Protein AF-A0A9W6Z7I1-F1 (afdb_monomer)

InterPro domains:
  IPR000593 IQGAP, helical domain [PF03836] (399-488)
  IPR001936 Ras GTPase-activating domain [PF00616] (17-196)
  IPR001936 Ras GTPase-activating domain [PS50018] (1-198)
  IPR008936 Rho GTPase activation protein [G3DSA:1.10.506.10] (6-304)
  IPR008936 Rho GTPase activation protein [SSF48350] (17-295)

Organism: Ambrosiozyma monospora (NCBI:txid43982)

Foldseek 3Di:
DDDPDPPPDDDDVVLVVLLVVCLPPVNLQVLLVQCVVLLCVLLVDPPQFQDLQLLVLLVVVVVVCVVVVHPDPDDPCVVVVDPSCVDPVSVVVNVVNLVSLLVSLVVSLVSLLVCLVVPDVVLLQVLLVQLVVCCVVPPPDDLLVSQLVSQLCCLVRPVLVCLQCVVSNVDDLVVGPDSPRSSVSSVSSSVVSNCLSNQDADDPVPVSNRVCRVVSVVCNVVSSVSSVSSNPDDHPCVQQVHDPLLCVLDPQFDKDKDWPVVVVVVLVVCVVCVCPVPVDPPDPVVVVNVVVCVVCVVQVPPPDGDIDIDRDHDDDPDDDPLVSNLVSLLVLLLVLQVLLVVQDDDPFLLRSLVDDDDPSSQVVLLVVLVVVVVVVVVDPRHHPSVVVSSCVLSVDTNVVSSVVSVVSVVVSVVSVNAPVVVSRVVSVVVSVVVVCVVVVVVVVVVVVVVVVVVVVVVVVVVVVVVVVVVVVVVVVVVVVVVVVVVVVVVDDDDDDDDDDDDD

Solvent-accessible surface area (backbone atoms only — not comparable to full-atom values): 28852 Å² total; per-residue (Å²): 139,80,80,82,74,77,85,83,63,83,80,52,70,65,55,55,53,47,44,56,56,50,65,36,72,71,44,23,54,50,48,23,77,71,47,37,71,57,53,46,58,63,52,68,40,91,83,65,56,46,68,58,51,41,64,61,46,39,53,49,52,51,54,52,36,56,75,71,69,47,89,66,94,73,56,86,67,45,68,78,80,45,63,44,63,74,40,68,67,33,35,53,50,44,53,50,12,54,50,52,42,51,51,55,40,49,53,49,50,54,53,49,59,78,38,51,89,74,48,64,63,66,63,31,45,52,41,33,51,52,40,52,51,49,47,68,76,49,68,86,64,57,71,64,59,50,49,17,53,39,34,35,48,46,38,62,57,62,52,39,52,53,44,77,45,31,55,72,36,77,43,66,51,85,80,49,97,53,41,66,60,36,45,51,36,38,48,46,39,44,52,53,52,40,39,44,34,54,37,75,71,61,51,80,93,42,53,67,55,36,86,49,31,67,58,44,64,71,43,34,64,60,51,51,52,46,53,48,58,47,41,68,65,72,56,68,46,66,63,52,65,53,55,95,46,48,67,66,53,41,91,74,58,56,71,49,77,43,41,51,66,59,51,51,51,53,51,50,52,48,64,76,42,34,70,74,79,44,68,54,91,86,34,66,70,58,55,54,49,51,54,49,49,56,53,44,72,74,39,81,89,65,81,64,90,46,78,45,80,42,73,53,75,76,77,72,83,91,54,61,70,65,59,53,51,50,50,19,48,46,54,54,30,50,56,46,45,57,58,47,61,76,66,50,84,52,96,40,58,52,52,45,71,68,50,85,88,51,78,67,45,46,51,51,48,54,54,49,42,53,54,50,52,58,51,55,76,72,50,93,71,70,35,73,64,62,54,48,59,49,46,55,58,60,73,46,52,58,71,53,50,53,50,52,32,51,56,40,50,55,51,36,37,73,72,68,77,43,54,75,90,65,32,43,46,69,60,52,51,51,50,51,47,53,54,46,52,56,49,50,53,49,52,49,49,55,48,51,50,49,51,49,52,54,49,50,52,51,48,54,51,48,50,56,49,50,52,50,52,51,53,48,51,50,53,52,48,52,54,51,49,53,56,50,50,63,59,48,75,76,61,80,80,93,84,84,87,83,84,90,86,90,131

pLDDT: mean 79.03, std 15.45, range [25.75, 97.62]

Structure (mmCIF, N/CA/C/O backbone):
data_AF-A0A9W6Z7I1-F1
#
_entry.id   AF-A0A9W6Z7I1-F1
#
loop_
_atom_site.group_PDB
_atom_site.id
_atom_site.type_symbol
_atom_site.label_atom_id
_atom_site.label_alt_id
_atom_site.label_comp_id
_atom_site.label_asym_id
_atom_site.label_entity_id
_atom_site.label_seq_id
_atom_site.pdbx_PDB_ins_code
_atom_site.Cartn_x
_atom_site.Cartn_y
_atom_site.Cartn_z
_atom_site.occupancy
_atom_site.B_iso_or_equiv
_atom_site.auth_seq_id
_atom_site.auth_comp_id
_atom_site.auth_asym_id
_atom_site.auth_atom_id
_atom_site.pdbx_PDB_model_num
ATOM 1 N N . MET A 1 1 ? -19.344 8.157 -27.797 1.00 31.33 1 MET A N 1
ATOM 2 C CA . MET A 1 1 ? -17.916 8.057 -27.428 1.00 31.33 1 MET A CA 1
ATOM 3 C C . MET A 1 1 ? -17.467 9.420 -26.926 1.00 31.33 1 MET A C 1
ATOM 5 O O . MET A 1 1 ? -17.121 10.274 -27.727 1.00 31.33 1 MET A O 1
ATOM 9 N N . LYS A 1 2 ? -17.628 9.682 -25.623 1.00 28.00 2 LYS A N 1
ATOM 10 C CA . LYS A 1 2 ? -17.205 10.946 -25.008 1.00 28.00 2 LYS A CA 1
ATOM 11 C C . LYS A 1 2 ? -15.695 10.889 -24.780 1.00 28.00 2 LYS A C 1
ATOM 13 O O . LYS A 1 2 ? -15.188 9.870 -24.319 1.00 28.00 2 LYS A O 1
ATOM 18 N N . ASN A 1 3 ? -15.018 11.966 -25.164 1.00 25.75 3 ASN A N 1
ATOM 19 C CA . ASN A 1 3 ? -13.581 12.164 -25.029 1.00 25.75 3 ASN A CA 1
ATOM 20 C C . ASN A 1 3 ? -13.103 11.778 -23.627 1.00 25.75 3 ASN A C 1
ATOM 22 O O . ASN A 1 3 ? -13.592 12.315 -22.634 1.00 25.75 3 ASN A O 1
ATOM 26 N N . ARG A 1 4 ? -12.125 10.867 -23.574 1.00 33.44 4 ARG A N 1
ATOM 27 C CA . ARG A 1 4 ? -11.268 10.653 -22.409 1.00 33.44 4 ARG A CA 1
ATOM 28 C C . ARG A 1 4 ? -10.512 11.960 -22.184 1.00 33.44 4 ARG A C 1
ATOM 30 O O . ARG A 1 4 ? -9.487 12.187 -22.819 1.00 33.44 4 ARG A O 1
ATOM 37 N N . GLN A 1 5 ? -11.063 12.846 -21.360 1.00 29.48 5 GLN A N 1
ATOM 38 C CA . GLN A 1 5 ? -10.292 13.945 -20.802 1.00 29.48 5 GLN A CA 1
ATOM 39 C C . GLN A 1 5 ? -9.154 13.305 -20.013 1.00 29.48 5 GLN A C 1
ATOM 41 O O . GLN A 1 5 ? -9.377 12.590 -19.037 1.00 29.48 5 GLN A O 1
ATOM 46 N N . SER A 1 6 ? -7.939 13.495 -20.513 1.00 26.83 6 SER A N 1
ATOM 47 C CA . SER A 1 6 ? -6.722 13.291 -19.753 1.00 26.83 6 SER A CA 1
ATOM 48 C C . SER A 1 6 ? -6.864 14.073 -18.451 1.00 26.83 6 SER A C 1
ATOM 50 O O . SER A 1 6 ? -6.957 15.300 -18.467 1.00 26.83 6 SER A O 1
ATOM 52 N N . LEU A 1 7 ? -6.933 13.353 -17.331 1.00 29.62 7 LEU A N 1
ATOM 53 C CA . LEU A 1 7 ? -6.747 13.907 -15.994 1.00 29.62 7 LEU A CA 1
ATOM 54 C C . LEU A 1 7 ? -5.281 14.327 -15.866 1.00 29.62 7 LEU A C 1
ATOM 56 O O . LEU A 1 7 ? -4.475 13.636 -15.250 1.00 29.62 7 LEU A O 1
ATOM 60 N N . ASP A 1 8 ? -4.946 15.439 -16.509 1.00 28.52 8 ASP A N 1
ATOM 61 C CA . ASP A 1 8 ? -3.666 16.109 -16.366 1.00 28.52 8 ASP A CA 1
ATOM 62 C C . ASP A 1 8 ? -3.783 17.016 -15.136 1.00 28.52 8 ASP A C 1
ATOM 64 O O . ASP A 1 8 ? -4.310 18.126 -15.186 1.00 28.52 8 ASP A O 1
ATOM 68 N N . CYS A 1 9 ? -3.419 16.472 -13.976 1.00 33.16 9 CYS A N 1
ATOM 69 C CA . CYS A 1 9 ? -3.363 17.202 -12.717 1.00 33.16 9 CYS A CA 1
ATOM 70 C C . CYS A 1 9 ? -2.026 16.872 -12.053 1.00 33.16 9 CYS A C 1
ATOM 72 O O . CYS A 1 9 ? -1.797 15.739 -11.620 1.00 33.16 9 CYS A O 1
ATOM 74 N N . ALA A 1 10 ? -1.140 17.870 -12.030 1.00 36.59 10 ALA A N 1
ATOM 75 C CA . ALA A 1 10 ? 0.074 17.899 -11.227 1.00 36.59 10 ALA A CA 1
ATOM 76 C C . ALA A 1 10 ? -0.263 17.501 -9.777 1.00 36.59 10 ALA A C 1
ATOM 78 O O . ALA A 1 10 ? -1.221 18.031 -9.230 1.00 36.59 10 ALA A O 1
ATOM 79 N N . MET A 1 11 ? 0.467 16.518 -9.230 1.00 48.53 11 MET A N 1
ATOM 80 C CA . MET A 1 11 ? 0.274 15.838 -7.930 1.00 48.53 11 MET A CA 1
ATOM 81 C C . MET A 1 11 ? -1.040 16.150 -7.187 1.00 48.53 11 MET A C 1
ATOM 83 O O . MET A 1 11 ? -1.178 17.174 -6.522 1.00 48.53 11 MET A O 1
ATOM 87 N N . LYS A 1 12 ? -2.002 15.220 -7.238 1.00 71.12 12 LYS A N 1
ATOM 88 C CA . LYS A 1 12 ? -3.263 15.331 -6.485 1.00 71.12 12 LYS A CA 1
ATOM 89 C C . LYS A 1 12 ? -2.951 15.415 -4.980 1.00 71.12 12 LYS A C 1
ATOM 91 O O . LYS A 1 12 ? -2.158 14.613 -4.503 1.00 71.12 12 LYS A O 1
ATOM 96 N N . HIS A 1 13 ? -3.601 16.307 -4.223 1.00 76.69 13 HIS A N 1
ATOM 97 C CA . HIS A 1 13 ? -3.409 16.509 -2.766 1.00 76.69 13 HIS A CA 1
ATOM 98 C C . HIS A 1 13 ? -3.328 15.208 -1.938 1.00 76.69 13 HIS A C 1
ATOM 100 O O . HIS A 1 13 ? -2.565 15.115 -0.980 1.00 76.69 13 HIS A O 1
ATOM 106 N N . PHE A 1 14 ? -4.063 14.173 -2.346 1.00 79.25 14 PHE A N 1
ATOM 107 C CA . PHE A 1 14 ? -3.982 12.831 -1.768 1.00 79.25 14 PHE A CA 1
ATOM 108 C C . PHE A 1 14 ? -2.576 12.203 -1.852 1.00 79.25 14 PHE A C 1
ATOM 110 O O . PHE A 1 14 ? -2.097 11.626 -0.881 1.00 79.25 14 PHE A O 1
ATOM 117 N N . GLU A 1 15 ? -1.890 12.336 -2.991 1.00 77.06 15 GLU A N 1
ATOM 118 C CA . GLU A 1 15 ? -0.528 11.824 -3.183 1.00 77.06 15 GLU A CA 1
ATOM 119 C C . GLU A 1 15 ? 0.468 12.547 -2.260 1.00 77.06 15 GLU A C 1
ATOM 121 O O . GLU A 1 15 ? 1.386 11.913 -1.742 1.00 77.06 15 GLU A O 1
ATOM 126 N N . MET A 1 16 ? 0.263 13.846 -1.999 1.00 81.75 16 MET A N 1
ATOM 127 C CA . MET A 1 16 ? 1.075 14.606 -1.037 1.00 81.75 16 MET A CA 1
ATOM 128 C C . MET A 1 16 ? 0.870 14.107 0.394 1.00 81.75 16 MET A C 1
ATOM 130 O O . MET A 1 16 ? 1.847 13.886 1.108 1.00 81.75 16 MET A O 1
ATOM 134 N N . LEU A 1 17 ? -0.384 13.888 0.800 1.00 85.06 17 LEU A N 1
ATOM 135 C CA . LEU A 1 17 ? -0.713 13.378 2.130 1.00 85.06 17 LEU A CA 1
ATOM 136 C C . LEU A 1 17 ? -0.138 11.973 2.350 1.00 85.06 17 LEU A C 1
ATOM 138 O O . LEU A 1 17 ? 0.495 11.713 3.373 1.00 85.06 17 LEU A O 1
ATOM 142 N N . LEU A 1 18 ? -0.287 11.084 1.364 1.00 85.19 18 LEU A N 1
ATOM 143 C CA . LEU A 1 18 ? 0.271 9.738 1.442 1.00 85.19 18 LEU A CA 1
ATOM 144 C C . LEU A 1 18 ? 1.805 9.767 1.490 1.00 85.19 18 LEU A C 1
ATOM 146 O O . LEU A 1 18 ? 2.407 9.058 2.294 1.00 85.19 18 LEU A O 1
ATOM 150 N N . SER A 1 19 ? 2.436 10.627 0.685 1.00 83.94 19 SER A N 1
ATOM 151 C CA . SER A 1 19 ? 3.888 10.830 0.707 1.00 83.94 19 SER A CA 1
ATOM 152 C C . SER A 1 19 ? 4.373 11.311 2.077 1.00 83.94 19 SER A C 1
ATOM 154 O O . SER A 1 19 ? 5.345 10.773 2.610 1.00 83.94 19 SER A O 1
ATOM 156 N N . ALA A 1 20 ? 3.680 12.270 2.699 1.00 86.56 20 ALA A N 1
ATOM 157 C CA . ALA A 1 20 ? 4.005 12.728 4.049 1.00 86.56 20 ALA A CA 1
ATOM 158 C C . ALA A 1 20 ? 3.889 11.589 5.079 1.00 86.56 20 ALA A C 1
ATOM 160 O O . ALA A 1 20 ? 4.790 11.404 5.898 1.00 86.56 20 ALA A O 1
ATOM 161 N N . TYR A 1 21 ? 2.834 10.773 4.992 1.00 88.00 21 TYR A N 1
ATOM 162 C CA . TYR A 1 21 ? 2.610 9.649 5.902 1.00 88.00 21 TYR A CA 1
ATOM 163 C C . TYR A 1 21 ? 3.663 8.536 5.762 1.00 88.00 21 TYR A C 1
ATOM 165 O O . TYR A 1 21 ? 4.203 8.055 6.758 1.00 88.00 21 TYR A O 1
ATOM 173 N N . ILE A 1 22 ? 4.018 8.147 4.533 1.00 88.12 22 ILE A N 1
ATOM 174 C CA . ILE A 1 22 ? 5.053 7.126 4.267 1.00 88.12 22 ILE A CA 1
ATOM 175 C C . ILE A 1 22 ? 6.437 7.590 4.745 1.00 88.12 22 ILE A C 1
ATOM 177 O O . ILE A 1 22 ? 7.302 6.777 5.072 1.00 88.12 22 ILE A O 1
ATOM 181 N N . ASN A 1 23 ? 6.642 8.903 4.844 1.00 86.19 23 ASN A N 1
ATOM 182 C CA . ASN A 1 23 ? 7.870 9.492 5.356 1.00 86.19 23 ASN A CA 1
ATOM 183 C C . ASN A 1 23 ? 7.961 9.543 6.891 1.00 86.19 23 ASN A C 1
ATOM 185 O O . ASN A 1 23 ? 8.982 9.985 7.423 1.00 86.19 23 ASN A O 1
ATOM 189 N N . LEU A 1 24 ? 6.957 9.052 7.622 1.00 88.62 24 LEU A N 1
ATOM 190 C CA . LEU A 1 24 ? 7.067 8.888 9.069 1.00 88.62 24 LEU A CA 1
ATOM 191 C C . LEU A 1 24 ? 8.177 7.875 9.425 1.00 88.62 24 LEU A C 1
ATOM 193 O O . LEU A 1 24 ? 8.363 6.887 8.709 1.00 88.62 24 LEU A O 1
ATOM 197 N N . PRO A 1 25 ? 8.899 8.050 10.553 1.00 86.25 25 PRO A N 1
ATOM 198 C CA . PRO A 1 25 ? 10.053 7.211 10.899 1.00 86.25 25 PRO A CA 1
ATOM 199 C C . PRO A 1 25 ? 9.763 5.703 10.911 1.00 86.25 25 PRO A C 1
ATOM 201 O O . PRO A 1 25 ? 10.570 4.907 10.435 1.00 86.25 25 PRO A O 1
ATOM 204 N N . GLN A 1 26 ? 8.591 5.309 11.420 1.00 86.50 26 GLN A N 1
ATOM 205 C CA . GLN A 1 26 ? 8.162 3.908 11.480 1.00 86.50 26 GLN A CA 1
ATOM 206 C C . GLN A 1 26 ? 7.937 3.320 10.079 1.00 86.50 26 GLN A C 1
ATOM 208 O O . GLN A 1 26 ? 8.347 2.193 9.805 1.00 86.50 26 GLN A O 1
ATOM 213 N N . GLN A 1 27 ? 7.338 4.106 9.180 1.00 87.56 27 GLN A N 1
ATOM 214 C CA . GLN A 1 27 ? 7.052 3.691 7.806 1.00 87.56 27 GLN A CA 1
ATOM 215 C C . GLN A 1 27 ? 8.336 3.586 6.980 1.00 87.56 27 GLN A C 1
ATOM 217 O O . GLN A 1 27 ? 8.530 2.605 6.264 1.00 87.56 27 GLN A O 1
ATOM 222 N N . ARG A 1 28 ? 9.274 4.525 7.159 1.00 87.38 28 ARG A N 1
ATOM 223 C CA . ARG A 1 28 ? 10.609 4.466 6.544 1.00 87.38 28 ARG A CA 1
ATOM 224 C C . ARG A 1 28 ? 11.394 3.224 6.959 1.00 87.38 28 ARG A C 1
ATOM 226 O O . ARG A 1 28 ? 12.012 2.581 6.113 1.00 87.38 28 ARG A O 1
ATOM 233 N N . LEU A 1 29 ? 11.346 2.859 8.244 1.00 86.50 29 LEU A N 1
ATOM 234 C CA . LEU A 1 29 ? 12.008 1.653 8.748 1.00 86.50 29 LEU A CA 1
ATOM 235 C C . LEU A 1 29 ? 11.412 0.381 8.134 1.00 86.50 29 LEU A C 1
ATOM 237 O O . LEU A 1 29 ? 12.155 -0.512 7.728 1.00 86.50 29 LEU A O 1
ATOM 241 N N . PHE A 1 30 ? 10.083 0.309 8.033 1.00 87.69 30 PHE A N 1
ATOM 242 C CA . PHE A 1 30 ? 9.415 -0.799 7.356 1.00 87.69 30 PHE A CA 1
ATOM 243 C C . PHE A 1 30 ? 9.835 -0.882 5.883 1.00 87.69 30 PHE A C 1
ATOM 245 O O . PHE A 1 30 ? 10.285 -1.929 5.425 1.00 87.69 30 PHE A O 1
ATOM 252 N N . ALA A 1 31 ? 9.751 0.235 5.159 1.00 85.31 31 ALA A N 1
ATOM 253 C CA . ALA A 1 31 ? 10.107 0.332 3.747 1.00 85.31 31 ALA A CA 1
ATOM 254 C C . ALA A 1 31 ? 11.563 -0.089 3.475 1.00 85.31 31 ALA A C 1
ATOM 256 O O . ALA A 1 31 ? 11.819 -0.835 2.527 1.00 85.31 31 ALA A O 1
ATOM 257 N N . LYS A 1 32 ? 12.501 0.286 4.357 1.00 86.31 32 LYS A N 1
ATOM 258 C CA . LYS A 1 32 ? 13.894 -0.185 4.316 1.00 86.31 32 LYS A CA 1
ATOM 259 C C . LYS A 1 32 ? 13.987 -1.712 4.360 1.00 86.31 32 LYS A C 1
ATOM 261 O O . LYS A 1 32 ? 14.668 -2.304 3.530 1.00 86.31 32 LYS A O 1
ATOM 266 N N . ASN A 1 33 ? 13.289 -2.355 5.293 1.00 86.94 33 ASN A N 1
ATOM 267 C CA . ASN A 1 33 ? 13.287 -3.818 5.412 1.00 86.94 33 ASN A CA 1
ATOM 268 C C . ASN A 1 33 ? 12.518 -4.500 4.266 1.00 86.94 33 ASN A C 1
ATOM 270 O O . ASN A 1 33 ? 12.762 -5.662 3.949 1.00 86.94 33 ASN A O 1
ATOM 274 N N . PHE A 1 34 ? 11.577 -3.788 3.650 1.00 87.50 34 PHE A N 1
ATOM 275 C CA . PHE A 1 34 ? 10.721 -4.301 2.591 1.00 87.50 34 PHE A CA 1
ATOM 276 C C . PHE A 1 34 ? 11.403 -4.295 1.215 1.00 87.50 34 PHE A C 1
ATOM 278 O O . PHE A 1 34 ? 11.411 -5.333 0.559 1.00 87.50 34 PHE A O 1
ATOM 285 N N . LEU A 1 35 ? 12.001 -3.176 0.787 1.00 86.75 35 LEU A N 1
ATOM 286 C CA . LEU A 1 35 ? 12.600 -3.024 -0.552 1.00 86.75 35 LEU A CA 1
ATOM 287 C C . LEU A 1 35 ? 14.086 -2.650 -0.560 1.00 86.75 35 LEU A C 1
ATOM 289 O O . LEU A 1 35 ? 14.682 -2.635 -1.636 1.00 86.75 35 LEU A O 1
ATOM 293 N N . GLY A 1 36 ? 14.705 -2.403 0.598 1.00 86.56 36 GLY A N 1
ATOM 294 C CA . GLY A 1 36 ? 16.096 -1.946 0.684 1.00 86.56 36 GLY A CA 1
ATOM 295 C C . GLY A 1 36 ? 17.084 -2.839 -0.067 1.00 86.56 36 GLY A C 1
ATOM 296 O O . GLY A 1 36 ? 17.879 -2.328 -0.847 1.00 86.56 36 GLY A O 1
ATOM 297 N N . ASP A 1 37 ? 16.987 -4.166 0.075 1.00 86.81 37 ASP A N 1
ATOM 298 C CA . ASP A 1 37 ? 17.883 -5.101 -0.630 1.00 86.81 37 ASP A CA 1
ATOM 299 C C . ASP A 1 37 ? 17.729 -5.034 -2.155 1.00 86.81 37 ASP A C 1
ATOM 301 O O . ASP A 1 37 ? 18.700 -5.193 -2.890 1.00 86.81 37 ASP A O 1
ATOM 305 N N . CYS A 1 38 ? 16.502 -4.825 -2.641 1.00 87.62 38 CYS A N 1
ATOM 306 C CA . CYS A 1 38 ? 16.226 -4.728 -4.072 1.00 87.62 38 CYS A CA 1
ATOM 307 C C . CYS A 1 38 ? 16.791 -3.429 -4.645 1.00 87.62 38 CYS A C 1
ATOM 309 O O . CYS A 1 38 ? 17.409 -3.455 -5.705 1.00 87.62 38 CYS A O 1
ATOM 311 N N . VAL A 1 39 ? 16.625 -2.315 -3.924 1.00 88.88 39 VAL A N 1
ATOM 312 C CA . VAL A 1 39 ? 17.234 -1.030 -4.292 1.00 88.88 39 VAL A CA 1
ATOM 313 C C . VAL A 1 39 ? 18.755 -1.168 -4.308 1.00 88.88 39 VAL A C 1
ATOM 315 O O . VAL A 1 39 ? 19.375 -0.832 -5.308 1.00 88.88 39 VAL A O 1
ATOM 318 N N . LEU A 1 40 ? 19.347 -1.757 -3.263 1.00 87.19 40 LEU A N 1
ATOM 319 C CA . LEU A 1 40 ? 20.792 -1.989 -3.187 1.00 87.19 40 LEU A CA 1
ATOM 320 C C . LEU A 1 40 ? 21.315 -2.881 -4.312 1.00 87.19 40 LEU A C 1
ATOM 322 O O . LEU A 1 40 ? 22.415 -2.648 -4.794 1.00 87.19 40 LEU A O 1
ATOM 326 N N . ARG A 1 41 ? 20.551 -3.885 -4.752 1.00 86.75 41 ARG A N 1
ATOM 327 C CA . ARG A 1 41 ? 20.937 -4.724 -5.895 1.00 86.75 41 ARG A CA 1
ATOM 328 C C . ARG A 1 41 ? 20.968 -3.931 -7.199 1.00 86.75 41 ARG A C 1
ATOM 330 O O . ARG A 1 41 ? 21.881 -4.124 -7.985 1.00 86.75 41 ARG A O 1
ATOM 337 N N . VAL A 1 42 ? 19.996 -3.044 -7.413 1.00 88.62 42 VAL A N 1
ATOM 338 C CA . VAL A 1 42 ? 19.946 -2.185 -8.608 1.00 88.62 42 VAL A CA 1
ATOM 339 C C . VAL A 1 42 ? 21.069 -1.147 -8.608 1.00 88.62 42 VAL A C 1
ATOM 341 O O . VAL A 1 42 ? 21.567 -0.796 -9.670 1.00 88.62 42 VAL A O 1
ATOM 344 N N . THR A 1 43 ? 21.461 -0.647 -7.436 1.00 87.94 43 THR A N 1
ATOM 345 C CA . THR A 1 43 ? 22.452 0.434 -7.320 1.00 87.94 43 THR A CA 1
ATOM 346 C C . THR A 1 43 ? 23.870 -0.046 -7.022 1.00 87.94 43 THR A C 1
ATOM 348 O O . THR A 1 43 ? 24.793 0.753 -7.074 1.00 87.94 43 THR A O 1
ATOM 351 N N . GLY A 1 44 ? 24.042 -1.300 -6.604 1.00 82.25 44 GLY A N 1
ATOM 352 C CA . GLY A 1 44 ? 25.319 -1.848 -6.140 1.00 82.25 44 GLY A CA 1
ATOM 353 C C . GLY A 1 44 ? 26.142 -2.546 -7.219 1.00 82.25 44 GLY A C 1
ATOM 354 O O . GLY A 1 44 ? 27.265 -2.952 -6.933 1.00 82.25 44 GLY A O 1
ATOM 355 N N . ASP A 1 45 ? 25.587 -2.718 -8.418 1.00 83.69 45 ASP A N 1
ATOM 356 C CA . ASP A 1 45 ? 26.315 -3.206 -9.585 1.00 83.69 45 ASP A CA 1
ATOM 357 C C . ASP A 1 45 ? 26.804 -2.007 -10.407 1.00 83.69 45 ASP A C 1
ATOM 359 O O . ASP A 1 45 ? 26.006 -1.309 -11.031 1.00 83.69 45 ASP A O 1
ATOM 363 N N . ASP A 1 46 ? 28.114 -1.762 -10.375 1.00 77.38 46 ASP A N 1
ATOM 364 C CA . ASP A 1 46 ? 28.756 -0.647 -11.082 1.00 77.38 46 ASP A CA 1
ATOM 365 C C . ASP A 1 46 ? 28.679 -0.796 -12.615 1.00 77.38 46 ASP A C 1
ATOM 367 O O . ASP A 1 46 ? 28.830 0.190 -13.335 1.00 77.38 46 ASP A O 1
ATOM 371 N N . GLU A 1 47 ? 28.422 -2.006 -13.127 1.00 79.62 47 GLU A N 1
ATOM 372 C CA . GLU A 1 47 ? 28.237 -2.263 -14.560 1.00 79.62 47 GLU A CA 1
ATOM 373 C C . GLU A 1 47 ? 26.756 -2.193 -14.978 1.00 79.62 47 GLU A C 1
ATOM 375 O O . GLU A 1 47 ? 26.444 -2.229 -16.173 1.00 79.62 47 GLU A O 1
ATOM 380 N N . ALA A 1 48 ? 25.822 -2.083 -14.024 1.00 84.88 48 ALA A N 1
ATOM 381 C CA . ALA A 1 48 ? 24.402 -2.027 -14.337 1.00 84.88 48 ALA A CA 1
ATOM 382 C C . ALA A 1 48 ? 24.034 -0.699 -15.005 1.00 84.88 48 ALA A C 1
ATOM 384 O O . ALA A 1 48 ? 24.186 0.391 -14.447 1.00 84.88 48 ALA A O 1
ATOM 385 N N . TRP A 1 49 ? 23.451 -0.799 -16.196 1.00 92.31 49 TRP A N 1
ATOM 386 C CA . TRP A 1 49 ? 23.008 0.347 -16.974 1.00 92.31 49 TRP A CA 1
ATOM 387 C C . TRP A 1 49 ? 21.694 0.030 -17.677 1.00 92.31 49 TRP A C 1
ATOM 389 O O . TRP A 1 49 ? 21.611 -0.903 -18.471 1.00 92.31 49 TRP A O 1
ATOM 399 N N . TYR A 1 50 ? 20.646 0.796 -17.373 1.00 94.44 50 TYR A N 1
ATOM 400 C CA . TYR A 1 50 ? 19.291 0.544 -17.877 1.00 94.44 50 TYR A CA 1
ATOM 401 C C . TYR A 1 50 ? 18.797 1.607 -18.859 1.00 94.44 50 TYR A C 1
ATOM 403 O O . TYR A 1 50 ? 17.591 1.753 -19.027 1.00 94.44 50 TYR A O 1
ATOM 411 N N . GLU A 1 51 ? 19.699 2.341 -19.516 1.00 94.62 51 GLU A N 1
ATOM 412 C CA . GLU A 1 51 ? 19.325 3.331 -20.534 1.00 94.62 51 GLU A CA 1
ATOM 413 C C . GLU A 1 51 ? 18.620 2.653 -21.716 1.00 94.62 51 GLU A C 1
ATOM 415 O O . GLU A 1 51 ? 19.217 1.763 -22.336 1.00 94.62 51 GLU A O 1
ATOM 420 N N . PRO A 1 52 ? 17.377 3.053 -22.044 1.00 92.94 52 PRO A N 1
ATOM 421 C CA . PRO A 1 52 ? 16.673 2.511 -23.192 1.00 92.94 52 PRO A CA 1
ATOM 422 C C . PRO A 1 52 ? 16.936 3.275 -24.498 1.00 92.94 52 PRO A C 1
ATOM 424 O O . PRO A 1 52 ? 16.665 2.707 -25.544 1.00 92.94 52 PRO A O 1
ATOM 427 N N . ASP A 1 53 ? 17.417 4.524 -24.517 1.00 93.50 53 ASP A N 1
ATOM 428 C CA . ASP A 1 53 ? 17.595 5.278 -25.773 1.00 93.50 53 ASP A CA 1
ATOM 429 C C . ASP A 1 53 ? 18.874 4.860 -26.535 1.00 93.50 53 ASP A C 1
ATOM 431 O O . ASP A 1 53 ? 19.982 5.161 -26.079 1.00 93.50 53 ASP A O 1
ATOM 435 N N . PRO A 1 54 ? 18.772 4.256 -27.741 1.00 92.62 54 PRO A N 1
ATOM 436 C CA . PRO A 1 54 ? 19.937 3.875 -28.545 1.00 92.62 54 PRO A CA 1
ATOM 437 C C . PRO A 1 54 ? 20.866 5.051 -28.874 1.00 92.62 54 PRO A C 1
ATOM 439 O O . PRO A 1 54 ? 22.076 4.870 -28.986 1.00 92.62 54 PRO A O 1
ATOM 442 N N . THR A 1 55 ? 20.332 6.270 -28.988 1.00 91.81 55 THR A N 1
ATOM 443 C CA . THR A 1 55 ? 21.127 7.479 -29.245 1.00 91.81 55 THR A CA 1
ATOM 444 C C . THR A 1 55 ? 21.985 7.845 -28.041 1.00 91.81 55 THR A C 1
ATOM 446 O O . THR A 1 55 ? 23.145 8.231 -28.197 1.00 91.81 55 THR A O 1
ATOM 449 N N . ALA A 1 56 ? 21.421 7.745 -26.835 1.00 91.81 56 ALA A N 1
ATOM 450 C CA . ALA A 1 56 ? 22.161 7.956 -25.597 1.00 91.81 56 ALA A CA 1
ATOM 451 C C . ALA A 1 56 ? 23.222 6.863 -25.418 1.00 91.81 56 ALA A C 1
ATOM 453 O O . ALA A 1 56 ? 24.367 7.175 -25.086 1.00 91.81 56 ALA A O 1
ATOM 454 N N . ILE A 1 57 ? 22.874 5.613 -25.749 1.00 92.25 57 ILE A N 1
ATOM 455 C CA . ILE A 1 57 ? 23.802 4.483 -25.689 1.00 92.25 57 ILE A CA 1
ATOM 456 C C . ILE A 1 57 ? 24.994 4.697 -26.624 1.00 92.25 57 ILE A C 1
ATOM 458 O O . ILE A 1 57 ? 26.139 4.625 -26.183 1.00 92.25 57 ILE A O 1
ATOM 462 N N . PHE A 1 58 ? 24.740 5.030 -27.892 1.00 90.06 58 PHE A N 1
ATOM 463 C CA . PHE A 1 58 ? 25.784 5.275 -28.889 1.00 90.06 58 PHE A CA 1
ATOM 464 C C . PHE A 1 58 ? 26.769 6.364 -28.433 1.00 90.06 58 PHE A C 1
ATOM 466 O O . PHE A 1 58 ? 27.985 6.188 -28.502 1.00 90.06 58 PHE A O 1
ATOM 473 N N . LYS A 1 59 ? 26.253 7.483 -27.904 1.00 90.69 59 LYS A N 1
ATOM 474 C CA . LYS A 1 59 ? 27.078 8.592 -27.391 1.00 90.69 59 LYS A CA 1
ATOM 475 C C . LYS A 1 59 ? 27.925 8.190 -26.185 1.00 90.69 59 LYS A C 1
ATOM 477 O O . LYS A 1 59 ? 29.077 8.615 -26.081 1.00 90.69 59 LYS A O 1
ATOM 482 N N . ALA A 1 60 ? 27.366 7.391 -25.278 1.00 89.19 60 ALA A N 1
ATOM 483 C CA . ALA A 1 60 ? 28.082 6.919 -24.100 1.00 89.19 60 ALA A CA 1
ATOM 484 C C . ALA A 1 60 ? 29.191 5.926 -24.479 1.00 89.19 60 ALA A C 1
ATOM 486 O O . ALA A 1 60 ? 30.307 6.048 -23.978 1.00 89.19 60 ALA A O 1
ATOM 487 N N . LEU A 1 61 ? 28.930 5.011 -25.422 1.00 88.69 61 LEU A N 1
ATOM 488 C CA . LEU A 1 61 ? 29.943 4.095 -25.957 1.00 88.69 61 LEU A CA 1
ATOM 489 C C . LEU A 1 61 ? 31.082 4.851 -26.652 1.00 88.69 61 LEU A C 1
ATOM 491 O O . LEU A 1 61 ? 32.248 4.539 -26.418 1.00 88.69 61 LEU A O 1
ATOM 495 N N . LEU A 1 62 ? 30.765 5.890 -27.434 1.00 86.88 62 LEU A N 1
ATOM 496 C CA . LEU A 1 62 ? 31.779 6.736 -28.069 1.00 86.88 62 LEU A CA 1
ATOM 497 C C . LEU A 1 62 ? 32.661 7.438 -27.027 1.00 86.88 62 LEU A C 1
ATOM 499 O O . LEU A 1 62 ? 33.883 7.344 -27.091 1.00 86.88 62 LEU A O 1
ATOM 503 N N . THR A 1 63 ? 32.040 8.068 -26.026 1.00 86.62 63 THR A N 1
ATOM 504 C CA . THR A 1 63 ? 32.760 8.717 -24.916 1.00 86.62 63 THR A CA 1
ATOM 505 C C . THR A 1 63 ? 33.653 7.719 -24.168 1.00 86.62 63 THR A C 1
ATOM 507 O O . THR A 1 63 ? 34.791 8.036 -23.825 1.00 86.62 63 THR A O 1
ATOM 510 N N . LYS A 1 64 ? 33.171 6.490 -23.936 1.00 85.50 64 LYS A N 1
ATOM 511 C CA . LYS A 1 64 ? 33.937 5.426 -23.268 1.00 85.50 64 LYS A CA 1
ATOM 512 C C . LYS A 1 64 ? 35.148 4.992 -24.103 1.00 85.50 64 LYS A C 1
ATOM 514 O O . LYS A 1 64 ? 36.237 4.856 -23.550 1.00 85.50 64 LYS A O 1
ATOM 519 N N . ALA A 1 65 ? 34.988 4.837 -25.418 1.00 83.94 65 ALA A N 1
ATOM 520 C CA . ALA A 1 65 ? 36.087 4.518 -26.332 1.00 83.94 65 ALA A CA 1
ATOM 521 C C . ALA A 1 65 ? 37.151 5.634 -26.373 1.00 83.94 65 ALA A C 1
ATOM 523 O O . ALA A 1 65 ? 38.348 5.348 -26.320 1.00 83.94 65 ALA A O 1
ATOM 524 N N . GLU A 1 66 ? 36.725 6.904 -26.384 1.00 83.75 66 GLU A N 1
ATOM 525 C CA . GLU A 1 66 ? 37.618 8.071 -26.335 1.00 83.75 66 GLU A CA 1
ATOM 526 C C . GLU A 1 66 ? 38.434 8.123 -25.035 1.00 83.75 66 GLU A C 1
ATOM 528 O O . GLU A 1 66 ? 39.649 8.329 -25.074 1.00 83.75 66 GLU A O 1
ATOM 533 N N . ILE A 1 67 ? 37.793 7.887 -23.884 1.00 81.69 67 ILE A N 1
ATOM 534 C CA . ILE A 1 67 ? 38.462 7.830 -22.573 1.00 81.69 67 ILE A CA 1
ATOM 535 C C . ILE A 1 67 ? 39.472 6.676 -22.518 1.00 81.69 67 ILE A C 1
ATOM 537 O O . ILE A 1 67 ? 40.566 6.837 -21.976 1.00 81.69 67 ILE A O 1
ATOM 541 N N . ASN A 1 68 ? 39.132 5.530 -23.111 1.00 81.19 68 ASN A N 1
ATOM 542 C CA . ASN A 1 68 ? 39.999 4.353 -23.159 1.00 81.19 68 ASN A CA 1
ATOM 543 C C . ASN A 1 68 ? 41.154 4.486 -24.172 1.00 81.19 68 ASN A C 1
ATOM 545 O O . ASN A 1 68 ? 42.028 3.619 -24.220 1.00 81.19 68 ASN A O 1
ATOM 549 N N . GLY A 1 69 ? 41.195 5.569 -24.958 1.00 74.31 69 GLY A N 1
ATOM 550 C CA . GLY A 1 69 ? 42.226 5.810 -25.968 1.00 74.31 69 GLY A CA 1
ATOM 551 C C . GLY A 1 69 ? 42.109 4.904 -27.197 1.00 74.31 69 GLY A C 1
ATOM 552 O O . GLY A 1 69 ? 43.088 4.723 -27.924 1.00 74.31 69 GLY A O 1
ATOM 553 N N . GLU A 1 70 ? 40.933 4.321 -27.430 1.00 77.31 70 GLU A N 1
ATOM 554 C CA . GLU A 1 70 ? 40.662 3.485 -28.595 1.00 77.31 70 GLU A CA 1
ATOM 555 C C . GLU A 1 70 ? 40.391 4.368 -29.820 1.00 77.31 70 GLU A C 1
ATOM 557 O O . GLU A 1 70 ? 39.637 5.341 -29.762 1.00 77.31 70 GLU A O 1
ATOM 562 N N . ILE A 1 71 ? 41.006 4.038 -30.962 1.00 65.75 71 ILE A N 1
ATOM 563 C CA . ILE A 1 71 ? 40.708 4.720 -32.226 1.00 65.75 71 ILE A CA 1
ATOM 564 C C . ILE A 1 71 ? 39.354 4.206 -32.710 1.00 65.75 71 ILE A C 1
ATOM 566 O O . ILE A 1 71 ? 39.269 3.193 -33.407 1.00 65.75 71 ILE A O 1
ATOM 570 N N . SER A 1 72 ? 38.292 4.900 -32.314 1.00 64.00 72 SER A N 1
ATOM 571 C CA . SER A 1 72 ? 36.950 4.611 -32.797 1.00 64.00 72 SER A CA 1
ATOM 572 C C . SER A 1 72 ? 36.815 5.037 -34.259 1.00 64.00 72 SER A C 1
ATOM 574 O O . SER A 1 72 ? 37.175 6.150 -34.639 1.00 64.00 72 SER A O 1
ATOM 576 N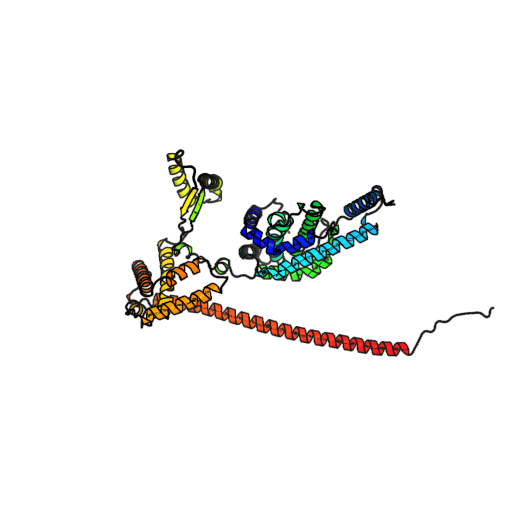 N . LEU A 1 73 ? 36.270 4.147 -35.089 1.00 64.38 73 LEU A N 1
ATOM 577 C CA . LEU A 1 73 ? 35.826 4.485 -36.447 1.00 64.38 73 LEU A CA 1
ATOM 578 C C . LEU A 1 73 ? 34.472 5.215 -36.446 1.00 64.38 73 LEU A C 1
ATOM 580 O O . LEU A 1 73 ? 34.009 5.617 -37.509 1.00 64.38 73 LEU A O 1
ATOM 584 N N . LYS A 1 74 ? 33.842 5.351 -35.272 1.00 69.38 74 LYS A N 1
ATOM 585 C CA . LYS A 1 74 ? 32.527 5.960 -35.075 1.00 69.38 74 LYS A CA 1
ATOM 586 C C . LYS A 1 74 ? 32.683 7.448 -34.785 1.00 69.38 74 LYS A C 1
ATOM 588 O O . LYS A 1 74 ? 33.579 7.848 -34.044 1.00 69.38 74 LYS A O 1
ATOM 593 N N . SER A 1 75 ? 31.792 8.260 -35.333 1.00 74.12 75 SER A N 1
ATOM 594 C CA . SER A 1 75 ? 31.742 9.703 -35.113 1.00 74.12 75 SER A CA 1
ATOM 595 C C . SER A 1 75 ? 30.343 10.139 -34.694 1.00 74.12 75 SER A C 1
ATOM 597 O O . SER A 1 75 ? 29.337 9.550 -35.084 1.00 74.12 75 SER A O 1
ATOM 599 N N . MET A 1 76 ? 30.258 11.253 -33.966 1.00 75.06 76 MET A N 1
ATOM 600 C CA . MET A 1 76 ? 28.988 11.945 -33.710 1.00 75.06 76 MET A CA 1
ATOM 601 C C . MET A 1 76 ? 28.232 12.313 -34.998 1.00 75.06 76 MET A C 1
ATOM 603 O O . MET A 1 76 ? 27.017 12.508 -34.962 1.00 75.06 76 MET A O 1
ATOM 607 N N . ASP A 1 77 ? 28.929 12.414 -36.133 1.00 73.50 77 ASP A N 1
ATOM 608 C CA . ASP A 1 77 ? 28.310 12.665 -37.434 1.00 73.50 77 ASP A CA 1
ATOM 609 C C . ASP A 1 77 ? 27.531 11.460 -37.987 1.00 73.50 77 ASP A C 1
ATOM 611 O O . ASP A 1 77 ? 26.617 11.667 -38.789 1.00 73.50 77 ASP A O 1
ATOM 615 N N . ASP A 1 78 ? 27.806 10.238 -37.517 1.00 75.19 78 ASP A N 1
ATOM 616 C CA . ASP A 1 78 ? 27.101 9.024 -37.957 1.00 75.19 78 ASP A CA 1
ATOM 617 C C . ASP A 1 78 ? 25.624 9.038 -37.531 1.00 75.19 78 ASP A C 1
ATOM 619 O O . ASP A 1 78 ? 24.765 8.518 -38.238 1.00 75.19 78 ASP A O 1
ATOM 623 N N . LEU A 1 79 ? 25.289 9.760 -36.452 1.00 78.06 79 LEU A N 1
ATOM 624 C CA . LEU A 1 79 ? 23.906 9.982 -36.003 1.00 78.06 79 LEU A CA 1
ATOM 625 C C . LEU A 1 79 ? 23.048 10.766 -37.013 1.00 78.06 79 LEU A C 1
ATOM 627 O O . LEU A 1 79 ? 21.827 10.825 -36.874 1.00 78.06 79 LEU A O 1
ATOM 631 N N . LYS A 1 80 ? 23.665 11.424 -38.006 1.00 76.31 80 LYS A N 1
ATOM 632 C CA . LYS A 1 80 ? 22.949 12.154 -39.069 1.00 76.31 80 LYS A CA 1
ATOM 633 C C . LYS A 1 80 ? 22.633 11.270 -40.272 1.00 76.31 80 LYS A C 1
ATOM 635 O O . LYS A 1 80 ? 21.789 11.644 -41.086 1.00 76.31 80 LYS A O 1
ATOM 640 N N . THR A 1 81 ? 23.345 10.158 -40.429 1.00 73.88 81 THR A N 1
ATOM 641 C CA . THR A 1 81 ? 23.322 9.320 -41.634 1.00 73.88 81 THR A CA 1
ATOM 642 C C . THR A 1 81 ? 22.792 7.916 -41.369 1.00 73.88 81 THR A C 1
ATOM 644 O O . THR A 1 81 ? 22.283 7.298 -42.304 1.00 73.88 81 THR A O 1
ATOM 647 N N . GLN A 1 82 ? 22.877 7.421 -40.132 1.00 80.81 82 GLN A N 1
ATOM 648 C CA . GLN A 1 82 ? 22.461 6.078 -39.732 1.00 80.81 82 GLN A CA 1
ATOM 649 C C . GLN A 1 82 ? 21.682 6.110 -38.413 1.00 80.81 82 GLN A C 1
ATOM 651 O O . GLN A 1 82 ? 21.902 6.979 -37.568 1.00 80.81 82 GLN A O 1
ATOM 656 N N . ASP A 1 83 ? 20.759 5.161 -38.243 1.00 84.19 83 ASP A N 1
ATOM 657 C CA . ASP A 1 83 ? 20.074 4.975 -36.966 1.00 84.19 83 ASP A CA 1
ATOM 658 C C . ASP A 1 83 ? 21.058 4.329 -35.972 1.00 84.19 83 ASP A C 1
ATOM 660 O O . ASP A 1 83 ? 21.652 3.298 -36.301 1.00 84.19 83 ASP A O 1
ATOM 664 N N . PRO A 1 84 ? 21.268 4.885 -34.764 1.00 85.56 84 PRO A N 1
ATOM 665 C CA . PRO A 1 84 ? 22.186 4.303 -33.787 1.00 85.56 84 PRO A CA 1
ATOM 666 C C . PRO A 1 84 ? 21.896 2.833 -33.436 1.00 85.56 84 PRO A C 1
ATOM 668 O O . PRO A 1 84 ? 22.817 2.119 -33.051 1.00 85.56 84 PRO A O 1
ATOM 671 N N . ILE A 1 85 ? 20.667 2.327 -33.613 1.00 87.62 85 ILE A N 1
ATOM 672 C CA . ILE A 1 85 ? 20.364 0.896 -33.399 1.00 87.62 85 ILE A CA 1
ATOM 673 C C . ILE A 1 85 ? 20.938 -0.035 -34.491 1.00 87.62 85 ILE A C 1
ATOM 675 O O . ILE A 1 85 ? 21.015 -1.262 -34.314 1.00 87.62 85 ILE A O 1
ATOM 679 N N . ASP A 1 86 ? 21.341 0.521 -35.637 1.00 87.69 86 ASP A N 1
ATOM 680 C CA . ASP A 1 86 ? 21.969 -0.229 -36.723 1.00 87.69 86 ASP A CA 1
ATOM 681 C C . ASP A 1 86 ? 23.426 -0.600 -36.400 1.00 87.69 86 ASP A C 1
ATOM 683 O O . ASP A 1 86 ? 23.917 -1.625 -36.891 1.00 87.69 86 ASP A O 1
ATOM 687 N N . ASP A 1 87 ? 24.076 0.153 -35.505 1.00 88.06 87 ASP A N 1
ATOM 688 C CA . ASP A 1 87 ? 25.409 -0.151 -34.983 1.00 88.06 87 ASP A CA 1
ATOM 689 C C . ASP A 1 87 ? 25.389 -1.434 -34.121 1.00 88.06 87 ASP A C 1
ATOM 691 O O . ASP A 1 87 ? 24.663 -1.502 -33.123 1.00 88.06 87 ASP A O 1
ATOM 695 N N . PRO A 1 88 ? 26.192 -2.468 -34.453 1.00 90.06 88 PRO A N 1
ATOM 696 C CA . PRO A 1 88 ? 26.179 -3.741 -33.731 1.00 90.06 88 PRO A CA 1
ATOM 697 C C . PRO A 1 88 ? 26.509 -3.625 -32.240 1.00 90.06 88 PRO A C 1
ATOM 699 O O . PRO A 1 88 ? 25.943 -4.359 -31.434 1.00 90.06 88 PRO A O 1
ATOM 702 N N . GLU A 1 89 ? 27.415 -2.721 -31.864 1.00 89.75 89 GLU A N 1
ATOM 703 C CA . GLU A 1 89 ? 27.817 -2.539 -30.466 1.00 89.75 89 GLU A CA 1
ATOM 704 C C . GLU A 1 89 ? 26.697 -1.879 -29.657 1.00 89.75 89 GLU A C 1
ATOM 706 O O . GLU A 1 89 ? 26.298 -2.401 -28.617 1.00 89.75 89 GLU A O 1
ATOM 711 N N . THR A 1 90 ? 26.113 -0.805 -30.196 1.00 92.25 90 THR A N 1
ATOM 712 C CA . THR A 1 90 ? 24.957 -0.116 -29.610 1.00 92.25 90 THR A CA 1
ATOM 713 C C . THR A 1 90 ? 23.768 -1.057 -29.470 1.00 92.25 90 THR A C 1
ATOM 715 O O . THR A 1 90 ? 23.134 -1.099 -28.418 1.00 92.25 90 THR A O 1
ATOM 718 N N . ARG A 1 91 ? 23.494 -1.884 -30.487 1.00 92.88 91 ARG A N 1
ATOM 719 C CA . ARG A 1 91 ? 22.434 -2.898 -30.425 1.00 92.88 91 ARG A CA 1
ATOM 720 C C . ARG A 1 91 ? 22.686 -3.940 -29.340 1.00 92.88 91 ARG A C 1
ATOM 722 O O . ARG A 1 91 ? 21.760 -4.280 -28.607 1.00 92.88 91 ARG A O 1
ATOM 729 N N . ASN A 1 92 ? 23.909 -4.459 -29.238 1.00 93.94 92 ASN A N 1
ATOM 730 C CA . ASN A 1 92 ? 24.254 -5.448 -28.217 1.00 93.94 92 ASN A CA 1
ATOM 731 C C . ASN A 1 92 ? 24.086 -4.865 -26.810 1.00 93.94 92 ASN A C 1
ATOM 733 O O . ASN A 1 92 ? 23.480 -5.508 -25.955 1.00 93.94 92 ASN A O 1
ATOM 737 N N . GLN A 1 93 ? 24.552 -3.634 -26.598 1.00 93.75 93 GLN A N 1
ATOM 738 C CA . GLN A 1 93 ? 24.406 -2.939 -25.325 1.00 93.75 93 GLN A CA 1
ATOM 739 C C . GLN A 1 93 ? 22.938 -2.634 -25.002 1.00 93.75 93 GLN A C 1
ATOM 741 O O . GLN A 1 93 ? 22.489 -2.890 -23.893 1.00 93.75 93 GLN A O 1
ATOM 746 N N . PHE A 1 94 ? 22.151 -2.183 -25.981 1.00 95.38 94 PHE A N 1
ATOM 747 C CA . PHE A 1 94 ? 20.709 -1.975 -25.829 1.00 95.38 94 PHE A CA 1
ATOM 748 C C . PHE A 1 94 ? 19.980 -3.251 -25.379 1.00 95.38 94 PHE A C 1
ATOM 750 O O . PHE A 1 94 ? 19.166 -3.218 -24.455 1.00 95.38 94 PHE A O 1
ATOM 757 N N . VAL A 1 95 ? 20.304 -4.402 -25.979 1.00 94.94 95 VAL A N 1
ATOM 758 C CA . VAL A 1 95 ? 19.733 -5.697 -25.574 1.00 94.94 95 VAL A CA 1
ATOM 759 C C . VAL A 1 95 ? 20.147 -6.069 -24.147 1.00 94.94 95 VAL A C 1
ATOM 761 O O . VAL A 1 95 ? 19.306 -6.547 -23.382 1.00 94.94 95 VAL A O 1
ATOM 764 N N . GLN A 1 96 ? 21.407 -5.836 -23.766 1.00 95.12 96 GLN A N 1
ATOM 765 C CA . GLN A 1 96 ? 21.886 -6.076 -22.399 1.00 95.12 96 GLN A CA 1
ATOM 766 C C . GLN A 1 96 ? 21.158 -5.188 -21.381 1.00 95.12 96 GLN A C 1
ATOM 768 O O . GLN A 1 96 ? 20.623 -5.717 -20.407 1.00 95.12 96 GLN A O 1
ATOM 773 N N . ASN A 1 97 ? 21.040 -3.884 -21.653 1.00 95.62 97 ASN A N 1
ATOM 774 C CA . ASN A 1 97 ? 20.349 -2.920 -20.792 1.00 95.62 97 ASN A CA 1
ATOM 775 C C . ASN A 1 97 ? 18.896 -3.343 -20.533 1.00 95.62 97 ASN A C 1
ATOM 777 O O . ASN A 1 97 ? 18.451 -3.401 -19.386 1.00 95.62 97 ASN A O 1
ATOM 781 N N . LEU A 1 98 ? 18.154 -3.698 -21.590 1.00 96.19 98 LEU A N 1
ATOM 782 C CA . LEU A 1 98 ? 16.761 -4.137 -21.457 1.00 96.19 98 LEU A CA 1
ATOM 783 C C . LEU A 1 98 ? 16.625 -5.494 -20.756 1.00 96.19 98 LEU A C 1
ATOM 785 O O . LEU A 1 98 ? 15.637 -5.721 -20.054 1.00 96.19 98 LEU A O 1
ATOM 789 N N . THR A 1 99 ? 17.599 -6.391 -20.922 1.00 95.50 99 THR A N 1
ATOM 790 C CA . THR A 1 99 ? 17.613 -7.683 -20.221 1.00 95.50 99 THR A CA 1
ATOM 791 C C . THR A 1 99 ? 17.826 -7.480 -18.722 1.00 95.50 99 THR A C 1
ATOM 793 O O . THR A 1 99 ? 17.025 -7.978 -17.932 1.00 95.50 99 THR A O 1
ATOM 796 N N . GLY A 1 100 ? 18.814 -6.671 -18.328 1.00 94.75 100 GLY A N 1
ATOM 797 C CA . GLY A 1 100 ? 19.046 -6.329 -16.922 1.00 94.75 100 GLY A CA 1
ATOM 798 C C . GLY A 1 100 ? 17.857 -5.593 -16.295 1.00 94.75 100 GLY A C 1
ATOM 799 O O . GLY A 1 100 ? 17.409 -5.941 -15.203 1.00 94.75 100 GLY A O 1
ATOM 800 N N . LEU A 1 101 ? 17.254 -4.649 -17.027 1.00 95.81 101 LEU A N 1
ATOM 801 C CA . LEU A 1 101 ? 16.052 -3.943 -16.580 1.00 95.81 101 LEU A CA 1
ATOM 802 C C . LEU A 1 101 ? 14.876 -4.906 -16.345 1.00 95.81 101 LEU A C 1
ATOM 804 O O . LEU A 1 101 ? 14.177 -4.804 -15.334 1.00 95.81 101 LEU A O 1
ATOM 808 N N . ARG A 1 102 ? 14.667 -5.875 -17.248 1.00 95.69 102 ARG A N 1
ATOM 809 C CA . ARG A 1 102 ? 13.654 -6.930 -17.086 1.00 95.69 102 ARG A CA 1
ATOM 810 C C . ARG A 1 102 ? 13.903 -7.756 -15.822 1.00 95.69 102 ARG A C 1
ATOM 812 O O . ARG A 1 102 ? 12.955 -8.015 -15.081 1.00 95.69 102 ARG A O 1
ATOM 819 N N . GLU A 1 103 ? 15.142 -8.176 -15.583 1.00 94.50 103 GLU A N 1
ATOM 820 C CA . GLU A 1 103 ? 15.518 -8.980 -14.413 1.00 94.50 103 GLU A CA 1
ATOM 821 C C . GLU A 1 103 ? 15.297 -8.214 -13.103 1.00 94.50 103 GLU A C 1
ATOM 823 O O . GLU A 1 103 ? 14.649 -8.731 -12.190 1.00 94.50 103 GLU A O 1
ATOM 828 N N . ALA A 1 104 ? 15.718 -6.948 -13.039 1.00 94.75 104 ALA A N 1
ATOM 829 C CA . ALA A 1 104 ? 15.500 -6.087 -11.878 1.00 94.75 104 ALA A CA 1
ATOM 830 C C . ALA A 1 104 ? 14.004 -5.913 -11.552 1.00 94.75 104 ALA A C 1
ATOM 832 O O . ALA A 1 104 ? 13.581 -6.023 -10.397 1.00 94.75 104 ALA A O 1
ATOM 833 N N . VAL A 1 105 ? 13.178 -5.680 -12.576 1.00 95.94 105 VAL A N 1
ATOM 834 C CA . VAL A 1 105 ? 11.721 -5.539 -12.430 1.00 95.94 105 VAL A CA 1
ATOM 835 C C . VAL A 1 105 ? 11.074 -6.849 -11.981 1.00 95.94 105 VAL A C 1
ATOM 837 O O . VAL A 1 105 ? 10.188 -6.835 -11.119 1.00 95.94 105 VAL A O 1
ATOM 840 N N . PHE A 1 106 ? 11.508 -7.982 -12.535 1.00 94.81 106 PHE A N 1
ATOM 841 C CA . PHE A 1 106 ? 11.038 -9.302 -12.124 1.00 94.81 106 PHE A CA 1
ATOM 842 C C . PHE A 1 106 ? 11.342 -9.568 -10.644 1.00 94.81 106 PHE A C 1
ATOM 844 O O . PHE A 1 106 ? 10.437 -9.940 -9.892 1.00 94.81 106 PHE A O 1
ATOM 851 N N . ASP A 1 107 ? 12.573 -9.308 -10.204 1.00 93.56 107 ASP A N 1
ATOM 852 C CA . ASP A 1 107 ? 13.000 -9.495 -8.817 1.00 93.56 107 ASP A CA 1
ATOM 853 C C . ASP A 1 107 ? 12.172 -8.661 -7.834 1.00 93.56 107 ASP A C 1
ATOM 855 O O . ASP A 1 107 ? 11.711 -9.173 -6.808 1.00 93.56 107 ASP A O 1
ATOM 859 N N . ILE A 1 108 ? 11.934 -7.386 -8.157 1.00 94.50 108 ILE A N 1
ATOM 860 C CA . ILE A 1 108 ? 11.109 -6.497 -7.329 1.00 94.50 108 ILE A CA 1
ATOM 861 C C . ILE A 1 108 ? 9.660 -6.975 -7.300 1.00 94.50 108 ILE A C 1
ATOM 863 O O . ILE A 1 108 ? 9.051 -7.026 -6.232 1.00 94.50 108 ILE A O 1
ATOM 867 N N . THR A 1 109 ? 9.111 -7.387 -8.442 1.00 94.88 109 THR A N 1
ATOM 868 C CA . THR A 1 109 ? 7.744 -7.917 -8.515 1.00 94.88 109 THR A CA 1
ATOM 869 C C . THR A 1 109 ? 7.596 -9.165 -7.641 1.00 94.88 109 THR A C 1
ATOM 871 O O . THR A 1 109 ? 6.644 -9.271 -6.869 1.00 94.88 109 THR A O 1
ATOM 874 N N . LYS A 1 110 ? 8.574 -10.081 -7.677 1.00 94.44 110 LYS A N 1
ATOM 875 C CA . LYS A 1 110 ? 8.604 -11.266 -6.805 1.00 94.44 110 LYS A CA 1
ATOM 876 C C . LYS A 1 110 ? 8.792 -10.920 -5.330 1.00 94.44 110 LYS A C 1
ATOM 878 O O . LYS A 1 110 ? 8.231 -11.604 -4.472 1.00 94.44 110 LYS A O 1
ATOM 883 N N . ARG A 1 111 ? 9.559 -9.874 -5.007 1.00 94.25 111 ARG A N 1
ATOM 884 C CA . ARG A 1 111 ? 9.680 -9.369 -3.630 1.00 94.25 111 ARG A CA 1
ATOM 885 C C . ARG A 1 111 ? 8.342 -8.839 -3.120 1.00 94.25 111 ARG A C 1
ATOM 887 O O . ARG A 1 111 ? 7.978 -9.175 -1.994 1.00 94.25 111 ARG A O 1
ATOM 894 N N . ILE A 1 112 ? 7.621 -8.073 -3.942 1.00 94.56 112 ILE A N 1
ATOM 895 C CA . ILE A 1 112 ? 6.281 -7.564 -3.624 1.00 94.56 112 ILE A CA 1
ATOM 896 C C . ILE A 1 112 ? 5.327 -8.736 -3.389 1.00 94.56 112 ILE A C 1
ATOM 898 O O . ILE A 1 112 ? 4.759 -8.808 -2.307 1.00 94.56 112 ILE A O 1
ATOM 902 N N . GLU A 1 113 ? 5.233 -9.683 -4.332 1.00 95.00 113 GLU A N 1
ATOM 903 C CA . GLU A 1 113 ? 4.362 -10.871 -4.254 1.00 95.00 113 GLU A CA 1
ATOM 904 C C . GLU A 1 113 ? 4.522 -11.633 -2.930 1.00 95.00 113 GLU A C 1
ATOM 906 O O . GLU A 1 113 ? 3.549 -11.917 -2.241 1.00 95.00 113 GLU A O 1
ATOM 911 N N . ARG A 1 114 ? 5.765 -11.909 -2.516 1.00 94.31 114 ARG A N 1
ATOM 912 C CA . ARG A 1 114 ? 6.054 -12.654 -1.276 1.00 94.31 114 ARG A CA 1
ATOM 913 C C . ARG A 1 114 ? 5.748 -11.886 0.006 1.00 94.31 114 ARG A C 1
ATOM 915 O O . ARG A 1 114 ? 5.731 -12.484 1.077 1.00 94.31 114 ARG A O 1
ATOM 922 N N . SER A 1 115 ? 5.587 -10.574 -0.092 1.00 91.56 115 SER A N 1
ATOM 923 C CA . SER A 1 115 ? 5.548 -9.675 1.058 1.00 91.56 115 SER A CA 1
ATOM 924 C C . SER A 1 115 ? 4.203 -8.954 1.198 1.00 91.56 115 SER A C 1
ATOM 926 O O . SER A 1 115 ? 4.067 -8.134 2.102 1.00 91.56 115 SER A O 1
ATOM 928 N N . ILE A 1 116 ? 3.212 -9.261 0.345 1.00 93.19 116 ILE A N 1
ATOM 929 C CA . ILE A 1 116 ? 1.877 -8.634 0.352 1.00 93.19 116 ILE A CA 1
ATOM 930 C C . ILE A 1 116 ? 1.218 -8.741 1.727 1.00 93.19 116 ILE A C 1
ATOM 932 O O . ILE A 1 116 ? 0.722 -7.748 2.256 1.00 93.19 116 ILE A O 1
ATOM 936 N N . GLU A 1 117 ? 1.248 -9.931 2.329 1.00 88.50 117 GLU A N 1
ATOM 937 C CA . GLU A 1 117 ? 0.647 -10.173 3.644 1.00 88.50 117 GLU A CA 1
ATOM 938 C C . GLU A 1 117 ? 1.293 -9.342 4.760 1.00 88.50 117 GLU A C 1
ATOM 940 O O . GLU A 1 117 ? 0.620 -8.960 5.712 1.00 88.50 117 GLU A O 1
ATOM 945 N N . GLY A 1 118 ? 2.582 -9.023 4.618 1.00 87.06 118 GLY A N 1
ATOM 946 C CA . GLY A 1 118 ? 3.343 -8.222 5.571 1.00 87.06 118 GLY A CA 1
ATOM 947 C C . GLY A 1 118 ? 3.279 -6.714 5.328 1.00 87.06 118 GLY A C 1
ATOM 948 O O . GLY A 1 118 ? 3.864 -5.971 6.114 1.00 87.06 118 GLY A O 1
ATOM 949 N N . LEU A 1 119 ? 2.615 -6.247 4.261 1.00 91.06 119 LEU A N 1
ATOM 950 C CA . LEU A 1 119 ? 2.451 -4.817 4.003 1.00 91.06 119 LEU A CA 1
ATOM 951 C C . LEU A 1 119 ? 1.644 -4.146 5.126 1.00 91.06 119 LEU A C 1
ATOM 953 O O . LEU A 1 119 ? 0.722 -4.760 5.670 1.00 91.06 119 LEU A O 1
ATOM 957 N N . PRO A 1 120 ? 1.919 -2.868 5.446 1.00 90.12 120 PRO A N 1
ATOM 958 C CA . PRO A 1 120 ? 1.146 -2.143 6.440 1.00 90.12 120 PRO A CA 1
ATOM 959 C C . PRO A 1 120 ? -0.339 -2.118 6.065 1.00 90.12 120 PRO A C 1
ATOM 961 O O . PRO A 1 120 ? -0.695 -1.824 4.923 1.00 90.12 120 PRO A O 1
ATOM 964 N N . LEU A 1 121 ? -1.215 -2.380 7.036 1.00 88.81 121 LEU A N 1
ATOM 965 C CA . LEU A 1 121 ? -2.657 -2.483 6.783 1.00 88.81 121 LEU A CA 1
ATOM 966 C C . LEU A 1 121 ? -3.230 -1.230 6.110 1.00 88.81 121 LEU A C 1
ATOM 968 O O . LEU A 1 121 ? -4.038 -1.358 5.196 1.00 88.81 121 LEU A O 1
ATOM 972 N N . PHE A 1 122 ? -2.754 -0.032 6.472 1.00 89.38 122 PHE A N 1
ATOM 973 C CA . PHE A 1 122 ? -3.285 1.221 5.929 1.00 89.38 122 PHE A CA 1
ATOM 974 C C . PHE A 1 122 ? -3.229 1.274 4.393 1.00 89.38 122 PHE A C 1
ATOM 976 O O . PHE A 1 122 ? -4.200 1.700 3.774 1.00 89.38 122 PHE A O 1
ATOM 983 N N . ILE A 1 123 ? -2.135 0.823 3.757 1.00 91.50 123 ILE A N 1
ATOM 984 C CA . ILE A 1 123 ? -2.007 0.909 2.294 1.00 91.50 123 ILE A CA 1
ATOM 985 C C . ILE A 1 123 ? -2.929 -0.101 1.605 1.00 91.50 123 ILE A C 1
ATOM 987 O O . ILE A 1 123 ? -3.510 0.208 0.564 1.00 91.50 123 ILE A O 1
ATOM 991 N N . ARG A 1 124 ? -3.133 -1.272 2.220 1.00 93.94 124 ARG A N 1
ATOM 992 C CA . ARG A 1 124 ? -4.083 -2.284 1.742 1.00 93.94 124 ARG A CA 1
ATOM 993 C C . ARG A 1 124 ? -5.522 -1.780 1.870 1.00 93.94 124 ARG A C 1
ATOM 995 O O . ARG A 1 124 ? -6.268 -1.850 0.895 1.00 93.94 124 ARG A O 1
ATOM 1002 N N . CYS A 1 125 ? -5.875 -1.175 3.008 1.00 91.50 125 CYS A N 1
ATOM 1003 C CA . CYS A 1 125 ? -7.179 -0.544 3.238 1.00 91.50 125 CYS A CA 1
ATOM 1004 C C . CYS A 1 125 ? -7.450 0.580 2.236 1.00 91.50 125 CYS A C 1
ATOM 1006 O O . CYS A 1 125 ? -8.508 0.599 1.616 1.00 91.50 125 CYS A O 1
ATOM 1008 N N . VAL A 1 126 ? -6.480 1.472 2.013 1.00 91.44 126 VAL A N 1
ATOM 1009 C CA . VAL A 1 126 ? -6.584 2.551 1.019 1.00 91.44 126 VAL A CA 1
ATOM 1010 C C . VAL A 1 126 ? -6.833 1.985 -0.381 1.00 91.44 126 VAL A C 1
ATOM 1012 O O . VAL A 1 126 ? -7.740 2.443 -1.074 1.00 91.44 126 VAL A O 1
ATOM 1015 N N . CYS A 1 127 ? -6.077 0.966 -0.800 1.00 94.25 127 CYS A N 1
ATOM 1016 C CA . CYS A 1 127 ? -6.274 0.342 -2.110 1.00 94.25 127 CYS A CA 1
ATOM 1017 C C . CYS A 1 127 ? -7.650 -0.331 -2.223 1.00 94.25 127 CYS A C 1
ATOM 1019 O O . CYS A 1 127 ? -8.319 -0.178 -3.247 1.00 94.25 127 CYS A O 1
ATOM 1021 N N . LYS A 1 128 ? -8.097 -1.037 -1.176 1.00 95.00 128 LYS A N 1
ATOM 1022 C CA . LYS A 1 128 ? -9.414 -1.681 -1.137 1.00 95.00 128 LYS A CA 1
ATOM 1023 C C . LYS A 1 128 ? -10.549 -0.659 -1.198 1.00 95.00 128 LYS A C 1
ATOM 1025 O O . LYS A 1 128 ? -11.473 -0.835 -1.987 1.00 95.00 128 LYS A O 1
ATOM 1030 N N . GLU A 1 129 ? -10.473 0.419 -0.426 1.00 92.06 129 GLU A N 1
ATOM 1031 C CA . GLU A 1 129 ? -11.513 1.450 -0.415 1.00 92.06 129 GLU A CA 1
ATOM 1032 C C . GLU A 1 129 ? -11.614 2.137 -1.780 1.00 92.06 129 GLU A C 1
ATOM 1034 O O . GLU A 1 129 ? -12.701 2.258 -2.342 1.00 92.06 129 GLU A O 1
ATOM 1039 N N . ILE A 1 130 ? -10.477 2.474 -2.397 1.00 92.38 130 ILE A N 1
ATOM 1040 C CA . ILE A 1 130 ? -10.457 3.024 -3.758 1.00 92.38 130 ILE A CA 1
ATOM 1041 C C . ILE A 1 130 ? -11.054 2.027 -4.759 1.00 92.38 130 ILE A C 1
ATOM 1043 O O . ILE A 1 130 ? -11.849 2.423 -5.611 1.00 92.38 130 ILE A O 1
ATOM 1047 N N . TYR A 1 131 ? -10.727 0.735 -4.655 1.00 95.00 131 TYR A N 1
ATOM 1048 C CA . TYR A 1 131 ? -11.318 -0.304 -5.503 1.00 95.00 131 TYR A CA 1
ATOM 1049 C C . TYR A 1 131 ? -12.850 -0.338 -5.383 1.00 95.00 131 TYR A C 1
ATOM 1051 O O . TYR A 1 131 ? -13.553 -0.360 -6.398 1.00 95.00 131 TYR A O 1
ATOM 1059 N N . LEU A 1 132 ? -13.379 -0.314 -4.157 1.00 93.75 132 LEU A N 1
ATOM 1060 C CA . LEU A 1 132 ? -14.819 -0.345 -3.895 1.00 93.75 132 LEU A CA 1
ATOM 1061 C C . LEU A 1 132 ? -15.523 0.914 -4.412 1.00 93.75 132 LEU A C 1
ATOM 1063 O O . LEU A 1 132 ? -16.564 0.800 -5.067 1.00 93.75 132 LEU A O 1
ATOM 1067 N N . GLN A 1 133 ? -14.942 2.096 -4.192 1.00 92.19 133 GLN A N 1
ATOM 1068 C CA . GLN A 1 133 ? -15.499 3.355 -4.691 1.00 92.19 133 GLN A CA 1
ATOM 1069 C C . GLN A 1 133 ? -15.490 3.414 -6.220 1.00 92.19 133 GLN A C 1
ATOM 1071 O O . GLN A 1 133 ? -16.506 3.758 -6.819 1.00 92.19 133 GLN A O 1
ATOM 1076 N N . LEU A 1 134 ? -14.407 2.978 -6.874 1.00 92.94 134 LEU A N 1
ATOM 1077 C CA . LEU A 1 134 ? -14.355 2.896 -8.337 1.00 92.94 134 LEU A CA 1
ATOM 1078 C C . LEU A 1 134 ? -15.418 1.942 -8.891 1.00 92.94 134 LEU A C 1
ATOM 1080 O O . LEU A 1 134 ? -16.053 2.245 -9.900 1.00 92.94 134 LEU A O 1
ATOM 1084 N N . LYS A 1 135 ? -15.644 0.803 -8.230 1.00 93.44 135 LYS A N 1
ATOM 1085 C CA . LYS A 1 135 ? -16.680 -0.160 -8.626 1.00 93.44 135 LYS A CA 1
ATOM 1086 C C . LYS A 1 135 ? -18.094 0.402 -8.458 1.00 93.44 135 LYS A C 1
ATOM 1088 O O . LYS A 1 135 ? -18.977 0.065 -9.245 1.00 93.44 135 LYS A O 1
ATOM 1093 N N . LYS A 1 136 ? -18.303 1.257 -7.453 1.00 93.62 136 LYS A N 1
ATOM 1094 C CA . LYS A 1 136 ? -19.567 1.962 -7.204 1.00 93.62 136 LYS A CA 1
ATOM 1095 C C . LYS A 1 136 ? -19.811 3.087 -8.213 1.00 93.62 136 LYS A C 1
ATOM 1097 O O . LYS A 1 136 ? -20.931 3.223 -8.695 1.00 93.62 136 LYS A O 1
ATOM 1102 N N . GLU A 1 137 ? -18.788 3.881 -8.522 1.00 93.75 137 GLU A N 1
ATOM 1103 C CA . GLU A 1 137 ? -18.880 5.033 -9.429 1.00 93.75 137 GLU A CA 1
ATOM 1104 C C . GLU A 1 137 ? -18.959 4.607 -10.904 1.00 93.75 137 GLU A C 1
ATOM 1106 O O . GLU A 1 137 ? -19.734 5.172 -11.675 1.00 93.75 137 GLU A O 1
ATOM 1111 N N . TYR A 1 138 ? -18.217 3.562 -11.284 1.00 93.25 138 TYR A N 1
ATOM 1112 C CA . TYR A 1 138 ? -18.148 3.036 -12.649 1.00 93.25 138 TYR A CA 1
ATOM 1113 C C . TYR A 1 138 ? -18.586 1.566 -12.695 1.00 93.25 138 TYR A C 1
ATOM 1115 O O . TYR A 1 138 ? -17.754 0.689 -12.937 1.00 93.25 138 TYR A O 1
ATOM 1123 N N . PRO A 1 139 ? -19.867 1.245 -12.442 1.00 94.19 139 PRO A N 1
ATOM 1124 C CA . PRO A 1 139 ? -20.332 -0.136 -12.411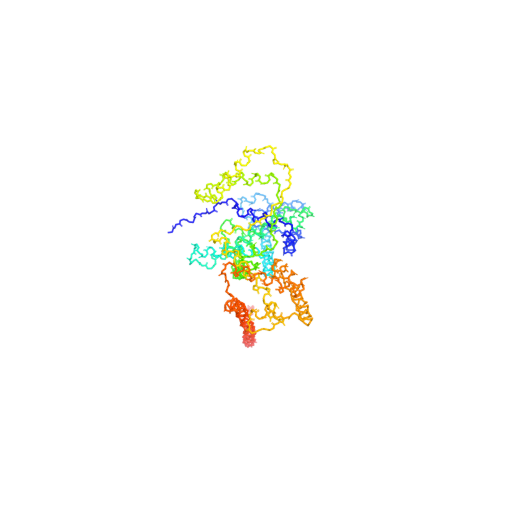 1.00 94.19 139 PRO A CA 1
ATOM 1125 C C . PRO A 1 139 ? -20.267 -0.785 -13.803 1.00 94.19 139 PRO A C 1
ATOM 1127 O O . PRO A 1 139 ? -20.723 -0.214 -14.791 1.00 94.19 139 PRO A O 1
ATOM 1130 N N . GLY A 1 140 ? -19.749 -2.015 -13.874 1.00 90.56 140 GLY A N 1
ATOM 1131 C CA . GLY A 1 140 ? -19.714 -2.819 -15.106 1.00 90.56 140 GLY A CA 1
ATOM 1132 C C . GLY A 1 140 ? -18.438 -2.694 -15.946 1.00 90.56 140 GLY A C 1
ATOM 1133 O O . GLY A 1 140 ? -18.330 -3.363 -16.973 1.00 90.56 140 GLY A O 1
ATOM 1134 N N . GLU A 1 141 ? -17.464 -1.893 -15.513 1.00 95.44 141 GLU A N 1
ATOM 1135 C CA . GLU A 1 141 ? -16.118 -1.899 -16.096 1.00 95.44 141 GLU A CA 1
ATOM 1136 C C . GLU A 1 141 ? -15.417 -3.253 -15.844 1.00 95.44 141 GLU A C 1
ATOM 1138 O O . GLU A 1 141 ? -15.733 -3.966 -14.882 1.00 95.44 141 GLU A O 1
ATOM 1143 N N . PRO A 1 142 ? -14.467 -3.663 -16.705 1.00 93.94 142 PRO A N 1
ATOM 1144 C CA . PRO A 1 142 ? -13.766 -4.927 -16.530 1.00 93.94 142 PRO A CA 1
ATOM 1145 C C . PRO A 1 142 ? -12.899 -4.895 -15.267 1.00 93.94 142 PRO A C 1
ATOM 1147 O O . PRO A 1 142 ? -12.317 -3.868 -14.933 1.00 93.94 142 PRO A O 1
ATOM 1150 N N . GLU A 1 143 ? -12.706 -6.046 -14.616 1.00 93.44 143 GLU A N 1
ATOM 1151 C CA . GLU A 1 143 ? -11.872 -6.161 -13.405 1.00 93.44 143 GLU A CA 1
ATOM 1152 C C . GLU A 1 143 ? -10.482 -5.526 -13.580 1.00 93.44 143 GLU A C 1
ATOM 1154 O O . GLU A 1 143 ? -9.989 -4.812 -12.707 1.00 93.44 143 GLU A O 1
ATOM 1159 N N . ARG A 1 144 ? -9.898 -5.710 -14.769 1.00 92.94 144 ARG A N 1
ATOM 1160 C CA . ARG A 1 144 ? -8.634 -5.101 -15.189 1.00 92.94 144 ARG A CA 1
ATOM 1161 C C . ARG A 1 144 ? -8.604 -3.579 -15.018 1.00 92.94 144 ARG A C 1
ATOM 1163 O O . ARG A 1 144 ? -7.564 -3.044 -14.659 1.00 92.94 144 ARG A O 1
ATOM 1170 N N . PHE A 1 145 ? -9.705 -2.876 -15.282 1.00 94.25 145 PHE A N 1
ATOM 1171 C CA . PHE A 1 145 ? -9.781 -1.423 -15.120 1.00 94.25 145 PHE A CA 1
ATOM 1172 C C . PHE A 1 145 ? -9.602 -1.027 -13.649 1.00 94.25 145 PHE A C 1
ATOM 1174 O O . PHE A 1 145 ? -8.726 -0.213 -13.339 1.00 94.25 145 PHE A O 1
ATOM 1181 N N . TYR A 1 146 ? -10.354 -1.664 -12.747 1.00 95.06 146 TYR A N 1
ATOM 1182 C CA . TYR A 1 146 ? -10.275 -1.391 -11.311 1.00 95.06 146 TYR A CA 1
ATOM 1183 C C . TYR A 1 146 ? -8.903 -1.765 -10.746 1.00 95.06 146 TYR A C 1
ATOM 1185 O O . TYR A 1 146 ? -8.269 -0.937 -10.095 1.00 95.06 146 TYR A O 1
ATOM 1193 N N . LEU A 1 147 ? -8.410 -2.970 -11.066 1.00 96.56 147 LEU A N 1
ATOM 1194 C CA . LEU A 1 147 ? -7.099 -3.441 -10.614 1.00 96.56 147 LEU A CA 1
ATOM 1195 C C . LEU A 1 147 ? -5.969 -2.555 -11.143 1.00 96.56 147 LEU A C 1
ATOM 1197 O O . LEU A 1 147 ? -5.096 -2.168 -10.375 1.00 96.56 147 LEU A O 1
ATOM 1201 N N . SER A 1 148 ? -6.012 -2.149 -12.417 1.00 95.69 148 SER A N 1
ATOM 1202 C CA . SER A 1 148 ? -4.980 -1.259 -12.963 1.00 95.69 148 SER A CA 1
ATOM 1203 C C . SER A 1 148 ? -4.932 0.092 -12.250 1.00 95.69 148 SER A C 1
ATOM 1205 O O . SER A 1 148 ? -3.854 0.619 -11.998 1.00 95.69 148 SER A O 1
ATOM 1207 N N . SER A 1 149 ? -6.093 0.625 -11.860 1.00 93.88 149 SER A N 1
ATOM 1208 C CA . SER A 1 149 ? -6.185 1.908 -11.162 1.00 93.88 149 SER A CA 1
ATOM 1209 C C . SER A 1 149 ? -5.561 1.835 -9.768 1.00 93.88 149 SER A C 1
ATOM 1211 O O . SER A 1 149 ? -4.721 2.670 -9.431 1.00 93.88 149 SER A O 1
ATOM 1213 N N . ILE A 1 150 ? -5.910 0.814 -8.978 1.00 95.31 150 ILE A N 1
ATOM 1214 C CA . ILE A 1 150 ? -5.316 0.630 -7.644 1.00 95.31 150 ILE A CA 1
ATOM 1215 C C . ILE A 1 150 ? -3.839 0.247 -7.721 1.00 95.31 150 ILE A C 1
ATOM 1217 O O . ILE A 1 150 ? -3.048 0.715 -6.909 1.00 95.31 150 ILE A O 1
ATOM 1221 N N . GLY A 1 151 ? -3.442 -0.538 -8.726 1.00 95.81 151 GLY A N 1
ATOM 1222 C CA . GLY A 1 151 ? -2.056 -0.933 -8.934 1.00 95.81 151 GLY A CA 1
ATOM 1223 C C . GLY A 1 151 ? -1.176 0.267 -9.260 1.00 95.81 151 GLY A C 1
ATOM 1224 O O . GLY A 1 151 ? -0.108 0.416 -8.674 1.00 95.81 151 GLY A O 1
ATOM 1225 N N . THR A 1 152 ? -1.645 1.177 -10.119 1.00 93.75 152 THR A N 1
ATOM 1226 C CA . THR A 1 152 ? -0.949 2.441 -10.390 1.00 93.75 152 THR A CA 1
ATOM 1227 C C . THR A 1 152 ? -0.801 3.290 -9.132 1.00 93.75 152 THR A C 1
ATOM 1229 O O . THR A 1 152 ? 0.278 3.826 -8.906 1.00 93.75 152 THR A O 1
ATOM 1232 N N . ILE A 1 153 ? -1.835 3.400 -8.292 1.00 91.06 153 ILE A N 1
ATOM 1233 C CA . ILE A 1 153 ? -1.747 4.152 -7.028 1.00 91.06 153 ILE A CA 1
ATOM 1234 C C . ILE A 1 153 ? -0.743 3.493 -6.080 1.00 91.06 153 ILE A C 1
ATOM 1236 O O . ILE A 1 153 ? 0.120 4.172 -5.531 1.00 91.06 153 ILE A O 1
ATOM 1240 N N . PHE A 1 154 ? -0.791 2.170 -5.935 1.00 94.06 154 PHE A N 1
ATOM 1241 C CA . PHE A 1 154 ? 0.151 1.431 -5.104 1.00 94.06 154 PHE A CA 1
ATOM 1242 C C . PHE A 1 154 ? 1.601 1.620 -5.576 1.00 94.06 154 PHE A C 1
ATOM 1244 O O . PHE A 1 154 ? 2.461 2.019 -4.790 1.00 94.06 154 PHE A O 1
ATOM 1251 N N . ILE A 1 155 ? 1.885 1.420 -6.867 1.00 94.19 155 ILE A N 1
ATOM 1252 C CA . ILE A 1 155 ? 3.241 1.602 -7.395 1.00 94.19 155 ILE A CA 1
ATOM 1253 C C . ILE A 1 155 ? 3.670 3.063 -7.287 1.00 94.19 155 ILE A C 1
ATOM 1255 O O . ILE A 1 155 ? 4.680 3.343 -6.651 1.00 94.19 155 ILE A O 1
ATOM 1259 N N . LYS A 1 156 ? 2.901 4.001 -7.844 1.00 90.19 156 LYS A N 1
ATOM 1260 C CA . LYS A 1 156 ? 3.290 5.415 -7.926 1.00 90.19 156 LYS A CA 1
ATOM 1261 C C . LYS A 1 156 ? 3.396 6.075 -6.553 1.00 90.19 156 LYS A C 1
ATOM 1263 O O . LYS A 1 156 ? 4.287 6.893 -6.341 1.00 90.19 156 LYS A O 1
ATOM 1268 N N . SER A 1 157 ? 2.479 5.765 -5.640 1.00 87.50 157 SER A N 1
ATOM 1269 C CA . SER A 1 157 ? 2.348 6.494 -4.378 1.00 87.50 157 SER A CA 1
ATOM 1270 C C . SER A 1 157 ? 2.990 5.779 -3.189 1.00 87.50 157 SER A C 1
ATOM 1272 O O . SER A 1 157 ? 3.307 6.457 -2.218 1.00 87.50 157 SER A O 1
ATOM 1274 N N . TYR A 1 158 ? 3.225 4.460 -3.250 1.00 89.62 158 TYR A N 1
ATOM 1275 C CA . TYR A 1 158 ? 3.882 3.708 -2.170 1.00 89.62 158 TYR A CA 1
ATOM 1276 C C . TYR A 1 158 ? 5.276 3.189 -2.549 1.00 89.62 158 TYR A C 1
ATOM 1278 O O . TYR A 1 158 ? 6.218 3.363 -1.780 1.00 89.62 158 TYR A O 1
ATOM 1286 N N . ILE A 1 159 ? 5.441 2.606 -3.740 1.00 92.25 159 ILE A N 1
ATOM 1287 C CA . ILE A 1 159 ? 6.707 1.972 -4.154 1.00 92.25 159 ILE A CA 1
ATOM 1288 C C . ILE A 1 159 ? 7.695 2.981 -4.758 1.00 92.25 159 ILE A C 1
ATOM 1290 O O . ILE A 1 159 ? 8.841 3.070 -4.326 1.00 92.25 159 ILE A O 1
ATOM 1294 N N . THR A 1 160 ? 7.266 3.788 -5.731 1.00 91.38 160 THR A N 1
ATOM 1295 C CA . THR A 1 160 ? 8.113 4.755 -6.446 1.00 91.38 160 THR A CA 1
ATOM 1296 C C . THR A 1 160 ? 8.822 5.774 -5.540 1.00 91.38 160 THR A C 1
ATOM 1298 O O . THR A 1 160 ? 9.983 6.074 -5.824 1.00 91.38 160 THR A O 1
ATOM 1301 N N . PRO A 1 161 ? 8.239 6.283 -4.431 1.00 88.62 161 PRO A N 1
ATOM 1302 C CA . PRO A 1 161 ? 8.963 7.163 -3.509 1.00 88.62 161 PRO A CA 1
ATOM 1303 C C . PRO A 1 161 ? 10.262 6.557 -2.956 1.00 88.62 161 PRO A C 1
ATOM 1305 O O . PRO A 1 161 ? 11.208 7.298 -2.676 1.00 88.62 161 PRO A O 1
ATOM 1308 N N . MET A 1 162 ? 10.335 5.224 -2.848 1.00 87.94 162 MET A N 1
ATOM 1309 C CA . MET A 1 162 ? 11.534 4.497 -2.413 1.00 87.94 162 MET A CA 1
ATOM 1310 C C . MET A 1 162 ? 12.651 4.504 -3.463 1.00 87.94 162 MET A C 1
ATOM 1312 O O . MET A 1 162 ? 13.817 4.368 -3.113 1.00 87.94 162 MET A O 1
ATOM 1316 N N . PHE A 1 163 ? 12.303 4.703 -4.736 1.00 89.94 163 PHE A N 1
ATOM 1317 C CA . PHE A 1 163 ? 13.244 4.820 -5.851 1.00 89.94 163 PHE A CA 1
ATOM 1318 C C . PHE A 1 163 ? 13.668 6.268 -6.115 1.00 89.94 163 PHE A C 1
ATOM 1320 O O . PHE A 1 163 ? 14.797 6.506 -6.527 1.00 89.94 163 PHE A O 1
ATOM 1327 N N . ILE A 1 164 ? 12.777 7.238 -5.870 1.00 87.31 164 ILE A N 1
ATOM 1328 C CA . ILE A 1 164 ? 13.072 8.669 -6.060 1.00 87.31 164 ILE A CA 1
ATOM 1329 C C . ILE A 1 164 ? 13.949 9.213 -4.926 1.00 87.31 164 ILE A C 1
ATOM 1331 O O . ILE A 1 164 ? 14.857 9.996 -5.186 1.00 87.31 164 ILE A O 1
ATOM 1335 N N . THR A 1 165 ? 13.663 8.821 -3.680 1.00 84.56 165 THR A N 1
ATOM 1336 C CA . THR A 1 165 ? 14.399 9.281 -2.486 1.00 84.56 165 THR A CA 1
ATOM 1337 C C . THR A 1 165 ? 14.879 8.104 -1.631 1.00 84.56 165 THR A C 1
ATOM 1339 O O . THR A 1 165 ? 14.422 7.944 -0.495 1.00 84.56 165 THR A O 1
ATOM 1342 N N . PRO A 1 166 ? 15.755 7.235 -2.160 1.00 85.56 166 PRO A N 1
ATOM 1343 C CA . PRO A 1 166 ? 16.245 6.051 -1.447 1.00 85.56 166 PRO A CA 1
ATOM 1344 C C . PRO A 1 166 ? 16.945 6.389 -0.114 1.00 85.56 166 PRO A C 1
ATOM 1346 O O . PRO A 1 166 ? 16.947 5.575 0.815 1.00 85.56 166 PRO A O 1
ATOM 1349 N N . GLU A 1 167 ? 17.442 7.619 0.046 1.00 84.81 167 GLU A N 1
ATOM 1350 C CA . GLU A 1 167 ? 18.096 8.109 1.262 1.00 84.81 167 GLU A CA 1
ATOM 1351 C C . GLU A 1 167 ? 17.147 8.114 2.463 1.00 84.81 167 GLU A C 1
ATOM 1353 O O . GLU A 1 167 ? 17.555 7.781 3.579 1.00 84.81 167 GLU A O 1
ATOM 1358 N N . ASN A 1 168 ? 15.861 8.412 2.237 1.00 81.31 168 ASN A N 1
ATOM 1359 C CA . ASN A 1 168 ? 14.826 8.370 3.276 1.00 81.31 168 ASN A CA 1
ATOM 1360 C C . ASN A 1 168 ? 14.628 6.958 3.847 1.00 81.31 168 ASN A C 1
ATOM 1362 O O . ASN A 1 168 ? 14.089 6.803 4.942 1.00 81.31 168 ASN A O 1
ATOM 1366 N N . TYR A 1 169 ? 15.095 5.940 3.128 1.00 76.81 169 TYR A N 1
ATOM 1367 C CA . TYR A 1 169 ? 14.959 4.526 3.461 1.00 76.81 169 TYR A CA 1
ATOM 1368 C C . TYR A 1 169 ? 16.317 3.890 3.790 1.00 76.81 169 TYR A C 1
ATOM 1370 O O . TYR A 1 169 ? 16.441 2.671 3.870 1.00 76.81 169 TYR A O 1
ATOM 1378 N N . GLY A 1 170 ? 17.343 4.713 4.039 1.00 76.88 170 GLY A N 1
ATOM 1379 C CA . GLY A 1 170 ? 18.658 4.264 4.491 1.00 76.88 170 GLY A CA 1
ATOM 1380 C C . GLY A 1 170 ? 19.544 3.676 3.395 1.00 76.88 170 GLY A C 1
ATOM 1381 O O . GLY A 1 170 ? 20.456 2.918 3.727 1.00 76.88 170 GLY A O 1
ATOM 1382 N N . VAL A 1 171 ? 19.284 4.010 2.127 1.00 79.50 171 VAL A N 1
ATOM 1383 C CA . VAL A 1 171 ? 20.170 3.727 0.993 1.00 79.50 171 VAL A CA 1
ATOM 1384 C C . VAL A 1 171 ? 20.770 5.050 0.516 1.00 79.50 171 VAL A C 1
ATOM 1386 O O . VAL A 1 171 ? 20.081 5.884 -0.062 1.00 79.50 171 VAL A O 1
ATOM 1389 N N . HIS A 1 172 ? 22.053 5.270 0.800 1.00 82.94 172 HIS A N 1
ATOM 1390 C CA . HIS A 1 172 ? 22.746 6.510 0.452 1.00 82.94 172 HIS A CA 1
ATOM 1391 C C . HIS A 1 172 ? 23.438 6.366 -0.905 1.00 82.94 172 HIS A C 1
ATOM 1393 O O . HIS A 1 172 ? 24.491 5.745 -0.993 1.00 82.94 172 HIS A O 1
ATOM 1399 N N . LEU A 1 173 ? 22.868 6.954 -1.960 1.00 81.00 173 LEU A N 1
ATOM 1400 C CA . LEU A 1 173 ? 23.456 6.874 -3.305 1.00 81.00 173 LEU A CA 1
ATOM 1401 C C . LEU A 1 173 ? 24.788 7.624 -3.420 1.00 81.00 173 LEU A C 1
ATOM 1403 O O . LEU A 1 173 ? 25.620 7.278 -4.248 1.00 81.00 173 LEU A O 1
ATOM 1407 N N . SER A 1 174 ? 25.019 8.629 -2.573 1.00 79.94 174 SER A N 1
ATOM 1408 C CA . SER A 1 174 ? 26.232 9.455 -2.594 1.00 79.94 174 SER A CA 1
ATOM 1409 C C . SER A 1 174 ? 27.528 8.699 -2.286 1.00 79.94 174 SER A C 1
ATOM 1411 O O . SER A 1 174 ? 28.604 9.246 -2.508 1.00 79.94 174 SER A O 1
ATOM 1413 N N . SER A 1 175 ? 27.452 7.471 -1.764 1.00 80.50 175 SER A N 1
ATOM 1414 C CA . SER A 1 175 ? 28.627 6.616 -1.562 1.00 80.50 175 SER A CA 1
ATOM 1415 C C . SER A 1 175 ? 29.018 5.793 -2.793 1.00 80.50 175 SER A C 1
ATOM 1417 O O . SER A 1 175 ? 30.007 5.068 -2.725 1.00 80.50 175 SER A O 1
ATOM 1419 N N . LEU A 1 176 ? 28.234 5.844 -3.872 1.00 83.94 176 LEU A N 1
ATOM 1420 C CA . LEU A 1 176 ? 28.470 5.088 -5.103 1.00 83.94 176 LEU A CA 1
ATOM 1421 C C . LEU A 1 176 ? 29.390 5.852 -6.061 1.00 83.94 176 LEU A C 1
ATOM 1423 O O . LEU A 1 176 ? 29.513 7.074 -5.973 1.00 83.94 176 LEU A O 1
ATOM 1427 N N . ASN A 1 177 ? 30.000 5.120 -6.996 1.00 81.94 177 ASN A N 1
ATOM 1428 C CA . ASN A 1 177 ? 30.892 5.686 -8.010 1.00 81.94 177 ASN A CA 1
ATOM 1429 C C . ASN A 1 177 ? 30.151 6.640 -8.962 1.00 81.94 177 ASN A C 1
ATOM 1431 O O . ASN A 1 177 ? 30.674 7.708 -9.278 1.00 81.94 177 ASN A O 1
ATOM 1435 N N . ASP A 1 178 ? 28.923 6.287 -9.361 1.00 86.25 178 ASP A N 1
ATOM 1436 C CA . ASP A 1 178 ? 28.041 7.134 -10.172 1.00 86.25 178 ASP A CA 1
ATOM 1437 C C . ASP A 1 178 ? 26.617 7.208 -9.572 1.00 86.25 178 ASP A C 1
ATOM 1439 O O . ASP A 1 178 ? 25.742 6.383 -9.869 1.00 86.25 178 ASP A O 1
ATOM 1443 N N . PRO A 1 179 ? 26.357 8.198 -8.697 1.00 87.12 179 PRO A N 1
ATOM 1444 C CA . PRO A 1 179 ? 25.047 8.381 -8.077 1.00 87.12 179 PRO A CA 1
ATOM 1445 C C . PRO A 1 179 ? 23.935 8.751 -9.071 1.00 87.12 179 PRO A C 1
ATOM 1447 O O . PRO A 1 179 ? 22.766 8.438 -8.828 1.00 87.12 179 PRO A O 1
ATOM 1450 N N . GLU A 1 180 ? 24.262 9.434 -10.175 1.00 88.44 180 GLU A N 1
ATOM 1451 C CA . GLU A 1 180 ? 23.265 9.845 -11.169 1.00 88.44 180 GLU A CA 1
ATOM 1452 C C . GLU A 1 180 ? 22.801 8.656 -12.007 1.00 88.44 180 GLU A C 1
ATOM 1454 O O . GLU A 1 180 ? 21.592 8.487 -12.196 1.00 88.44 180 GLU A O 1
ATOM 1459 N N . LEU A 1 181 ? 23.733 7.798 -12.431 1.00 89.62 181 LEU A N 1
ATOM 1460 C CA . LEU A 1 181 ? 23.438 6.534 -13.102 1.00 89.62 181 LEU A CA 1
ATOM 1461 C C . LEU A 1 181 ? 22.549 5.641 -12.233 1.00 89.62 181 LEU A C 1
ATOM 1463 O O . LEU A 1 181 ? 21.496 5.190 -12.687 1.00 89.62 181 LEU A O 1
ATOM 1467 N N . ALA A 1 182 ? 22.913 5.456 -10.960 1.00 90.69 182 ALA A N 1
ATOM 1468 C CA . ALA A 1 182 ? 22.133 4.662 -10.014 1.00 90.69 182 ALA A CA 1
ATOM 1469 C C . ALA A 1 182 ? 20.693 5.191 -9.869 1.00 90.69 182 ALA A C 1
ATOM 1471 O O . ALA A 1 182 ? 19.727 4.421 -9.904 1.00 90.69 182 ALA A O 1
ATOM 1472 N N . ARG A 1 183 ? 20.527 6.517 -9.769 1.00 91.06 183 ARG A N 1
ATOM 1473 C CA . ARG A 1 183 ? 19.206 7.160 -9.712 1.00 91.06 183 ARG A CA 1
ATOM 1474 C C . ARG A 1 183 ? 18.414 6.947 -11.003 1.00 91.06 183 ARG A C 1
ATOM 1476 O O . ARG A 1 183 ? 17.223 6.647 -10.937 1.00 91.06 183 ARG A O 1
ATOM 1483 N N . ASN A 1 184 ? 19.046 7.084 -12.166 1.00 92.19 184 ASN A N 1
ATOM 1484 C CA . ASN A 1 184 ? 18.387 6.870 -13.456 1.00 92.19 184 ASN A CA 1
ATOM 1485 C C . ASN A 1 184 ? 17.947 5.408 -13.625 1.00 92.19 184 ASN A C 1
ATOM 1487 O O . ASN A 1 184 ? 16.797 5.167 -13.988 1.00 92.19 184 ASN A O 1
ATOM 1491 N N . ASN A 1 185 ? 18.790 4.441 -13.252 1.00 94.50 185 ASN A N 1
ATOM 1492 C CA . ASN A 1 185 ? 18.446 3.017 -13.258 1.00 94.50 185 ASN A CA 1
ATOM 1493 C C . ASN A 1 185 ? 17.197 2.727 -12.406 1.00 94.50 185 ASN A C 1
ATOM 1495 O O . ASN A 1 185 ? 16.274 2.048 -12.860 1.00 94.50 185 ASN A O 1
ATOM 1499 N N . LEU A 1 186 ? 17.119 3.285 -11.192 1.00 94.25 186 LEU A N 1
ATOM 1500 C CA . LEU A 1 186 ? 15.943 3.152 -10.323 1.00 94.25 186 LEU A CA 1
ATOM 1501 C C . LEU A 1 186 ? 14.672 3.755 -10.947 1.00 94.25 186 LEU A C 1
ATOM 1503 O O . LEU A 1 186 ? 13.581 3.199 -10.796 1.00 94.25 186 LEU A O 1
ATOM 1507 N N . LEU A 1 187 ? 14.793 4.874 -11.667 1.00 94.31 187 LEU A N 1
ATOM 1508 C CA . LEU A 1 187 ? 13.665 5.494 -12.366 1.00 94.31 187 LEU A CA 1
ATOM 1509 C C . LEU A 1 187 ? 13.190 4.660 -13.561 1.00 94.31 187 LEU A C 1
ATOM 1511 O O . LEU A 1 187 ? 11.979 4.546 -13.760 1.00 94.31 187 LEU A O 1
ATOM 1515 N N . GLU A 1 188 ? 14.095 4.045 -14.324 1.00 95.69 188 GLU A N 1
ATOM 1516 C CA . GLU A 1 188 ? 13.717 3.128 -15.409 1.00 95.69 188 GLU A CA 1
ATOM 1517 C C . GLU A 1 188 ? 12.990 1.892 -14.869 1.00 95.69 188 GLU A C 1
ATOM 1519 O O . GLU A 1 188 ? 11.922 1.524 -15.368 1.00 95.69 188 GLU A O 1
ATOM 1524 N N . VAL A 1 189 ? 13.471 1.321 -13.761 1.00 96.19 189 VAL A N 1
ATOM 1525 C CA . VAL A 1 189 ? 12.774 0.240 -13.045 1.00 96.19 189 VAL A CA 1
ATOM 1526 C C . VAL A 1 189 ? 11.365 0.677 -12.622 1.00 96.19 189 VAL A C 1
ATOM 1528 O O . VAL A 1 189 ? 10.389 -0.043 -12.857 1.00 96.19 189 VAL A O 1
ATOM 1531 N N . ALA A 1 190 ? 11.224 1.879 -12.053 1.00 95.62 190 ALA A N 1
ATOM 1532 C CA . ALA A 1 190 ? 9.931 2.428 -11.650 1.00 95.62 190 ALA A CA 1
ATOM 1533 C C . ALA A 1 190 ? 8.959 2.585 -12.834 1.00 95.62 190 ALA A C 1
ATOM 1535 O O . ALA A 1 190 ? 7.769 2.283 -12.699 1.00 95.62 190 ALA A O 1
ATOM 1536 N N . LYS A 1 191 ? 9.452 3.026 -14.001 1.00 95.62 191 LYS A N 1
ATOM 1537 C CA . LYS A 1 191 ? 8.646 3.174 -15.224 1.00 95.62 191 LYS A CA 1
ATOM 1538 C C . LYS A 1 191 ? 8.080 1.834 -15.687 1.00 95.62 191 LYS A C 1
ATOM 1540 O O . LYS A 1 191 ? 6.884 1.755 -15.978 1.00 95.62 191 LYS A O 1
ATOM 1545 N N . VAL A 1 192 ? 8.899 0.781 -15.719 1.00 96.56 192 VAL A N 1
ATOM 1546 C CA . VAL A 1 192 ? 8.450 -0.556 -16.144 1.00 96.56 192 VAL A CA 1
ATOM 1547 C C . VAL A 1 192 ? 7.493 -1.178 -15.123 1.00 96.56 192 VAL A C 1
ATOM 1549 O O . VAL A 1 192 ? 6.466 -1.724 -15.524 1.00 96.56 192 VAL A O 1
ATOM 1552 N N . LEU A 1 193 ? 7.742 -1.025 -13.816 1.00 96.69 193 LEU A N 1
ATOM 1553 C CA . LEU A 1 193 ? 6.801 -1.456 -12.770 1.00 96.69 193 LEU A CA 1
ATOM 1554 C C . LEU A 1 193 ? 5.438 -0.766 -12.903 1.00 96.69 193 LEU A C 1
ATOM 1556 O O . LEU A 1 193 ? 4.398 -1.417 -12.806 1.00 96.69 193 LEU A O 1
ATOM 1560 N N . ASN A 1 194 ? 5.429 0.543 -13.170 1.00 95.38 194 ASN A N 1
ATOM 1561 C CA . ASN A 1 194 ? 4.189 1.280 -13.388 1.00 95.38 194 ASN A CA 1
ATOM 1562 C C . ASN A 1 194 ? 3.457 0.800 -14.656 1.00 95.38 194 ASN A C 1
ATOM 1564 O O . ASN A 1 194 ? 2.232 0.682 -14.660 1.00 95.38 194 ASN A O 1
ATOM 1568 N N . GLN A 1 195 ? 4.195 0.472 -15.719 1.00 95.94 195 GLN A N 1
ATOM 1569 C CA . GLN A 1 195 ? 3.612 -0.091 -16.936 1.00 95.94 195 GLN A CA 1
ATOM 1570 C C . GLN A 1 195 ? 3.012 -1.490 -16.704 1.00 95.94 195 GLN A C 1
ATOM 1572 O O . GLN A 1 195 ? 1.930 -1.778 -17.216 1.00 95.94 195 GLN A O 1
ATOM 1577 N N . LEU A 1 196 ? 3.657 -2.339 -15.894 1.00 95.81 196 LEU A N 1
ATOM 1578 C CA . LEU A 1 196 ? 3.131 -3.656 -15.514 1.00 95.81 196 LEU A CA 1
ATOM 1579 C C . LEU A 1 196 ? 1.765 -3.552 -14.825 1.00 95.81 196 LEU A C 1
ATOM 1581 O O . LEU A 1 196 ? 0.837 -4.272 -15.194 1.00 95.81 196 LEU A O 1
ATOM 1585 N N . VAL A 1 197 ? 1.613 -2.636 -13.863 1.00 96.31 197 VAL A N 1
ATOM 1586 C CA . VAL A 1 197 ? 0.349 -2.478 -13.117 1.00 96.31 197 VAL A CA 1
ATOM 1587 C C . VAL A 1 197 ? -0.735 -1.743 -13.886 1.00 96.31 197 VAL A C 1
ATOM 1589 O O . VAL A 1 197 ? -1.909 -2.056 -13.705 1.00 96.31 197 VAL A O 1
ATOM 1592 N N . LEU A 1 198 ? -0.384 -0.847 -14.816 1.00 95.19 198 LEU A N 1
ATOM 1593 C CA . LEU A 1 198 ? -1.354 -0.357 -15.801 1.00 95.19 198 LEU A CA 1
ATOM 1594 C C . LEU A 1 198 ? -1.958 -1.525 -16.593 1.00 95.19 198 LEU A C 1
ATOM 1596 O O . LEU A 1 198 ? -3.048 -1.390 -17.179 1.00 95.19 198 LEU A O 1
ATOM 1600 N N . MET A 1 199 ? -1.198 -2.635 -16.661 1.00 94.81 199 MET A N 1
ATOM 1601 C CA . MET A 1 199 ? -1.279 -3.671 -17.681 1.00 94.81 199 MET A CA 1
ATOM 1602 C C . MET A 1 199 ? -1.183 -2.917 -19.032 1.00 94.81 199 MET A C 1
ATOM 1604 O O . MET A 1 199 ? -1.000 -1.722 -19.043 1.00 94.81 199 MET A O 1
ATOM 1608 N N . ARG A 1 200 ? -1.336 -3.467 -20.225 1.00 93.19 200 ARG A N 1
ATOM 1609 C CA . ARG A 1 200 ? -1.180 -2.695 -21.501 1.00 93.19 200 ARG A CA 1
ATOM 1610 C C . ARG A 1 200 ? 0.304 -2.565 -21.909 1.00 93.19 200 ARG A C 1
ATOM 1612 O O . ARG A 1 200 ? 1.169 -2.325 -21.068 1.00 93.19 200 ARG A O 1
ATOM 1619 N N . PRO A 1 201 ? 0.582 -2.673 -23.214 1.00 94.56 201 PRO A N 1
ATOM 1620 C CA . PRO A 1 201 ? 1.930 -2.531 -23.747 1.00 94.56 201 PRO A CA 1
ATOM 1621 C C . PRO A 1 201 ? 2.402 -1.071 -23.739 1.00 94.56 201 PRO A C 1
ATOM 1623 O O . PRO A 1 201 ? 1.593 -0.137 -23.723 1.00 94.56 201 PRO A O 1
ATOM 1626 N N . PHE A 1 202 ? 3.717 -0.879 -23.823 1.00 95.75 202 PHE A N 1
ATOM 1627 C CA . PHE A 1 202 ? 4.323 0.408 -24.137 1.00 95.75 202 PHE A CA 1
ATOM 1628 C C . PHE A 1 202 ? 3.886 0.895 -25.525 1.00 95.75 202 PHE A C 1
ATOM 1630 O O . PHE A 1 202 ? 3.946 0.167 -26.520 1.00 95.75 202 PHE A O 1
ATOM 1637 N N . GLY A 1 203 ? 3.442 2.151 -25.583 1.00 92.06 203 GLY A N 1
ATOM 1638 C CA . GLY A 1 203 ? 3.081 2.843 -26.820 1.00 92.06 203 GLY A CA 1
ATOM 1639 C C . GLY A 1 203 ? 4.262 3.577 -27.460 1.00 92.06 203 GLY A C 1
ATOM 1640 O O . GLY A 1 203 ? 5.404 3.449 -27.030 1.00 92.06 203 GLY A O 1
ATOM 1641 N N . SER A 1 204 ? 3.968 4.404 -28.464 1.00 89.00 204 SER A N 1
ATOM 1642 C CA . SER A 1 204 ? 4.969 5.199 -29.192 1.00 89.00 204 SER A CA 1
ATOM 1643 C C . SER A 1 204 ? 5.702 6.231 -28.330 1.00 89.00 204 SER A C 1
ATOM 1645 O O . SER A 1 204 ? 6.811 6.621 -28.671 1.00 89.00 204 SER A O 1
ATOM 1647 N N . SER A 1 205 ? 5.118 6.659 -27.206 1.00 85.56 205 SER A N 1
ATOM 1648 C CA . SER A 1 205 ? 5.762 7.581 -26.261 1.00 85.56 205 SER A CA 1
ATOM 1649 C C . SER A 1 205 ? 6.997 6.983 -25.584 1.00 85.56 205 SER A C 1
ATOM 1651 O O . SER A 1 205 ? 7.877 7.725 -25.176 1.00 85.56 205 SER A O 1
ATOM 1653 N N . ASN A 1 206 ? 7.052 5.653 -25.468 1.00 89.56 206 ASN A N 1
ATOM 1654 C CA . ASN A 1 206 ? 8.163 4.897 -24.894 1.00 89.56 206 ASN A CA 1
ATOM 1655 C C . ASN A 1 206 ? 8.603 3.822 -25.898 1.00 89.56 206 ASN A C 1
ATOM 1657 O O . ASN A 1 206 ? 8.655 2.636 -25.570 1.00 89.56 206 ASN A O 1
ATOM 1661 N N . ALA A 1 207 ? 8.852 4.237 -27.146 1.00 91.06 207 ALA A N 1
ATOM 1662 C CA . ALA A 1 207 ? 9.142 3.333 -28.259 1.00 91.06 207 ALA A CA 1
ATOM 1663 C C . ALA A 1 207 ? 10.303 2.373 -27.948 1.00 91.06 207 ALA A C 1
ATOM 1665 O O . ALA A 1 207 ? 10.209 1.179 -28.218 1.00 91.06 207 ALA A O 1
ATOM 1666 N N . PHE A 1 208 ? 11.352 2.867 -27.289 1.00 92.62 208 PHE A N 1
ATOM 1667 C CA . PHE A 1 208 ? 12.529 2.065 -26.965 1.00 92.62 208 PHE A CA 1
ATOM 1668 C C . PHE A 1 208 ? 12.303 1.006 -25.875 1.00 92.62 208 PHE A C 1
ATOM 1670 O O . PHE A 1 208 ? 13.069 0.055 -25.781 1.00 92.62 208 PHE A O 1
ATOM 1677 N N . LEU A 1 209 ? 11.219 1.106 -25.099 1.00 94.94 209 LEU A N 1
ATOM 1678 C CA . LEU A 1 209 ? 10.825 0.089 -24.116 1.00 94.94 209 LEU A CA 1
ATOM 1679 C C . LEU A 1 209 ? 9.857 -0.957 -24.697 1.00 94.94 209 LEU A C 1
ATOM 1681 O O . LEU A 1 209 ? 9.559 -1.951 -24.037 1.00 94.94 209 LEU A O 1
ATOM 1685 N N . GLN A 1 210 ? 9.381 -0.791 -25.938 1.00 95.50 210 GLN A N 1
ATOM 1686 C CA . GLN A 1 210 ? 8.493 -1.762 -26.593 1.00 95.50 210 GLN A CA 1
ATOM 1687 C C . GLN A 1 210 ? 9.038 -3.195 -26.687 1.00 95.50 210 GLN A C 1
ATOM 1689 O O . GLN A 1 210 ? 8.216 -4.113 -26.608 1.00 95.50 210 GLN A O 1
ATOM 1694 N N . PRO A 1 211 ? 10.359 -3.451 -26.797 1.00 95.56 211 PRO A N 1
ATOM 1695 C CA . PRO A 1 211 ? 10.879 -4.818 -26.749 1.00 95.56 211 PRO A CA 1
ATOM 1696 C C . PRO A 1 211 ? 10.558 -5.564 -25.443 1.00 95.56 211 PRO A C 1
ATOM 1698 O O . PRO A 1 211 ? 10.602 -6.790 -25.424 1.00 95.56 211 PRO A O 1
ATOM 1701 N N . LEU A 1 212 ? 10.175 -4.858 -24.369 1.00 96.06 212 LEU A N 1
ATOM 1702 C CA . LEU A 1 212 ? 9.707 -5.460 -23.117 1.00 96.06 212 LEU A CA 1
ATOM 1703 C C . LEU A 1 212 ? 8.225 -5.873 -23.148 1.00 96.06 212 LEU A C 1
ATOM 1705 O O . LEU A 1 212 ? 7.767 -6.538 -22.224 1.00 96.06 212 LEU A O 1
ATOM 1709 N N . ASN A 1 213 ? 7.455 -5.531 -24.186 1.00 96.94 213 ASN A N 1
ATOM 1710 C CA . ASN A 1 213 ? 6.025 -5.857 -24.263 1.00 96.94 213 ASN A CA 1
ATOM 1711 C C . ASN A 1 213 ? 5.707 -7.359 -24.134 1.00 96.94 213 ASN A C 1
ATOM 1713 O O . ASN A 1 213 ? 4.780 -7.671 -23.388 1.00 96.94 213 ASN A O 1
ATOM 1717 N N . PRO A 1 214 ? 6.458 -8.295 -24.753 1.00 96.56 214 PRO A N 1
ATOM 1718 C CA . PRO A 1 214 ? 6.232 -9.726 -24.543 1.00 96.56 214 PRO A CA 1
ATOM 1719 C C . PRO A 1 214 ? 6.389 -10.137 -23.073 1.00 96.56 214 PRO A C 1
ATOM 1721 O O . PRO A 1 214 ? 5.615 -10.947 -22.571 1.00 96.56 214 PRO A O 1
ATOM 1724 N N . PHE A 1 215 ? 7.350 -9.532 -22.364 1.00 95.00 215 PHE A N 1
ATOM 1725 C CA . PHE A 1 215 ? 7.508 -9.720 -20.923 1.00 95.00 215 PHE A CA 1
ATOM 1726 C C . PHE A 1 215 ? 6.311 -9.150 -20.152 1.00 95.00 215 PHE A C 1
ATOM 1728 O O . PHE A 1 215 ? 5.783 -9.820 -19.274 1.00 95.00 215 PHE A O 1
ATOM 1735 N N . LEU A 1 216 ? 5.822 -7.953 -20.491 1.00 95.12 216 LEU A N 1
ATOM 1736 C CA . LEU A 1 216 ? 4.624 -7.411 -19.841 1.00 95.12 216 LEU A CA 1
ATOM 1737 C C . LEU A 1 216 ? 3.418 -8.344 -20.027 1.00 95.12 216 LEU A C 1
ATOM 1739 O O . LEU A 1 216 ? 2.726 -8.650 -19.062 1.00 95.12 216 LEU A O 1
ATOM 1743 N N . GLU A 1 217 ? 3.177 -8.814 -21.252 1.00 95.38 217 GLU A N 1
ATOM 1744 C CA . GLU A 1 217 ? 2.051 -9.694 -21.586 1.00 95.38 217 GLU A CA 1
ATOM 1745 C C . GLU A 1 217 ? 2.089 -11.023 -20.825 1.00 95.38 217 GLU A C 1
ATOM 1747 O O . GLU A 1 217 ? 1.054 -11.457 -20.319 1.00 95.38 217 GLU A O 1
ATOM 1752 N N . GLU A 1 218 ? 3.270 -11.624 -20.679 1.00 95.06 218 GLU A N 1
ATOM 1753 C CA . GLU A 1 218 ? 3.473 -12.852 -19.904 1.00 95.06 218 GLU A CA 1
ATOM 1754 C C . GLU A 1 218 ? 3.141 -12.660 -18.410 1.00 95.06 218 GLU A C 1
ATOM 1756 O O . GLU A 1 218 ? 2.582 -13.553 -17.771 1.00 95.06 218 GLU A O 1
ATOM 1761 N N . PHE A 1 219 ? 3.437 -11.484 -17.851 1.00 92.94 219 PHE A N 1
ATOM 1762 C CA . PHE A 1 219 ? 3.343 -11.224 -16.411 1.00 92.94 219 PHE A CA 1
ATOM 1763 C C . PHE A 1 219 ? 2.039 -10.555 -15.955 1.00 92.94 219 PHE A C 1
ATOM 1765 O O . PHE A 1 219 ? 1.778 -10.511 -14.750 1.00 92.94 219 PHE A O 1
ATOM 1772 N N . ILE A 1 220 ? 1.195 -10.075 -16.876 1.00 93.19 220 ILE A N 1
ATOM 1773 C CA . ILE A 1 220 ? -0.063 -9.375 -16.554 1.00 93.19 220 ILE A CA 1
ATOM 1774 C C . ILE A 1 220 ? -0.968 -10.192 -15.625 1.00 93.19 220 ILE A C 1
ATOM 1776 O O . ILE A 1 220 ? -1.495 -9.636 -14.663 1.00 93.19 220 ILE A O 1
ATOM 1780 N N . GLU A 1 221 ? -1.143 -11.493 -15.871 1.00 94.44 221 GLU A N 1
ATOM 1781 C CA . GLU A 1 221 ? -2.003 -12.323 -15.014 1.00 94.44 221 GLU A CA 1
ATOM 1782 C C . GLU A 1 221 ? -1.405 -12.497 -13.611 1.00 94.44 221 GLU A C 1
ATOM 1784 O O . GLU A 1 221 ? -2.135 -12.414 -12.628 1.00 94.44 221 GLU A O 1
ATOM 1789 N N . GLY A 1 222 ? -0.080 -12.628 -13.488 1.00 95.50 222 GLY A N 1
ATOM 1790 C CA . GLY A 1 222 ? 0.588 -12.668 -12.183 1.00 95.50 222 GLY A CA 1
ATOM 1791 C C . GLY A 1 222 ? 0.416 -11.364 -11.399 1.00 95.50 222 GLY A C 1
ATOM 1792 O O . GLY A 1 222 ? 0.073 -11.388 -10.221 1.00 95.50 222 GLY A O 1
ATOM 1793 N N . ILE A 1 223 ? 0.569 -10.216 -12.068 1.00 96.50 223 ILE A N 1
ATOM 1794 C CA . ILE A 1 223 ? 0.295 -8.900 -11.470 1.00 96.50 223 ILE A CA 1
ATOM 1795 C C . ILE A 1 223 ? -1.171 -8.782 -11.049 1.00 96.50 223 ILE A C 1
ATOM 1797 O O . ILE A 1 223 ? -1.469 -8.208 -10.005 1.00 96.50 223 ILE A O 1
ATOM 1801 N N . ARG A 1 224 ? -2.100 -9.328 -11.839 1.00 96.50 224 ARG A N 1
ATOM 1802 C CA . ARG A 1 224 ? -3.525 -9.302 -11.507 1.00 96.50 224 ARG A CA 1
ATOM 1803 C C . ARG A 1 224 ? -3.807 -10.010 -10.185 1.00 96.50 224 ARG A C 1
ATOM 1805 O O . ARG A 1 224 ? -4.548 -9.462 -9.377 1.00 96.50 224 ARG A O 1
ATOM 1812 N N . GLU A 1 225 ? -3.217 -11.180 -9.964 1.00 96.62 225 GLU A N 1
ATOM 1813 C CA . GLU A 1 225 ? -3.390 -11.927 -8.714 1.00 96.62 225 GLU A CA 1
ATOM 1814 C C . GLU A 1 225 ? -2.698 -11.221 -7.534 1.00 96.62 225 GLU A C 1
ATOM 1816 O O . GLU A 1 225 ? -3.336 -11.019 -6.508 1.00 96.62 225 GLU A O 1
ATOM 1821 N N . ILE A 1 226 ? -1.490 -10.669 -7.721 1.00 97.12 226 ILE A N 1
ATOM 1822 C CA . ILE A 1 226 ? -0.826 -9.806 -6.718 1.00 97.12 226 ILE A CA 1
ATOM 1823 C C . ILE A 1 226 ? -1.742 -8.653 -6.276 1.00 97.12 226 ILE A C 1
ATOM 1825 O O . ILE A 1 226 ? -1.865 -8.354 -5.090 1.00 97.12 226 ILE A O 1
ATOM 1829 N N . LEU A 1 227 ? -2.401 -7.976 -7.219 1.00 97.62 227 LEU A N 1
ATOM 1830 C CA . LEU A 1 227 ? -3.283 -6.851 -6.898 1.00 97.62 227 LEU A CA 1
A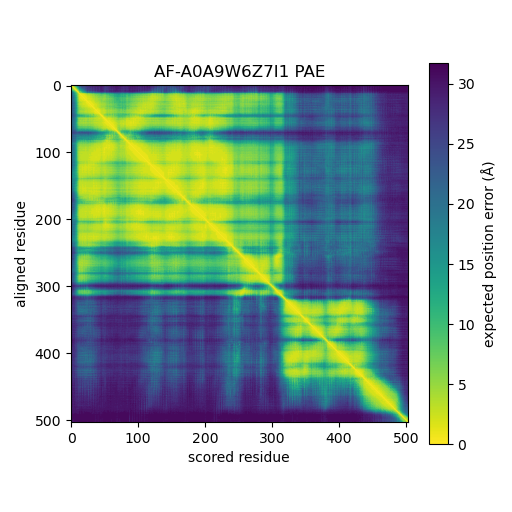TOM 1831 C C . LEU A 1 227 ? -4.603 -7.286 -6.252 1.00 97.62 227 LEU A C 1
ATOM 1833 O O . LEU A 1 227 ? -5.194 -6.487 -5.529 1.00 97.62 227 LEU A O 1
ATOM 1837 N N . LYS A 1 228 ? -5.060 -8.520 -6.491 1.00 97.12 228 LYS A N 1
ATOM 1838 C CA . LYS A 1 228 ? -6.197 -9.106 -5.768 1.00 97.12 228 LYS A CA 1
ATOM 1839 C C . LYS A 1 228 ? -5.816 -9.405 -4.330 1.00 97.12 228 LYS A C 1
ATOM 1841 O O . LYS A 1 228 ? -6.503 -8.933 -3.432 1.00 97.12 228 LYS A O 1
ATOM 1846 N N . ASP A 1 229 ? -4.686 -10.071 -4.122 1.00 97.00 229 ASP A N 1
ATOM 1847 C CA . ASP A 1 229 ? -4.164 -10.372 -2.790 1.00 97.00 229 ASP A CA 1
ATOM 1848 C C . ASP A 1 229 ? -3.928 -9.081 -1.993 1.00 97.00 229 ASP A C 1
ATOM 1850 O O . ASP A 1 229 ? -4.226 -9.008 -0.802 1.00 97.00 229 ASP A O 1
ATOM 1854 N N . LEU A 1 230 ? -3.467 -8.009 -2.649 1.00 96.69 230 LEU A N 1
ATOM 1855 C CA . LEU A 1 230 ? -3.280 -6.698 -2.021 1.00 96.69 230 LEU A CA 1
ATOM 1856 C C . LEU A 1 230 ? -4.557 -6.184 -1.336 1.00 96.69 230 LEU A C 1
ATOM 1858 O O . LEU A 1 230 ? -4.469 -5.654 -0.226 1.00 96.69 230 LEU A O 1
ATOM 1862 N N . ILE A 1 231 ? -5.717 -6.353 -1.976 1.00 96.44 231 ILE A N 1
ATOM 1863 C CA . ILE A 1 231 ? -7.022 -5.883 -1.482 1.00 96.44 231 ILE A CA 1
ATOM 1864 C C . ILE A 1 231 ? -7.848 -6.971 -0.787 1.00 96.44 231 ILE A C 1
ATOM 1866 O O . ILE A 1 231 ? -8.937 -6.669 -0.297 1.00 96.44 231 ILE A O 1
ATOM 1870 N N . ASP A 1 232 ? -7.352 -8.208 -0.732 1.00 95.31 232 ASP A N 1
ATOM 1871 C CA . ASP A 1 232 ? -7.987 -9.320 -0.023 1.00 95.31 232 ASP A CA 1
ATOM 1872 C C . ASP A 1 232 ? -7.753 -9.197 1.488 1.00 95.31 232 ASP A C 1
ATOM 1874 O O . ASP A 1 232 ? -6.888 -9.831 2.092 1.00 95.31 232 ASP A O 1
ATOM 1878 N N . ILE A 1 233 ? -8.487 -8.264 2.083 1.00 90.94 233 ILE A N 1
ATOM 1879 C CA . ILE A 1 233 ? -8.533 -7.980 3.517 1.00 90.94 233 ILE A CA 1
ATOM 1880 C C . ILE A 1 233 ? -9.989 -7.753 3.932 1.00 90.94 233 ILE A C 1
ATOM 1882 O O . ILE A 1 233 ? -10.862 -7.573 3.079 1.00 90.94 233 ILE A O 1
ATOM 1886 N N . GLU A 1 234 ? -10.266 -7.734 5.233 1.00 86.31 234 GLU A N 1
ATOM 1887 C CA . GLU A 1 234 ? -11.572 -7.360 5.798 1.00 86.31 234 GLU A CA 1
ATOM 1888 C C . GLU A 1 234 ? -11.838 -5.841 5.608 1.00 86.31 234 GLU A C 1
ATOM 1890 O O . GLU A 1 234 ? -11.059 -5.136 4.953 1.00 86.31 234 GLU A O 1
ATOM 1895 N N . MET A 1 235 ? -13.009 -5.322 5.981 1.00 80.38 235 MET A N 1
ATOM 1896 C CA . MET A 1 235 ? -13.264 -3.871 5.914 1.00 80.38 235 MET A CA 1
ATOM 1897 C C . MET A 1 235 ? -12.396 -3.127 6.934 1.00 80.38 235 MET A C 1
ATOM 1899 O O . MET A 1 235 ? -11.870 -3.736 7.860 1.00 80.38 235 MET A O 1
ATOM 1903 N N . ILE A 1 236 ? -12.225 -1.811 6.766 1.00 78.56 236 ILE A N 1
ATOM 1904 C CA . ILE A 1 236 ? -11.317 -1.027 7.619 1.00 78.56 236 ILE A CA 1
ATOM 1905 C C . ILE A 1 236 ? -11.638 -1.193 9.114 1.00 78.56 236 ILE A C 1
ATOM 1907 O O . ILE A 1 236 ? -10.729 -1.465 9.894 1.00 78.56 236 ILE A O 1
ATOM 1911 N N . ASP A 1 237 ? -12.919 -1.148 9.483 1.00 73.25 237 ASP A N 1
ATOM 1912 C CA . ASP A 1 237 ? -13.388 -1.309 10.864 1.00 73.25 237 ASP A CA 1
ATOM 1913 C C . ASP A 1 237 ? -13.014 -2.682 11.442 1.00 73.25 237 ASP A C 1
ATOM 1915 O O . ASP A 1 237 ? -12.561 -2.793 12.576 1.00 73.25 237 ASP A O 1
ATOM 1919 N N . GLU A 1 238 ? -13.120 -3.737 10.636 1.00 75.81 238 GLU A N 1
ATOM 1920 C CA . GLU A 1 238 ? -12.800 -5.115 11.022 1.00 75.81 238 GLU A CA 1
ATOM 1921 C C . GLU A 1 238 ? -11.280 -5.328 11.113 1.00 75.81 238 GLU A C 1
ATOM 1923 O O . GLU A 1 238 ? -10.784 -5.912 12.077 1.00 75.81 238 GLU A O 1
ATOM 1928 N N . CYS A 1 239 ? -10.519 -4.785 10.155 1.00 72.12 239 CYS A N 1
ATOM 1929 C CA . CYS A 1 239 ? -9.057 -4.853 10.136 1.00 72.12 239 CYS A CA 1
ATOM 1930 C C . CYS A 1 239 ? -8.414 -4.163 11.340 1.00 72.12 239 CYS A C 1
ATOM 1932 O O . CYS A 1 239 ? -7.399 -4.643 11.844 1.00 72.12 239 CYS A O 1
ATOM 1934 N N . TYR A 1 240 ? -8.978 -3.035 11.774 1.00 70.38 240 TYR A N 1
ATOM 1935 C CA . TYR A 1 240 ? -8.508 -2.306 12.952 1.00 70.38 240 TYR A CA 1
ATOM 1936 C C . TYR A 1 240 ? -9.239 -2.707 14.237 1.00 70.38 240 TYR A C 1
ATOM 1938 O O . TYR A 1 240 ? -8.840 -2.257 15.311 1.00 70.38 240 TYR A O 1
ATOM 1946 N N . GLN A 1 241 ? -10.256 -3.570 14.129 1.00 65.06 241 GLN A N 1
ATOM 1947 C CA . GLN A 1 241 ? -11.143 -3.970 15.223 1.00 65.06 241 GLN A CA 1
ATOM 1948 C C . GLN A 1 241 ? -11.688 -2.752 15.973 1.00 65.06 241 GLN A C 1
ATOM 1950 O O . GLN A 1 241 ? -11.633 -2.687 17.199 1.00 65.06 241 GLN A O 1
ATOM 1955 N N . MET A 1 242 ? -12.144 -1.763 15.205 1.00 60.72 242 MET A N 1
ATOM 1956 C CA . MET A 1 242 ? -12.712 -0.525 15.712 1.00 60.72 242 MET A CA 1
ATOM 1957 C C . MET A 1 242 ? -14.219 -0.531 15.495 1.00 60.72 242 MET A C 1
ATOM 1959 O O . MET A 1 242 ? -14.713 -0.727 14.387 1.00 60.72 242 MET A O 1
ATOM 1963 N N . SER A 1 243 ? -14.952 -0.297 16.572 1.00 62.69 243 SER A N 1
ATOM 1964 C CA . SER A 1 243 ? -16.380 -0.020 16.577 1.00 62.69 243 SER A CA 1
ATOM 1965 C C . SER A 1 243 ? -16.616 1.479 16.735 1.00 62.69 243 SER A C 1
ATOM 1967 O O . SER A 1 243 ? -15.881 2.173 17.435 1.00 62.69 243 SER A O 1
ATOM 1969 N N . VAL A 1 244 ? -17.722 1.971 16.173 1.00 57.00 244 VAL A N 1
ATOM 1970 C CA . VAL A 1 244 ? -18.198 3.361 16.338 1.00 57.00 244 VAL A CA 1
ATOM 1971 C C . VAL A 1 244 ? -18.371 3.744 17.821 1.00 57.00 244 VAL A C 1
ATOM 1973 O O . VAL A 1 244 ? -18.375 4.920 18.174 1.00 57.00 244 VAL A O 1
ATOM 1976 N N . TYR A 1 245 ? -18.502 2.755 18.709 1.00 58.59 245 TYR A N 1
ATOM 1977 C CA . TYR A 1 245 ? -18.706 2.950 20.145 1.00 58.59 245 TYR A CA 1
ATOM 1978 C C . TYR A 1 245 ? -17.427 2.839 20.985 1.00 58.59 245 TYR A C 1
ATOM 1980 O O . TYR A 1 245 ? -17.479 3.093 22.192 1.00 58.59 245 TYR A O 1
ATOM 1988 N N . ASP A 1 246 ? -16.287 2.482 20.390 1.00 61.78 246 ASP A N 1
ATOM 1989 C CA . ASP A 1 246 ? -15.028 2.327 21.129 1.00 61.78 246 ASP A CA 1
ATOM 1990 C C . ASP A 1 246 ? -14.552 3.670 21.690 1.00 61.78 246 ASP A C 1
ATOM 1992 O O . ASP A 1 246 ? -14.214 3.770 22.869 1.00 61.78 246 ASP A O 1
ATOM 1996 N N . ASP A 1 247 ? -14.659 4.744 20.907 1.00 62.22 247 ASP A N 1
ATOM 1997 C CA . ASP A 1 247 ? -14.275 6.090 21.346 1.00 62.22 247 ASP A CA 1
ATOM 1998 C C . ASP A 1 247 ? -15.129 6.587 22.528 1.00 62.22 247 ASP A C 1
ATOM 2000 O O . ASP A 1 247 ? -14.653 7.307 23.419 1.00 62.22 247 ASP A O 1
ATOM 2004 N N . VAL A 1 248 ? -16.398 6.171 22.568 1.00 61.00 248 VAL A N 1
ATOM 2005 C CA . VAL A 1 248 ? -17.368 6.553 23.604 1.00 61.00 248 VAL A CA 1
ATOM 2006 C C . VAL A 1 248 ? -17.149 5.738 24.871 1.00 61.00 248 VAL A C 1
ATOM 2008 O O . VAL A 1 248 ? -17.019 6.326 25.945 1.00 61.00 248 VAL A O 1
ATOM 2011 N N . SER A 1 249 ? -17.036 4.415 24.735 1.00 56.50 249 SER A N 1
ATOM 2012 C CA . SER A 1 249 ? -16.827 3.476 25.846 1.00 56.50 249 SER A CA 1
ATOM 2013 C C . SER A 1 249 ? -15.414 3.534 26.441 1.00 56.50 249 SER A C 1
ATOM 2015 O O . SER A 1 249 ? -15.189 3.072 27.556 1.00 56.50 249 SER A O 1
ATOM 2017 N N . SER A 1 250 ? -14.454 4.141 25.736 1.00 63.28 250 SER A N 1
ATOM 2018 C CA . SER A 1 250 ? -13.089 4.327 26.224 1.00 63.28 250 SER A CA 1
ATOM 2019 C C . SER A 1 250 ? -12.989 5.199 27.475 1.00 63.28 250 SER A C 1
ATOM 2021 O O . SER A 1 250 ? -13.340 6.385 27.459 1.00 63.28 250 SER A O 1
ATOM 2023 N N . ASN A 1 251 ? -12.369 4.643 28.521 1.00 60.25 251 ASN A N 1
ATOM 2024 C CA . ASN A 1 251 ? -11.885 5.383 29.691 1.00 60.25 251 ASN A CA 1
ATOM 2025 C C . ASN A 1 251 ? -10.663 6.272 29.361 1.00 60.25 251 ASN A C 1
ATOM 2027 O O . ASN A 1 251 ? -10.414 7.270 30.047 1.00 60.25 251 ASN A O 1
ATOM 2031 N N . VAL A 1 252 ? -9.912 5.950 28.298 1.00 64.69 252 VAL A N 1
ATOM 2032 C CA . VAL A 1 252 ? -8.708 6.670 27.849 1.00 64.69 252 VAL A CA 1
ATOM 2033 C C . VAL A 1 252 ? -9.042 7.491 26.609 1.00 64.69 252 VAL A C 1
ATOM 2035 O O . VAL A 1 252 ? -9.011 7.015 25.474 1.00 64.69 252 VAL A O 1
ATOM 2038 N N . LYS A 1 253 ? -9.375 8.762 26.823 1.00 71.81 253 LYS A N 1
ATOM 2039 C CA . LYS A 1 253 ? -9.669 9.669 25.712 1.00 71.81 253 LYS A CA 1
ATOM 2040 C C . LYS A 1 253 ? -8.385 10.076 24.976 1.00 71.81 253 LYS A C 1
ATOM 2042 O O . LYS A 1 253 ? -7.380 10.339 25.648 1.00 71.81 253 LYS A O 1
ATOM 2047 N N . PRO A 1 254 ? -8.407 10.164 23.634 1.00 77.00 254 PRO A N 1
ATOM 2048 C CA . PRO A 1 254 ? -7.235 10.557 22.871 1.00 77.00 254 PRO A CA 1
ATOM 2049 C C . PRO A 1 254 ? -6.784 11.966 23.264 1.00 77.00 254 PRO A C 1
ATOM 2051 O O . PRO A 1 254 ? -7.597 12.874 23.437 1.00 77.00 254 PRO A O 1
ATOM 2054 N N . MET A 1 255 ? -5.474 12.137 23.429 1.00 82.62 255 MET A N 1
ATOM 2055 C CA . MET A 1 255 ? -4.860 13.419 23.763 1.00 82.62 255 MET A CA 1
ATOM 2056 C C . MET A 1 255 ? -4.091 13.931 22.551 1.00 82.62 255 MET A C 1
ATOM 2058 O O . MET A 1 255 ? -3.150 13.290 22.085 1.00 82.62 255 MET A O 1
ATOM 2062 N N . LEU A 1 256 ? -4.490 15.094 22.058 1.00 88.19 256 LEU A N 1
ATOM 2063 C CA . LEU A 1 256 ? -3.841 15.789 20.965 1.00 88.19 256 LEU A CA 1
ATOM 2064 C C . LEU A 1 256 ? -2.992 16.925 21.536 1.00 88.19 256 LEU A C 1
ATOM 2066 O O . LEU A 1 256 ? -3.513 17.836 22.171 1.00 88.19 256 LEU A O 1
ATOM 2070 N N . ARG A 1 257 ? -1.680 16.873 21.312 1.00 89.25 257 ARG A N 1
ATOM 2071 C CA . ARG A 1 257 ? -0.757 17.944 21.699 1.00 89.25 257 ARG A CA 1
ATOM 2072 C C . ARG A 1 257 ? -0.483 18.827 20.490 1.00 89.25 257 ARG A C 1
ATOM 2074 O O . ARG A 1 257 ? 0.099 18.343 19.524 1.00 89.25 257 ARG A O 1
ATOM 2081 N N . LEU A 1 258 ? -0.872 20.096 20.566 1.00 89.19 258 LEU A N 1
ATOM 2082 C CA . LEU A 1 258 ? -0.636 21.098 19.522 1.00 89.19 258 LEU A CA 1
ATOM 2083 C C . LEU A 1 258 ? 0.002 22.347 20.116 1.00 89.19 258 LEU A C 1
ATOM 2085 O O . LEU A 1 258 ? -0.245 22.700 21.268 1.00 89.19 258 LEU A O 1
ATOM 2089 N N . SER A 1 259 ? 0.792 23.048 19.321 1.00 90.06 259 SER A N 1
ATOM 2090 C CA . SER A 1 259 ? 1.223 24.403 19.643 1.00 90.06 259 SER A CA 1
ATOM 2091 C C . SER A 1 259 ? 0.093 25.410 19.425 1.00 90.06 259 SER A C 1
ATOM 2093 O O . SER A 1 259 ? -0.814 25.206 18.615 1.00 90.06 259 SER A O 1
ATOM 2095 N N . THR A 1 260 ? 0.159 26.539 20.131 1.00 85.31 260 THR A N 1
ATOM 2096 C CA . THR A 1 260 ? -0.794 27.640 19.934 1.00 85.31 260 THR A CA 1
ATOM 2097 C C . THR A 1 260 ? -0.811 28.145 18.486 1.00 85.31 260 THR A C 1
ATOM 2099 O O . THR A 1 260 ? -1.874 28.497 17.982 1.00 85.31 260 THR A O 1
ATOM 2102 N N . ASP A 1 261 ? 0.343 28.148 17.815 1.00 86.19 261 ASP A N 1
ATOM 2103 C CA . ASP A 1 261 ? 0.470 28.599 16.426 1.00 86.19 261 ASP A CA 1
ATOM 2104 C C . ASP A 1 261 ? -0.218 27.617 15.455 1.00 86.19 261 ASP A C 1
ATOM 2106 O O . ASP A 1 261 ? -0.996 28.055 14.612 1.00 86.19 261 ASP A O 1
ATOM 2110 N N . GLU A 1 262 ? -0.037 26.300 15.633 1.00 88.69 262 GLU A N 1
ATOM 2111 C CA . GLU A 1 262 ? -0.736 25.269 14.838 1.00 88.69 262 GLU A CA 1
ATOM 2112 C C . GLU A 1 262 ? -2.258 25.340 15.019 1.00 88.69 262 GLU A C 1
ATOM 2114 O O . GLU A 1 262 ? -3.011 25.185 14.060 1.00 88.69 262 GLU A O 1
ATOM 2119 N N . ILE A 1 263 ? -2.731 25.604 16.243 1.00 86.00 263 ILE A N 1
ATOM 2120 C CA . ILE A 1 263 ? -4.166 25.778 16.504 1.00 86.00 263 ILE A CA 1
ATOM 2121 C C . ILE A 1 263 ? -4.702 26.984 15.729 1.00 86.00 263 ILE A C 1
ATOM 2123 O O . ILE A 1 263 ? -5.741 26.879 15.081 1.00 86.00 263 ILE A O 1
ATOM 2127 N N . LEU A 1 264 ? -4.005 28.124 15.776 1.00 84.00 264 LEU A N 1
ATOM 2128 C CA . LEU A 1 264 ? -4.416 29.324 15.045 1.00 84.00 264 LEU A CA 1
ATOM 2129 C C . LEU A 1 264 ? -4.418 29.094 13.530 1.00 84.00 264 LEU A C 1
ATOM 2131 O O . LEU A 1 264 ? -5.358 29.522 12.866 1.00 84.00 264 LEU A O 1
ATOM 2135 N N . GLU A 1 265 ? -3.424 28.378 13.006 1.00 89.19 265 GLU A N 1
ATOM 2136 C CA . GLU A 1 265 ? -3.341 28.029 11.587 1.00 89.19 265 GLU A CA 1
ATOM 2137 C C . GLU A 1 265 ? -4.518 27.142 11.153 1.00 89.19 265 GLU A C 1
ATOM 2139 O O . GLU A 1 265 ? -5.184 27.441 10.162 1.00 89.19 265 GLU A O 1
ATOM 2144 N N . VAL A 1 266 ? -4.856 26.105 11.930 1.00 88.75 266 VAL A N 1
ATOM 2145 C CA . VAL A 1 266 ? -6.030 25.255 11.662 1.00 88.75 266 VAL A CA 1
ATOM 2146 C C . VAL A 1 266 ? -7.325 26.071 11.694 1.00 88.75 266 VAL A C 1
ATOM 2148 O O . VAL A 1 266 ? -8.174 25.911 10.817 1.00 88.75 266 VAL A O 1
ATOM 2151 N N . LEU A 1 267 ? -7.484 26.970 12.670 1.00 86.06 267 LEU A N 1
ATOM 2152 C CA . LEU A 1 267 ? -8.668 27.829 12.769 1.00 86.06 267 LEU A CA 1
ATOM 2153 C C . LEU A 1 267 ? -8.777 28.803 11.591 1.00 86.06 267 LEU A C 1
ATOM 2155 O O . LEU A 1 267 ? -9.875 29.031 11.084 1.00 86.06 267 LEU A O 1
ATOM 2159 N N . GLU A 1 268 ? -7.658 29.375 11.147 1.00 86.69 268 GLU A N 1
ATOM 2160 C CA . GLU A 1 268 ? -7.617 30.262 9.987 1.00 86.69 268 GLU A CA 1
ATOM 2161 C C . GLU A 1 268 ? -7.965 29.509 8.696 1.00 86.69 268 GLU A C 1
ATOM 2163 O O . GLU A 1 268 ? -8.784 29.991 7.913 1.00 86.69 268 GLU A O 1
ATOM 2168 N N . LEU A 1 269 ? -7.436 28.294 8.514 1.00 90.31 269 LEU A N 1
ATOM 2169 C CA . LEU A 1 269 ? -7.779 27.422 7.388 1.00 90.31 269 LEU A CA 1
ATOM 2170 C C . LEU A 1 269 ? -9.275 27.083 7.366 1.00 90.31 269 LEU A C 1
ATOM 2172 O O . LEU A 1 269 ? -9.927 27.265 6.338 1.00 90.31 269 LEU A O 1
ATOM 2176 N N . ILE A 1 270 ? -9.841 26.653 8.500 1.00 88.38 270 ILE A N 1
ATOM 2177 C CA . ILE A 1 270 ? -11.278 26.349 8.604 1.00 88.38 270 ILE A CA 1
ATOM 2178 C C . ILE A 1 270 ? -12.111 27.599 8.320 1.00 88.38 270 ILE A C 1
ATOM 2180 O O . ILE A 1 270 ? -13.100 27.516 7.599 1.00 88.38 270 ILE A O 1
ATOM 2184 N N . LYS A 1 271 ? -11.721 28.763 8.850 1.00 82.56 271 LYS A N 1
ATOM 2185 C CA . LYS A 1 271 ? -12.433 30.028 8.632 1.00 82.56 271 LYS A CA 1
ATOM 2186 C C . LYS A 1 271 ? -12.445 30.437 7.160 1.00 82.56 271 LYS A C 1
ATOM 2188 O O . LYS A 1 271 ? -13.486 30.875 6.673 1.00 82.56 271 LYS A O 1
ATOM 2193 N N . ASN A 1 272 ? -11.313 30.305 6.472 1.00 88.50 272 ASN A N 1
ATOM 2194 C CA . ASN A 1 272 ? -11.185 30.670 5.062 1.00 88.50 272 ASN A CA 1
ATOM 2195 C C . ASN A 1 272 ? -11.983 29.722 4.155 1.00 88.50 272 ASN A C 1
ATOM 2197 O O . ASN A 1 272 ? -12.591 30.171 3.188 1.00 88.50 272 ASN A O 1
ATOM 2201 N N . GLU A 1 273 ? -12.051 28.438 4.513 1.00 91.25 273 GLU A N 1
ATOM 2202 C CA . GLU A 1 273 ? -12.692 27.386 3.714 1.00 91.25 273 GLU A CA 1
ATOM 2203 C C . GLU A 1 273 ? -14.045 26.919 4.300 1.00 91.25 273 GLU A C 1
ATOM 2205 O O . GLU A 1 273 ? -14.549 25.839 3.969 1.00 91.25 273 GLU A O 1
ATOM 2210 N N . ILE A 1 274 ? -14.670 27.717 5.179 1.00 82.75 274 ILE A N 1
ATOM 2211 C CA . ILE A 1 274 ? -15.894 27.331 5.910 1.00 82.75 274 ILE A CA 1
ATOM 2212 C C . ILE A 1 274 ? -17.082 27.089 4.972 1.00 82.75 274 ILE A C 1
ATOM 2214 O O . ILE A 1 274 ? -17.937 26.245 5.233 1.00 82.75 274 ILE A O 1
ATOM 2218 N N . ASP A 1 275 ? -17.129 27.805 3.848 1.00 83.19 275 ASP A N 1
ATOM 2219 C CA . ASP A 1 275 ? -18.187 27.666 2.847 1.00 83.19 275 ASP A CA 1
ATOM 2220 C C . ASP A 1 275 ? -18.092 26.361 2.050 1.00 83.19 275 ASP A C 1
ATOM 2222 O O . ASP A 1 275 ? -19.111 25.883 1.552 1.00 83.19 275 ASP A O 1
ATOM 2226 N N . ILE A 1 276 ? -16.904 25.754 1.991 1.00 87.94 276 ILE A N 1
ATOM 2227 C CA . ILE A 1 276 ? -16.665 24.464 1.335 1.00 87.94 276 ILE A CA 1
ATOM 2228 C C . ILE A 1 276 ? -16.789 23.313 2.338 1.00 87.94 276 ILE A C 1
ATOM 2230 O O . ILE A 1 276 ? -17.428 22.307 2.039 1.00 87.94 276 ILE A O 1
ATOM 2234 N N . THR A 1 277 ? -16.202 23.459 3.527 1.00 81.81 277 THR A N 1
ATOM 2235 C CA . THR A 1 277 ? -16.199 22.421 4.576 1.00 81.81 277 THR A CA 1
ATOM 2236 C C . THR A 1 277 ? -17.553 22.267 5.272 1.00 81.81 277 THR A C 1
ATOM 2238 O O . THR A 1 277 ? -17.947 21.154 5.607 1.00 81.81 277 THR A O 1
ATOM 2241 N N . ALA A 1 278 ? -18.297 23.362 5.441 1.00 77.00 278 ALA A N 1
ATOM 2242 C CA . ALA A 1 278 ? -19.615 23.393 6.066 1.00 77.00 278 ALA A CA 1
ATOM 2243 C C . ALA A 1 278 ? -20.599 24.217 5.207 1.00 77.00 278 ALA A C 1
ATOM 2245 O O . ALA A 1 278 ? -20.974 25.330 5.583 1.00 77.00 278 ALA A O 1
ATOM 2246 N N . PRO A 1 279 ? -21.049 23.713 4.041 1.00 75.62 279 PRO A N 1
ATOM 2247 C CA . PRO A 1 279 ? -21.879 24.486 3.108 1.00 75.62 279 PRO A CA 1
ATOM 2248 C C . PRO A 1 279 ? -23.252 24.853 3.689 1.00 75.62 279 PRO A C 1
ATOM 2250 O O . PRO A 1 279 ? -23.844 25.875 3.335 1.00 75.62 279 PRO A O 1
ATOM 2253 N N . GLU A 1 280 ? -23.766 24.039 4.612 1.00 67.69 280 GLU A N 1
ATOM 2254 C CA . GLU A 1 280 ? -25.025 24.305 5.296 1.00 67.69 280 GLU A CA 1
ATOM 2255 C C . GLU A 1 280 ? -24.870 25.399 6.355 1.00 67.69 280 GLU A C 1
ATOM 2257 O O . GLU A 1 280 ? -23.974 25.370 7.199 1.00 67.69 280 GLU A O 1
ATOM 2262 N N . LYS A 1 281 ? -25.803 26.357 6.360 1.00 62.12 281 LYS A N 1
ATOM 2263 C CA . LYS A 1 281 ? -25.791 27.477 7.317 1.00 62.12 281 LYS A CA 1
ATOM 2264 C C . LYS A 1 281 ? -25.991 27.039 8.770 1.00 62.12 281 LYS A C 1
ATOM 2266 O O . LYS A 1 281 ? -25.527 27.735 9.664 1.00 62.12 281 LYS A O 1
ATOM 2271 N N . ASN A 1 282 ? -26.652 25.901 8.982 1.00 56.34 282 ASN A N 1
ATOM 2272 C CA . ASN A 1 282 ? -26.963 25.351 10.303 1.00 56.34 282 ASN A CA 1
ATOM 2273 C C . ASN A 1 282 ? -25.954 24.275 10.745 1.00 56.34 282 ASN A C 1
ATOM 2275 O O . ASN A 1 282 ? -26.232 23.517 11.670 1.00 56.34 282 ASN A O 1
ATOM 2279 N N . ASN A 1 283 ? -24.805 24.165 10.076 1.00 70.38 283 ASN A N 1
ATOM 2280 C CA . ASN A 1 283 ? -23.786 23.189 10.437 1.00 70.38 283 ASN A CA 1
ATOM 2281 C C . ASN A 1 283 ? -23.136 23.548 11.790 1.00 70.38 283 ASN A C 1
ATOM 2283 O O . ASN A 1 283 ? -22.783 24.707 12.024 1.00 70.38 283 ASN A O 1
ATOM 2287 N N . LEU A 1 284 ? -22.943 22.550 12.660 1.00 70.25 284 LEU A N 1
ATOM 2288 C CA . LEU A 1 284 ? -22.349 22.707 13.992 1.00 70.25 284 LEU A CA 1
ATOM 2289 C C . LEU A 1 284 ? -20.993 23.432 13.957 1.00 70.25 284 LEU A C 1
ATOM 2291 O O . LEU A 1 284 ? -20.746 24.312 14.782 1.00 70.25 284 LEU A O 1
ATOM 2295 N N . LEU A 1 285 ? -20.151 23.137 12.962 1.00 75.38 285 LEU A N 1
ATOM 2296 C CA . LEU A 1 285 ? -18.832 23.750 12.807 1.00 75.38 285 LEU A CA 1
ATOM 2297 C C . LEU A 1 285 ? -18.912 25.278 12.672 1.00 75.38 285 LEU A C 1
ATOM 2299 O O . LEU A 1 285 ? -18.056 25.988 13.197 1.00 75.38 285 LEU A O 1
ATOM 2303 N N . ARG A 1 286 ? -19.962 25.809 12.027 1.00 72.19 286 ARG A N 1
ATOM 2304 C CA . ARG A 1 286 ? -20.169 27.262 11.906 1.00 72.19 286 ARG A CA 1
ATOM 2305 C C . ARG A 1 286 ? -20.506 27.909 13.243 1.00 72.19 286 ARG A C 1
ATOM 2307 O O . ARG A 1 28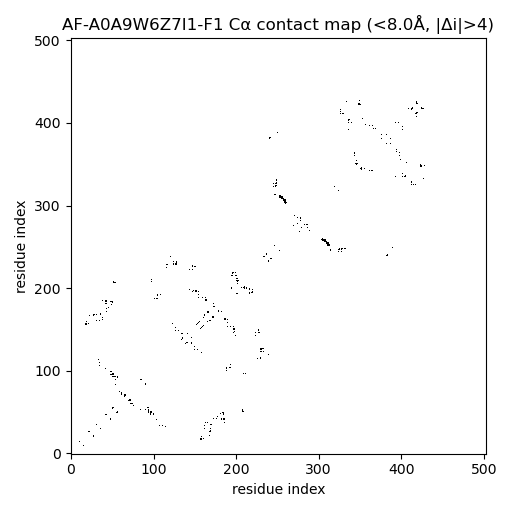6 ? -20.013 29.000 13.515 1.00 72.19 286 ARG A O 1
ATOM 2314 N N . TYR A 1 287 ? -21.314 27.247 14.069 1.00 71.44 287 TYR A N 1
ATOM 2315 C CA . TYR A 1 287 ? -21.642 27.736 15.409 1.00 71.44 287 TYR A CA 1
ATOM 2316 C C . TYR A 1 287 ? -20.405 27.759 16.307 1.00 71.44 287 TYR A C 1
ATOM 2318 O O . TYR A 1 287 ? -20.103 28.800 16.886 1.00 71.44 287 TYR A O 1
ATOM 2326 N N . ILE A 1 288 ? -19.642 26.659 16.330 1.00 78.12 288 ILE A N 1
ATOM 2327 C CA . ILE A 1 288 ? -18.374 26.572 17.070 1.00 78.12 288 ILE A CA 1
ATOM 2328 C C . ILE A 1 288 ? -17.419 27.673 16.591 1.00 78.12 288 ILE A C 1
ATOM 2330 O O . ILE A 1 288 ? -16.786 28.354 17.397 1.00 78.12 288 ILE A O 1
ATOM 2334 N N . MET A 1 289 ? -17.349 27.923 15.280 1.00 74.06 289 MET A N 1
ATOM 2335 C CA . MET A 1 289 ? -16.471 28.964 14.758 1.00 74.06 289 MET A CA 1
ATOM 2336 C C . MET A 1 289 ? -16.884 30.384 15.145 1.00 74.06 289 MET A C 1
ATOM 2338 O O . MET A 1 289 ? -16.013 31.230 15.353 1.00 74.06 289 MET A O 1
ATOM 2342 N N . LEU A 1 290 ? -18.179 30.672 15.262 1.00 71.06 290 LEU A N 1
ATOM 2343 C CA . LEU A 1 290 ? -18.655 31.961 15.769 1.00 71.06 290 LEU A CA 1
ATOM 2344 C C . LEU A 1 290 ? -18.276 32.150 17.241 1.00 71.06 290 LEU A C 1
ATOM 2346 O O . LEU A 1 290 ? -17.698 33.180 17.582 1.00 71.06 290 LEU A O 1
ATOM 2350 N N . GLU A 1 291 ? -18.504 31.134 18.073 1.00 72.69 291 GLU A N 1
ATOM 2351 C CA . GLU A 1 291 ? -18.148 31.152 19.496 1.00 72.69 291 GLU A CA 1
ATOM 2352 C C . GLU A 1 291 ? -16.639 31.362 19.698 1.00 72.69 291 GLU A C 1
ATOM 2354 O O . GLU A 1 291 ? -16.212 32.233 20.459 1.00 72.69 291 GLU A O 1
ATOM 2359 N N . ILE A 1 292 ? -15.811 30.639 18.938 1.00 74.81 292 ILE A N 1
ATOM 2360 C CA . ILE A 1 292 ? -14.354 30.801 18.970 1.00 74.81 292 ILE A CA 1
ATOM 2361 C C . ILE A 1 292 ? -13.950 32.216 18.534 1.00 74.81 292 ILE A C 1
ATOM 2363 O O . ILE A 1 292 ? -13.084 32.817 19.167 1.00 74.81 292 ILE A O 1
ATOM 2367 N N . ASN A 1 293 ? -14.572 32.791 17.499 1.00 68.31 293 ASN A N 1
ATOM 2368 C CA . ASN A 1 293 ? -14.265 34.159 17.066 1.00 68.31 293 ASN A CA 1
ATOM 2369 C C . ASN A 1 293 ? -14.639 35.211 18.126 1.00 68.31 293 ASN A C 1
ATOM 2371 O O . ASN A 1 293 ? -13.899 36.178 18.298 1.00 68.31 293 ASN A O 1
ATOM 2375 N N . GLU A 1 294 ? -15.741 35.034 18.856 1.00 66.12 294 GLU A N 1
ATOM 2376 C CA . GLU A 1 294 ? -16.129 35.927 19.960 1.00 66.12 294 GLU A CA 1
ATOM 2377 C C . GLU A 1 294 ? -15.151 35.833 21.144 1.00 66.12 294 GLU A C 1
ATOM 2379 O O . GLU A 1 294 ? -14.741 36.852 21.719 1.00 66.12 294 GLU A O 1
ATOM 2384 N N . LEU A 1 295 ? -14.712 34.613 21.466 1.00 65.56 295 LEU A N 1
ATOM 2385 C CA . LEU A 1 295 ? -13.729 34.343 22.515 1.00 65.56 295 LEU A CA 1
ATOM 2386 C C . LEU A 1 295 ? -12.354 34.921 22.162 1.00 65.56 295 LEU A C 1
ATOM 2388 O O . LEU A 1 295 ? -11.758 35.639 22.971 1.00 65.56 295 LEU A O 1
ATOM 2392 N N . VAL A 1 296 ? -11.868 34.664 20.945 1.00 63.56 296 VAL A N 1
ATOM 2393 C CA . VAL A 1 296 ? -10.574 35.148 20.439 1.00 63.56 296 VAL A CA 1
ATOM 2394 C C . VAL A 1 296 ? -10.599 36.672 20.267 1.00 63.56 296 VAL A C 1
ATOM 2396 O O . VAL A 1 296 ? -9.676 37.342 20.733 1.00 63.56 296 VAL A O 1
ATOM 2399 N N . GLY A 1 297 ? -11.703 37.233 19.755 1.00 57.00 297 GLY A N 1
ATOM 2400 C CA . GLY A 1 297 ? -11.991 38.673 19.682 1.00 57.00 297 GLY A CA 1
ATOM 2401 C C . GLY A 1 297 ? -11.806 39.410 21.011 1.00 57.00 297 GLY A C 1
ATOM 2402 O O . GLY A 1 297 ? -11.301 40.532 21.057 1.00 57.00 297 GLY A O 1
ATOM 2403 N N . SER A 1 298 ? -12.153 38.740 22.110 1.00 52.69 298 SER A N 1
ATOM 2404 C CA . SER A 1 298 ? -12.070 39.269 23.475 1.00 52.69 298 SER A CA 1
ATOM 2405 C C . SER A 1 298 ? -10.704 39.049 24.148 1.00 52.69 298 SER A C 1
ATOM 2407 O O . SER A 1 298 ? -10.384 39.707 25.140 1.00 52.69 298 SER A O 1
ATOM 2409 N N . THR A 1 299 ? -9.880 38.127 23.635 1.00 53.34 299 THR A N 1
ATOM 2410 C CA . THR A 1 299 ? -8.648 37.646 24.293 1.00 53.34 299 THR A CA 1
ATOM 2411 C C . THR A 1 299 ? -7.396 37.668 23.414 1.00 53.34 299 THR A C 1
ATOM 2413 O O . THR A 1 299 ? -6.375 37.130 23.843 1.00 53.34 299 THR A O 1
ATOM 2416 N N . HIS A 1 300 ? -7.417 38.357 22.264 1.00 47.81 300 HIS A N 1
ATOM 2417 C CA . HIS A 1 300 ? -6.344 38.434 21.251 1.00 47.81 300 HIS A CA 1
ATOM 2418 C C . HIS A 1 300 ? -4.897 38.633 21.763 1.00 47.81 300 HIS A C 1
ATOM 2420 O O . HIS A 1 300 ? -3.959 38.361 21.024 1.00 47.81 300 HIS A O 1
ATOM 2426 N N . ASN A 1 301 ? -4.683 39.038 23.020 1.00 51.19 301 ASN A N 1
ATOM 2427 C CA . ASN A 1 301 ? -3.361 39.217 23.631 1.00 51.19 301 ASN A CA 1
ATOM 2428 C C . ASN A 1 301 ? -2.997 38.209 24.750 1.00 51.19 301 ASN A C 1
ATOM 2430 O O . ASN A 1 301 ? -2.036 38.457 25.478 1.00 51.19 301 ASN A O 1
ATOM 2434 N N . LYS A 1 302 ? -3.750 37.116 24.963 1.00 53.56 302 LYS A N 1
ATOM 2435 C CA . LYS A 1 302 ? -3.558 36.213 26.127 1.00 53.56 302 LYS A CA 1
ATOM 2436 C C . LYS A 1 302 ? -3.405 34.722 25.828 1.00 53.56 302 LYS A C 1
ATOM 2438 O O . LYS A 1 302 ? -3.214 33.953 26.769 1.00 53.56 302 LYS A O 1
ATOM 2443 N N . LEU A 1 303 ? -3.449 34.297 24.570 1.00 60.06 303 LEU A N 1
ATOM 2444 C CA . LEU A 1 303 ? -3.033 32.941 24.218 1.00 60.06 303 LEU A CA 1
ATOM 2445 C C . LEU A 1 303 ? -1.511 32.865 24.390 1.00 60.06 303 LEU A C 1
ATOM 2447 O O . LEU A 1 303 ? -0.743 33.374 23.577 1.00 60.06 303 LEU A O 1
ATOM 2451 N N . GLY A 1 304 ? -1.080 32.332 25.534 1.00 62.50 304 GLY A N 1
ATOM 2452 C CA . GLY A 1 304 ? 0.333 32.139 25.832 1.00 62.50 304 GLY A CA 1
ATOM 2453 C C . GLY A 1 304 ? 0.978 31.276 24.751 1.00 62.50 304 GLY A C 1
ATOM 2454 O O . GLY A 1 304 ? 0.396 30.286 24.308 1.00 62.50 304 GLY A O 1
ATOM 2455 N N . LYS A 1 305 ? 2.185 31.649 24.320 1.00 70.06 305 LYS A N 1
ATOM 2456 C CA . LYS A 1 305 ? 2.996 30.779 23.465 1.00 70.06 305 LYS A CA 1
ATOM 2457 C C . LYS A 1 305 ? 3.309 29.507 24.246 1.00 70.06 305 LYS A C 1
ATOM 2459 O O . LYS A 1 305 ? 3.932 29.585 25.305 1.00 70.06 305 LYS A O 1
ATOM 2464 N N . GLY A 1 306 ? 2.869 28.358 23.749 1.00 80.69 306 GLY A N 1
ATOM 2465 C CA . GLY A 1 306 ? 3.069 27.091 24.434 1.00 80.69 306 GLY A CA 1
ATOM 2466 C C . GLY A 1 306 ? 2.476 25.906 23.685 1.00 80.69 306 GLY A C 1
ATOM 2467 O O . GLY A 1 306 ? 1.860 26.059 22.634 1.00 80.69 306 GLY A O 1
ATOM 2468 N N . MET A 1 307 ? 2.702 24.724 24.251 1.00 85.69 307 MET A N 1
ATOM 2469 C CA . MET A 1 307 ? 2.028 23.493 23.851 1.00 85.69 307 MET A CA 1
ATOM 2470 C C . MET A 1 307 ? 0.751 23.347 24.676 1.00 85.69 307 MET A C 1
ATOM 2472 O O . MET A 1 307 ? 0.766 23.581 25.887 1.00 85.69 307 MET A O 1
ATOM 2476 N N . ILE A 1 308 ? -0.333 22.961 24.020 1.00 86.56 308 ILE A N 1
ATOM 2477 C CA . ILE A 1 308 ? -1.649 22.738 24.602 1.00 86.56 308 ILE A CA 1
ATOM 2478 C C . ILE A 1 308 ? -1.994 21.264 24.410 1.00 86.56 308 ILE A C 1
ATOM 2480 O O . ILE A 1 308 ? -1.939 20.742 23.297 1.00 86.56 308 ILE A O 1
ATOM 2484 N N . ASP A 1 309 ? -2.359 20.609 25.510 1.00 87.31 309 ASP A N 1
ATOM 2485 C CA . ASP A 1 309 ? -2.842 19.232 25.508 1.00 87.31 309 ASP A CA 1
ATOM 2486 C C . ASP A 1 309 ? -4.373 19.250 25.463 1.00 87.31 309 ASP A C 1
ATOM 2488 O O . ASP A 1 309 ? -5.041 19.628 26.427 1.00 87.31 309 ASP A O 1
ATOM 2492 N N . LEU A 1 310 ? -4.929 18.862 24.320 1.00 84.19 310 LEU A N 1
ATOM 2493 C CA . LEU A 1 310 ? -6.359 18.771 24.066 1.00 84.19 310 LEU A CA 1
ATOM 2494 C C . LEU A 1 310 ? -6.811 17.330 24.287 1.00 84.19 310 LEU A C 1
ATOM 2496 O O . LEU A 1 310 ? -6.423 16.423 23.554 1.00 84.19 310 LEU A O 1
ATOM 2500 N N . LYS A 1 311 ? -7.649 17.107 25.296 1.00 83.75 311 LYS A N 1
ATOM 2501 C CA . LYS A 1 311 ? -8.326 15.824 25.484 1.00 83.75 311 LYS A CA 1
ATOM 2502 C C . LYS A 1 311 ? -9.556 15.802 24.576 1.00 83.75 311 LYS A C 1
ATOM 2504 O O . LYS A 1 311 ? -10.461 16.606 24.770 1.00 83.75 311 LY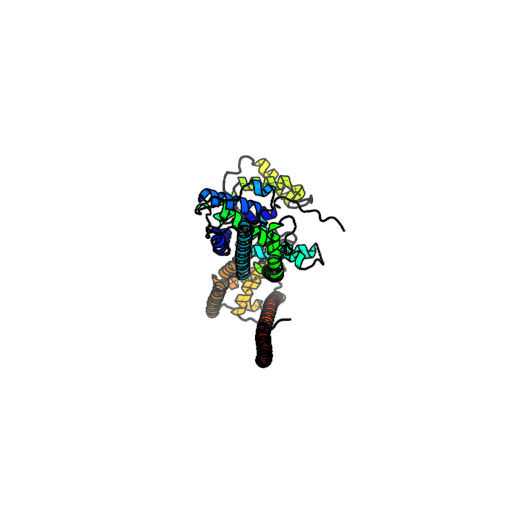S A O 1
ATOM 2509 N N . LEU A 1 312 ? -9.559 14.931 23.573 1.00 80.06 312 LEU A N 1
ATOM 2510 C CA . LEU A 1 312 ? -10.633 14.847 22.588 1.00 80.06 312 LEU A CA 1
ATOM 2511 C C . LEU A 1 312 ? -11.809 14.057 23.164 1.00 80.06 312 LEU A C 1
ATOM 2513 O O . LEU A 1 312 ? -11.639 12.934 23.638 1.00 80.06 312 LEU A O 1
ATOM 2517 N N . GLU A 1 313 ? -13.002 14.639 23.107 1.00 70.56 313 GLU A N 1
ATOM 2518 C CA . GLU A 1 313 ? -14.244 13.959 23.467 1.00 70.56 313 GLU A CA 1
ATOM 2519 C C . GLU A 1 313 ? -14.996 13.568 22.188 1.00 70.56 313 GLU A C 1
ATOM 2521 O O . GLU A 1 313 ? -15.097 14.386 21.270 1.00 70.56 313 GLU A O 1
ATOM 2526 N N . PRO A 1 314 ? -15.494 12.325 22.083 1.00 62.44 314 PRO A N 1
ATOM 2527 C CA . PRO A 1 314 ? -16.230 11.886 20.907 1.00 62.44 314 PRO A CA 1
ATOM 2528 C C . PRO A 1 314 ? -17.540 12.667 20.796 1.00 62.44 314 PRO A C 1
ATOM 2530 O O . PRO A 1 314 ? -18.422 12.555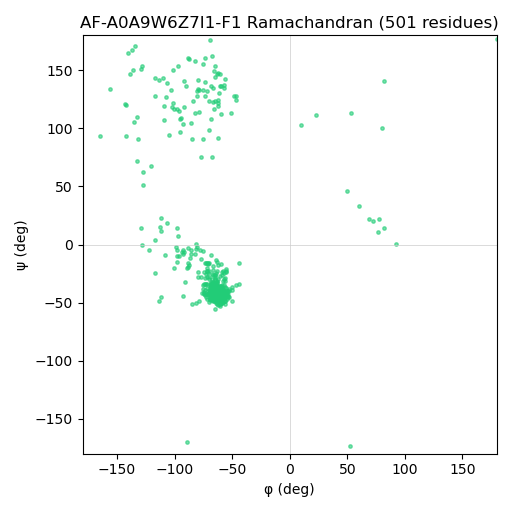 21.645 1.00 62.44 314 PRO A O 1
ATOM 2533 N N . VAL A 1 315 ? -17.675 13.445 19.725 1.00 56.78 315 VAL A N 1
ATOM 2534 C CA . VAL A 1 315 ? -18.942 14.069 19.341 1.00 56.78 315 VAL A CA 1
ATOM 2535 C C . VAL A 1 315 ? -19.584 13.137 18.324 1.00 56.78 315 VAL A C 1
ATOM 2537 O O . VAL A 1 315 ? -19.212 13.138 17.154 1.00 56.78 315 VAL A O 1
ATOM 2540 N N . ALA A 1 316 ? -20.502 12.280 18.769 1.00 47.09 316 ALA A N 1
ATOM 2541 C CA . ALA A 1 316 ? -21.253 11.437 17.850 1.00 47.09 316 ALA A CA 1
ATOM 2542 C C . ALA A 1 316 ? -22.187 12.322 17.013 1.00 47.09 316 ALA A C 1
ATOM 2544 O O . ALA A 1 316 ? -23.180 12.851 17.514 1.00 47.09 316 ALA A O 1
ATOM 2545 N N . GLU A 1 317 ? -21.879 12.497 15.730 1.00 45.84 317 GLU A N 1
ATOM 2546 C CA . GLU A 1 317 ? -22.855 13.037 14.791 1.00 45.84 317 GLU A CA 1
ATOM 2547 C C . GLU A 1 317 ? -24.016 12.037 14.653 1.00 45.84 317 GLU A C 1
ATOM 2549 O O . GLU A 1 317 ? -23.831 10.880 14.277 1.00 45.84 317 GLU A O 1
ATOM 2554 N N . SER A 1 318 ? -25.235 12.516 14.919 1.00 46.03 318 SER A N 1
ATOM 2555 C CA . SER A 1 318 ? -26.532 11.950 14.496 1.00 46.03 318 SER A CA 1
ATOM 2556 C C . SER A 1 318 ? -27.184 10.788 15.269 1.00 46.03 318 SER A C 1
ATOM 2558 O O . SER A 1 318 ? -28.192 10.260 14.804 1.00 46.03 318 SER A O 1
ATOM 2560 N N . SER A 1 319 ? -26.743 10.448 16.480 1.00 44.03 319 SER A N 1
ATOM 2561 C CA . SER A 1 319 ? -27.617 9.736 17.440 1.00 44.03 319 SER A CA 1
ATOM 2562 C C . SER A 1 319 ? -27.829 10.621 18.659 1.00 44.03 319 SER A C 1
ATOM 2564 O O . SER A 1 319 ? -26.915 11.360 19.022 1.00 44.03 319 SER A O 1
ATOM 2566 N N . ASP A 1 320 ? -29.028 10.604 19.253 1.00 57.16 320 ASP A N 1
ATOM 2567 C CA . ASP A 1 320 ? -29.253 11.276 20.534 1.00 57.16 320 ASP A CA 1
ATOM 2568 C C . ASP A 1 320 ? -28.093 10.898 21.462 1.00 57.16 320 ASP A C 1
ATOM 2570 O O . ASP A 1 320 ? -27.776 9.718 21.595 1.00 57.16 320 ASP A O 1
ATOM 2574 N N . SER A 1 321 ? -27.420 11.885 22.061 1.00 56.75 321 SER A N 1
ATOM 2575 C CA . SER A 1 321 ? -26.261 11.661 22.946 1.00 56.75 321 SER A CA 1
ATOM 2576 C C . SER A 1 321 ? -26.533 10.539 23.966 1.00 56.75 321 SER A C 1
ATOM 2578 O O . SER A 1 321 ? -25.679 9.697 24.243 1.00 56.75 321 SER A O 1
ATOM 2580 N N . HIS A 1 322 ? -27.790 10.454 24.414 1.00 62.31 322 HIS A N 1
ATOM 2581 C CA . HIS A 1 322 ? -28.313 9.403 25.279 1.00 62.31 322 HIS A CA 1
ATOM 2582 C C . HIS A 1 322 ? -28.277 7.987 24.680 1.00 62.31 322 HIS A C 1
ATOM 2584 O O . HIS A 1 322 ? -27.938 7.054 25.403 1.00 62.31 322 HIS A O 1
ATOM 2590 N N . ASP A 1 323 ? -28.569 7.798 23.391 1.00 64.69 323 ASP A N 1
ATOM 2591 C CA . ASP A 1 323 ? -28.532 6.484 22.729 1.00 64.69 323 ASP A CA 1
ATOM 2592 C C . ASP A 1 323 ? -27.102 5.953 22.601 1.00 64.69 323 ASP A C 1
ATOM 2594 O O . ASP A 1 323 ? -26.851 4.751 22.722 1.00 64.69 323 ASP A O 1
ATOM 2598 N N . VAL A 1 324 ? -26.148 6.848 22.346 1.00 61.75 324 VAL A N 1
ATOM 2599 C CA . VAL A 1 324 ? -24.733 6.490 22.201 1.00 61.75 324 VAL A CA 1
ATOM 2600 C C . VAL A 1 324 ? -24.132 6.136 23.557 1.00 61.75 324 VAL A C 1
ATOM 2602 O O . VAL A 1 324 ? -23.474 5.103 23.684 1.00 61.75 324 VAL A O 1
ATOM 2605 N N . GLU A 1 325 ? -24.413 6.947 24.579 1.00 68.56 325 GLU A N 1
ATOM 2606 C CA . GLU A 1 325 ? -24.021 6.683 25.965 1.00 68.56 325 GLU A CA 1
ATOM 2607 C C . GLU A 1 325 ? -24.631 5.367 26.471 1.00 68.56 325 GLU A C 1
ATOM 2609 O O . GLU A 1 325 ? -23.925 4.523 27.025 1.00 68.56 325 GLU A O 1
ATOM 2614 N N . MET A 1 326 ? -25.917 5.133 26.189 1.00 71.00 326 MET A N 1
ATOM 2615 C CA . MET A 1 326 ? -26.613 3.895 26.539 1.00 71.00 326 MET A CA 1
ATOM 2616 C C . MET A 1 326 ? -25.956 2.668 25.894 1.00 71.00 326 MET A C 1
ATOM 2618 O O . MET A 1 326 ? -25.716 1.668 26.571 1.00 71.00 326 MET A O 1
ATOM 2622 N N . LYS A 1 327 ? -25.627 2.729 24.599 1.00 67.25 327 LYS A N 1
ATOM 2623 C CA . LYS A 1 327 ? -24.978 1.616 23.886 1.00 67.25 327 LYS A CA 1
ATOM 2624 C C . LYS A 1 327 ? -23.538 1.377 24.335 1.00 67.25 327 LYS A C 1
ATOM 2626 O O . LYS A 1 327 ? -23.125 0.223 24.431 1.00 67.25 327 LYS A O 1
ATOM 2631 N N . ALA A 1 328 ? -22.786 2.431 24.644 1.00 66.81 328 ALA A N 1
ATOM 2632 C CA . AL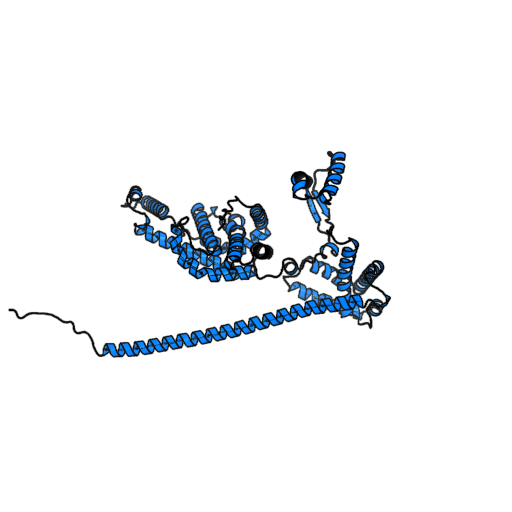A A 1 328 ? -21.433 2.310 25.181 1.00 66.81 328 ALA A CA 1
ATOM 2633 C C . ALA A 1 328 ? -21.435 1.630 26.560 1.00 66.81 328 ALA A C 1
ATOM 2635 O O . ALA A 1 328 ? -20.695 0.670 26.777 1.00 66.81 328 ALA A O 1
ATOM 2636 N N . LEU A 1 329 ? -22.335 2.057 27.453 1.00 75.94 329 LEU A N 1
ATOM 2637 C CA . LEU A 1 329 ? -22.539 1.420 28.756 1.00 75.94 329 LEU A CA 1
ATOM 2638 C C . LEU A 1 329 ? -22.990 -0.040 28.615 1.00 75.94 329 LEU A C 1
ATOM 2640 O O . LEU A 1 329 ? -22.563 -0.893 29.393 1.00 75.94 329 LEU A O 1
ATOM 2644 N N . LEU A 1 330 ? -23.816 -0.348 27.609 1.00 76.56 330 LEU A N 1
ATOM 2645 C CA . LEU A 1 330 ? -24.257 -1.712 27.314 1.00 76.56 330 LEU A CA 1
ATOM 2646 C C . LEU A 1 330 ? -23.074 -2.604 26.913 1.00 76.56 330 LEU A C 1
ATOM 2648 O O . LEU A 1 330 ? -22.951 -3.715 27.422 1.00 76.56 330 LEU A O 1
ATOM 2652 N N . LEU A 1 331 ? -22.188 -2.125 26.036 1.00 69.75 331 LEU A N 1
ATOM 2653 C CA . LEU A 1 331 ? -20.989 -2.859 25.618 1.00 69.75 331 LEU A CA 1
ATOM 2654 C C . LEU A 1 331 ? -20.032 -3.111 26.791 1.00 69.75 331 LEU A C 1
ATOM 2656 O O . LEU A 1 331 ? -19.567 -4.241 26.965 1.00 69.75 331 LEU A O 1
ATOM 2660 N N . GLU A 1 332 ? -19.792 -2.098 27.631 1.00 74.50 332 GLU A N 1
ATOM 2661 C CA . GLU A 1 332 ? -18.982 -2.246 28.846 1.00 74.50 332 GLU A CA 1
ATOM 2662 C C . GLU A 1 332 ? -19.616 -3.296 29.775 1.00 74.50 332 GLU A C 1
ATOM 2664 O O . GLU A 1 332 ? -18.962 -4.273 30.146 1.00 74.50 332 GLU A O 1
ATOM 2669 N N . ALA A 1 333 ? -20.917 -3.182 30.067 1.00 80.94 333 ALA A N 1
ATOM 2670 C CA . ALA A 1 333 ? -21.638 -4.120 30.927 1.00 80.94 333 ALA A CA 1
ATOM 2671 C C . ALA A 1 333 ? -21.575 -5.568 30.410 1.00 80.94 333 ALA A C 1
ATOM 2673 O O . ALA A 1 333 ? -21.235 -6.476 31.175 1.00 80.94 333 ALA A O 1
ATOM 2674 N N . LYS A 1 334 ? -21.833 -5.790 29.111 1.00 80.12 334 LYS A N 1
ATOM 2675 C CA . LYS A 1 334 ? -21.742 -7.115 28.468 1.00 80.12 334 LYS A CA 1
ATOM 2676 C C . LYS A 1 334 ? -20.378 -7.757 28.709 1.00 80.12 334 LYS A C 1
ATOM 2678 O O . LYS A 1 334 ? -20.299 -8.935 29.057 1.00 80.12 334 LYS A O 1
ATOM 2683 N N . ARG A 1 335 ? -19.305 -6.976 28.585 1.00 77.25 335 ARG A N 1
ATOM 2684 C CA . ARG A 1 335 ? -17.933 -7.458 28.755 1.00 77.25 335 ARG A CA 1
ATOM 2685 C C . ARG A 1 335 ? -17.658 -7.966 30.166 1.00 77.25 335 ARG A C 1
ATOM 2687 O O . ARG A 1 335 ? -17.134 -9.067 30.322 1.00 77.25 335 ARG A O 1
ATOM 2694 N N . TYR A 1 336 ? -18.044 -7.201 31.188 1.00 82.44 336 TYR A N 1
ATOM 2695 C CA . TYR A 1 336 ? -17.909 -7.632 32.582 1.00 82.44 336 TYR A CA 1
ATOM 2696 C C . TYR A 1 336 ? -18.744 -8.894 32.858 1.00 82.44 336 TYR A C 1
ATOM 2698 O O . TYR A 1 336 ? -18.251 -9.836 33.478 1.00 82.44 336 TYR A O 1
ATOM 2706 N N . ILE A 1 337 ? -19.980 -8.954 32.353 1.00 84.12 337 ILE A N 1
ATOM 2707 C CA . ILE A 1 337 ? -20.896 -10.081 32.583 1.00 84.12 337 ILE A CA 1
ATOM 2708 C C . ILE A 1 337 ? -20.385 -11.377 31.953 1.00 84.12 337 ILE A C 1
ATOM 2710 O O . ILE A 1 337 ? -20.473 -12.421 32.594 1.00 84.12 337 ILE A O 1
ATOM 2714 N N . ILE A 1 338 ? -19.801 -11.332 30.750 1.00 82.25 338 ILE A N 1
ATOM 2715 C CA . ILE A 1 338 ? -19.221 -12.518 30.096 1.00 82.25 338 ILE A CA 1
ATOM 2716 C C . ILE A 1 338 ? -18.194 -13.200 31.007 1.00 82.25 338 ILE A C 1
ATOM 2718 O O . ILE A 1 338 ? -18.213 -14.424 31.146 1.00 82.25 338 ILE A O 1
ATOM 2722 N N . TYR A 1 339 ? -17.326 -12.427 31.664 1.00 81.81 339 TYR A N 1
ATOM 2723 C CA . TYR A 1 339 ? -16.334 -12.987 32.582 1.00 81.81 339 TYR A CA 1
ATOM 2724 C C . TYR A 1 339 ? -16.950 -13.481 33.893 1.00 81.81 339 TYR A C 1
ATOM 2726 O O . TYR A 1 339 ? -16.498 -14.492 34.428 1.00 81.81 339 TYR A O 1
ATOM 2734 N N . ILE A 1 340 ? -17.999 -12.827 34.399 1.00 84.88 340 ILE A N 1
ATOM 2735 C CA . ILE A 1 340 ? -18.698 -13.284 35.608 1.00 84.88 340 ILE A CA 1
ATOM 2736 C C . ILE A 1 340 ? -19.441 -14.608 35.342 1.00 84.88 340 ILE A C 1
ATOM 2738 O O . ILE A 1 340 ? -19.327 -15.533 36.149 1.00 84.88 340 ILE A O 1
ATOM 2742 N N . LEU A 1 341 ? -20.105 -14.745 34.186 1.00 83.75 341 LEU A N 1
ATOM 2743 C CA . LEU A 1 341 ? -20.791 -15.971 33.742 1.00 83.75 341 LEU A CA 1
ATOM 2744 C C . LEU A 1 341 ? -19.851 -17.176 33.601 1.00 83.75 341 LEU A C 1
ATOM 2746 O O . LEU A 1 341 ? -20.279 -18.319 33.721 1.00 83.75 341 LEU A O 1
ATOM 2750 N N . GLN A 1 342 ? -18.563 -16.949 33.343 1.00 81.44 342 GLN A N 1
ATOM 2751 C CA . GLN A 1 342 ? -17.573 -18.027 33.246 1.00 81.44 342 GLN A CA 1
ATOM 2752 C C . GLN A 1 342 ? -17.140 -18.571 34.619 1.00 81.44 342 GLN A C 1
ATOM 2754 O O . GLN A 1 342 ? -16.480 -19.610 34.690 1.00 81.44 342 GLN A O 1
ATOM 2759 N N . ILE A 1 343 ? -17.487 -17.882 35.709 1.00 81.56 343 ILE A N 1
ATOM 2760 C CA . ILE A 1 343 ? -16.997 -18.177 37.063 1.00 81.56 343 ILE A CA 1
ATOM 2761 C C . ILE A 1 343 ? -18.124 -18.655 37.968 1.00 81.56 343 ILE A C 1
ATOM 2763 O O . ILE A 1 343 ? -17.960 -19.669 38.661 1.00 81.56 343 ILE A O 1
ATOM 2767 N N . GLN A 1 344 ? -19.240 -17.922 37.956 1.00 82.31 344 GLN A N 1
ATOM 2768 C CA . GLN A 1 344 ? -20.426 -18.182 38.760 1.00 82.31 344 GLN A CA 1
ATOM 2769 C C . GLN A 1 344 ? -21.598 -18.581 37.862 1.00 82.31 344 GLN A C 1
ATOM 2771 O O . GLN A 1 344 ? -21.792 -18.023 36.786 1.00 82.31 344 GLN A O 1
ATOM 2776 N N . ASN A 1 345 ? -22.388 -19.538 38.343 1.00 77.12 345 ASN A N 1
ATOM 2777 C CA . ASN A 1 345 ? -23.642 -19.946 37.721 1.00 77.12 345 ASN A CA 1
ATOM 2778 C C . ASN A 1 345 ? -24.794 -19.412 38.582 1.00 77.12 345 ASN A C 1
ATOM 2780 O O . ASN A 1 345 ? -24.715 -19.503 39.806 1.00 77.12 345 ASN A O 1
ATOM 2784 N N . GLY A 1 346 ? -25.846 -18.905 37.949 1.00 75.75 346 GLY A N 1
ATOM 2785 C CA . GLY A 1 346 ? -27.109 -18.521 38.586 1.00 75.75 346 GLY A CA 1
ATOM 2786 C C . GLY A 1 346 ? -28.283 -18.918 37.692 1.00 75.75 346 GLY A C 1
ATOM 2787 O O . GLY A 1 346 ? -28.066 -19.255 36.524 1.00 75.75 346 GLY A O 1
ATOM 2788 N N . GLU A 1 347 ? -29.501 -18.924 38.236 1.00 73.75 347 GLU A N 1
ATOM 2789 C CA . GLU A 1 347 ? -30.709 -19.215 37.444 1.00 73.75 347 GLU A CA 1
ATOM 2790 C C . GLU A 1 347 ? -31.064 -18.057 36.501 1.00 73.75 347 GLU A C 1
ATOM 2792 O O . GLU A 1 347 ? -31.436 -18.288 35.350 1.00 73.75 347 GLU A O 1
ATOM 2797 N N . ASP A 1 348 ? -30.870 -16.821 36.961 1.00 79.25 348 ASP A N 1
ATOM 2798 C CA . ASP A 1 348 ? -30.969 -15.596 36.174 1.00 79.25 348 ASP A CA 1
ATOM 2799 C C . ASP A 1 348 ? -29.774 -14.660 36.460 1.00 79.25 348 ASP A C 1
ATOM 2801 O O . ASP A 1 348 ? -28.937 -14.908 37.340 1.00 79.25 348 ASP A O 1
ATOM 2805 N N . LEU A 1 349 ? -29.634 -13.590 35.667 1.00 81.44 349 LEU A N 1
ATOM 2806 C CA . LEU A 1 349 ? -28.517 -12.654 35.831 1.00 81.44 349 LEU A CA 1
ATOM 2807 C C . LEU A 1 349 ? -28.630 -11.877 37.154 1.00 81.44 349 LEU A C 1
ATOM 2809 O O . LEU A 1 349 ? -27.611 -11.526 37.746 1.00 81.44 349 LEU A O 1
ATOM 2813 N N . LEU A 1 350 ? -29.846 -11.638 37.647 1.00 81.81 350 LEU A N 1
ATOM 2814 C CA . LEU A 1 350 ? -30.088 -10.953 38.915 1.00 81.81 350 LEU A CA 1
ATOM 2815 C C . LEU A 1 350 ? -29.574 -11.771 40.117 1.00 81.81 350 LEU A C 1
ATOM 2817 O O . LEU A 1 350 ? -28.852 -11.233 40.956 1.00 81.81 350 LEU A O 1
ATOM 2821 N N . ASP A 1 351 ? -29.881 -13.062 40.173 1.00 81.94 351 ASP A N 1
ATOM 2822 C CA . ASP A 1 351 ? -29.419 -14.020 41.181 1.00 81.94 351 ASP A CA 1
ATOM 2823 C C . ASP A 1 351 ? -27.898 -14.186 41.118 1.00 81.94 351 ASP A C 1
ATOM 2825 O O . ASP A 1 351 ? -27.195 -14.112 42.129 1.00 81.94 351 ASP A O 1
ATOM 2829 N N . LEU A 1 352 ? -27.343 -14.263 39.907 1.00 83.81 352 LEU A N 1
ATOM 2830 C CA . LEU A 1 352 ? -25.898 -14.294 39.710 1.00 83.81 352 LEU A CA 1
ATOM 2831 C C . LEU A 1 352 ? -25.215 -13.032 40.266 1.00 83.81 352 LEU A C 1
ATOM 2833 O O . LEU A 1 352 ? -24.179 -13.144 40.928 1.00 83.81 352 LEU A O 1
ATOM 2837 N N . LEU A 1 353 ? -25.790 -11.842 40.080 1.00 81.38 353 LEU A N 1
ATOM 2838 C CA . LEU A 1 353 ? -25.253 -10.593 40.635 1.00 81.38 353 LEU A CA 1
ATOM 2839 C C . LEU A 1 353 ? -25.425 -10.484 42.159 1.00 81.38 353 LEU A C 1
ATOM 2841 O O . LEU A 1 353 ? -24.596 -9.846 42.809 1.00 81.38 353 LEU A O 1
ATOM 2845 N N . LEU A 1 354 ? -26.446 -11.120 42.735 1.00 80.94 354 LEU A N 1
ATOM 2846 C CA . LEU A 1 354 ? -26.715 -11.126 44.179 1.00 80.94 354 LEU A CA 1
ATOM 2847 C C . LEU A 1 354 ? -26.000 -12.255 44.938 1.00 80.94 354 LEU A C 1
ATOM 2849 O O . LEU A 1 354 ? -25.875 -12.180 46.160 1.00 80.94 354 LEU A O 1
ATOM 2853 N N . SER A 1 355 ? -25.503 -13.272 44.232 1.00 82.38 355 SER A N 1
ATOM 2854 C CA . SER A 1 355 ? -24.829 -14.423 44.837 1.00 82.38 355 SER A CA 1
ATOM 2855 C C . SER A 1 355 ? -23.575 -14.046 45.639 1.00 82.38 355 SER A C 1
ATOM 2857 O O . SER A 1 355 ? -22.828 -13.117 45.299 1.00 82.38 355 SER A O 1
ATOM 2859 N N . GLU A 1 356 ? -23.315 -14.800 46.708 1.00 75.19 356 GLU A N 1
ATOM 2860 C CA . GLU A 1 356 ? -22.143 -14.592 47.557 1.00 75.19 356 GLU A CA 1
ATOM 2861 C C . GLU A 1 356 ? -20.838 -14.859 46.795 1.00 75.19 356 GLU A C 1
ATOM 2863 O O . GLU A 1 356 ? -20.741 -15.750 45.949 1.00 75.19 356 GLU A O 1
ATOM 2868 N N . ILE A 1 357 ? -19.808 -14.068 47.097 1.00 81.50 357 ILE A N 1
ATOM 2869 C CA . ILE A 1 357 ? -18.489 -14.222 46.485 1.00 81.50 357 ILE A CA 1
ATOM 2870 C C . ILE A 1 357 ? -17.647 -15.146 47.353 1.00 81.50 357 ILE A C 1
ATOM 2872 O O . ILE A 1 357 ? -17.329 -14.815 48.497 1.00 81.50 357 ILE A O 1
ATOM 2876 N N . THR A 1 358 ? -17.236 -16.283 46.795 1.00 81.00 358 THR A N 1
ATOM 2877 C CA . THR A 1 358 ? -16.387 -17.240 47.508 1.00 81.00 358 THR A CA 1
ATOM 2878 C C . THR A 1 358 ? -14.902 -17.059 47.158 1.00 81.00 358 THR A C 1
ATOM 2880 O O . THR A 1 358 ? -14.565 -16.649 46.044 1.00 81.00 358 THR A O 1
ATOM 2883 N N . PRO A 1 359 ? -13.963 -17.432 48.052 1.00 78.19 359 PRO A N 1
ATOM 2884 C CA . PRO A 1 359 ? -12.529 -17.425 47.739 1.00 78.19 359 PRO A CA 1
ATOM 2885 C C . PRO A 1 359 ? -12.158 -18.322 46.544 1.00 78.19 359 PRO A C 1
ATOM 2887 O O . PRO A 1 359 ? -11.140 -18.103 45.888 1.00 78.19 359 PRO A O 1
ATOM 2890 N N . THR A 1 360 ? -12.985 -19.330 46.246 1.00 77.56 360 THR A N 1
ATOM 2891 C CA . THR A 1 360 ? -12.838 -20.200 45.073 1.00 77.56 360 THR A CA 1
ATOM 2892 C C . THR A 1 360 ? -13.134 -19.487 43.754 1.00 77.56 360 THR A C 1
ATOM 2894 O O . THR A 1 360 ? -12.513 -19.819 42.746 1.00 77.56 360 THR A O 1
ATOM 2897 N N . ASP A 1 361 ? -14.012 -18.483 43.747 1.00 81.44 361 ASP A N 1
ATOM 2898 C CA . ASP A 1 361 ? -14.351 -17.710 42.543 1.00 81.44 361 ASP A CA 1
ATOM 2899 C C . ASP A 1 361 ? -13.212 -16.764 42.151 1.00 81.44 361 ASP A C 1
ATOM 2901 O O . ASP A 1 361 ? -12.829 -16.679 40.986 1.00 81.44 361 ASP A O 1
ATOM 2905 N N . GLU A 1 362 ? -12.574 -16.154 43.148 1.00 82.69 362 GLU A N 1
ATOM 2906 C CA . GLU A 1 362 ? -11.368 -15.338 42.979 1.00 82.69 362 GLU A CA 1
ATOM 2907 C C . GLU A 1 362 ? -10.197 -16.157 42.400 1.00 82.69 362 GLU A C 1
ATOM 2909 O O . GLU A 1 362 ? -9.435 -15.673 41.559 1.00 82.69 362 GLU A O 1
ATOM 2914 N N . PHE A 1 363 ? -10.054 -17.421 42.817 1.00 80.56 363 PHE A N 1
ATOM 2915 C CA . PHE A 1 363 ? -9.040 -18.318 42.260 1.00 80.56 363 PHE A CA 1
ATOM 2916 C C . PHE A 1 363 ? -9.317 -18.649 40.786 1.00 80.56 363 PHE A C 1
ATOM 2918 O O . PHE A 1 363 ? -8.407 -18.554 39.960 1.00 80.56 363 PHE A O 1
ATOM 2925 N N . LYS A 1 364 ? -10.571 -18.974 40.439 1.00 83.50 364 LYS A N 1
ATOM 2926 C CA . LYS A 1 364 ? -10.986 -19.221 39.047 1.00 83.50 364 LYS A CA 1
ATOM 2927 C C . LYS A 1 364 ? -10.760 -17.992 38.164 1.00 83.50 364 LYS A C 1
ATOM 2929 O O . LYS A 1 364 ? -10.222 -18.137 37.070 1.00 83.50 364 LYS A O 1
ATOM 2934 N N . PHE A 1 365 ? -11.098 -16.793 38.650 1.00 85.88 365 PHE A N 1
ATOM 2935 C CA . PHE A 1 365 ? -10.870 -15.541 37.922 1.00 85.88 365 PHE A CA 1
ATOM 2936 C C . PHE A 1 365 ? -9.387 -15.322 37.606 1.00 85.88 365 PHE A C 1
ATOM 2938 O O . PHE A 1 365 ? -9.035 -15.006 36.471 1.00 85.88 365 PHE A O 1
ATOM 2945 N N . ARG A 1 366 ? -8.489 -15.553 38.575 1.00 82.38 366 ARG A N 1
ATOM 2946 C CA . ARG A 1 366 ? -7.040 -15.404 38.353 1.00 82.38 366 ARG A CA 1
ATOM 2947 C C . ARG A 1 366 ? -6.474 -16.404 37.350 1.00 82.38 366 ARG A C 1
ATOM 2949 O O . ARG A 1 366 ? -5.590 -16.040 36.576 1.00 82.38 366 ARG A O 1
ATOM 2956 N N . GLU A 1 367 ? -6.940 -17.649 37.366 1.00 84.00 367 GLU A N 1
ATOM 2957 C CA . GLU A 1 367 ? -6.529 -18.649 36.372 1.00 84.00 367 GLU A CA 1
ATOM 2958 C C . GLU A 1 367 ? -7.015 -18.269 34.967 1.00 84.00 367 GLU A C 1
ATOM 2960 O O . GLU A 1 367 ? -6.246 -18.339 34.006 1.00 84.00 367 GLU A O 1
ATOM 2965 N N . LEU A 1 368 ? -8.247 -17.768 34.860 1.00 82.38 368 LEU A N 1
ATOM 2966 C CA . LEU A 1 368 ? -8.826 -17.288 33.608 1.00 82.38 368 LEU A CA 1
ATOM 2967 C C . LEU A 1 368 ? -8.062 -16.078 33.052 1.00 82.38 368 LEU A C 1
ATOM 2969 O O . LEU A 1 368 ? -7.645 -16.086 31.896 1.00 82.38 368 LEU A O 1
ATOM 2973 N N . ALA A 1 369 ? -7.771 -15.087 33.898 1.00 82.38 369 ALA A N 1
ATOM 2974 C CA . ALA A 1 369 ? -6.985 -13.910 33.535 1.00 82.38 369 ALA A CA 1
ATOM 2975 C C . ALA A 1 369 ? -5.578 -14.274 33.022 1.00 82.38 369 ALA A C 1
ATOM 2977 O O . ALA A 1 369 ? -5.076 -13.672 32.071 1.00 82.38 369 ALA A O 1
ATOM 2978 N N . LYS A 1 370 ? -4.924 -15.282 33.618 1.00 82.00 370 LYS A N 1
ATOM 2979 C CA . LYS A 1 370 ? -3.620 -15.778 33.142 1.00 82.00 370 LYS A CA 1
ATOM 2980 C C . LYS A 1 370 ? -3.722 -16.471 31.784 1.00 82.00 370 LYS A C 1
ATOM 2982 O O . LYS A 1 370 ? -2.853 -16.256 30.936 1.00 82.00 370 LYS A O 1
ATOM 2987 N N . ALA A 1 371 ? -4.736 -17.315 31.592 1.00 79.25 371 ALA A N 1
ATOM 2988 C CA . ALA A 1 371 ? -4.951 -18.023 30.333 1.00 79.25 371 ALA A CA 1
ATOM 2989 C C . ALA A 1 371 ? -5.187 -17.038 29.179 1.00 79.25 371 ALA A C 1
ATOM 2991 O O . ALA A 1 371 ? -4.561 -17.169 28.123 1.00 79.25 371 ALA A O 1
ATOM 2992 N N . GLU A 1 372 ? -5.993 -16.002 29.416 1.00 75.69 372 GLU A N 1
ATOM 2993 C CA . GLU A 1 372 ? -6.336 -15.029 28.381 1.00 75.69 372 GLU A CA 1
ATOM 2994 C C . GLU A 1 372 ? -5.193 -14.060 28.078 1.00 75.69 372 GLU A C 1
ATOM 2996 O O . GLU A 1 372 ? -4.926 -13.790 26.911 1.00 75.69 372 GLU A O 1
ATOM 3001 N N . ARG A 1 373 ? -4.388 -13.660 29.074 1.00 76.62 373 ARG A N 1
ATOM 3002 C CA . ARG A 1 373 ? -3.138 -12.910 28.828 1.00 76.62 373 ARG A CA 1
ATOM 3003 C C . ARG A 1 373 ? -2.156 -13.664 27.935 1.00 76.62 373 ARG A C 1
ATOM 3005 O O . ARG A 1 373 ? -1.508 -13.061 27.083 1.00 76.62 373 ARG A O 1
ATOM 3012 N N . LYS A 1 374 ? -2.047 -14.985 28.114 1.00 75.88 374 LYS A N 1
ATOM 3013 C CA . LYS A 1 374 ? -1.174 -15.831 27.288 1.00 75.88 374 LYS A CA 1
ATOM 3014 C C . LYS A 1 374 ? -1.671 -15.931 25.842 1.00 75.88 374 LYS A C 1
ATOM 3016 O O . LYS A 1 374 ? -0.857 -16.026 24.926 1.00 75.88 374 LYS A O 1
ATOM 3021 N N . ARG A 1 375 ? -2.990 -15.900 25.630 1.00 68.50 375 ARG A N 1
ATOM 3022 C CA . ARG A 1 375 ? -3.588 -15.811 24.290 1.00 68.50 375 ARG A CA 1
ATOM 3023 C C . ARG A 1 375 ? -3.333 -14.445 23.656 1.00 68.50 375 ARG A C 1
ATOM 3025 O O . ARG A 1 375 ? -2.824 -14.402 22.536 1.00 68.50 375 ARG A O 1
ATOM 3032 N N . LEU A 1 376 ? -3.551 -13.367 24.408 1.00 62.88 376 LEU A N 1
ATOM 3033 C CA . LEU A 1 376 ? -3.310 -11.983 23.986 1.00 62.88 376 LEU A CA 1
ATOM 3034 C C . LEU A 1 376 ? -1.872 -11.747 23.501 1.00 62.88 376 LEU A C 1
ATOM 3036 O O . LEU A 1 376 ? -1.649 -11.062 22.508 1.00 62.88 376 LEU A O 1
ATOM 3040 N N . SER A 1 377 ? -0.876 -12.343 24.169 1.00 63.03 377 SER A N 1
ATOM 3041 C CA . SER A 1 377 ? 0.535 -12.198 23.779 1.00 63.03 377 SER A CA 1
ATOM 3042 C C . SER A 1 377 ? 0.908 -12.923 22.481 1.00 63.03 377 SER A C 1
ATOM 3044 O O . SER A 1 377 ? 1.967 -12.659 21.921 1.00 63.03 377 SER A O 1
ATOM 3046 N N . SER A 1 378 ? 0.078 -13.866 22.025 1.00 57.75 378 SER A N 1
ATOM 3047 C CA . SER A 1 378 ? 0.305 -14.644 20.798 1.00 57.75 378 SER A CA 1
ATOM 3048 C C . SER A 1 378 ? -0.441 -14.105 19.573 1.00 57.75 378 SER A C 1
ATOM 3050 O O . SER A 1 378 ? -0.181 -14.554 18.460 1.00 57.75 378 SER A O 1
ATOM 3052 N N . SER A 1 379 ? -1.349 -13.143 19.770 1.00 52.16 379 SER A N 1
ATOM 3053 C CA . SER A 1 379 ? -2.157 -12.525 18.719 1.00 52.16 379 SER A CA 1
ATOM 3054 C C . SER A 1 379 ? -1.581 -11.158 18.323 1.00 52.16 379 SER A C 1
ATOM 3056 O O . SER A 1 379 ? -1.549 -10.219 19.124 1.00 52.16 379 SER A O 1
ATOM 3058 N N . ASN A 1 380 ? -1.138 -11.032 17.068 1.00 47.75 380 ASN A N 1
ATOM 3059 C CA . ASN A 1 380 ? -0.619 -9.779 16.499 1.00 47.75 380 ASN A CA 1
ATOM 3060 C C . ASN A 1 380 ? -1.725 -8.807 16.038 1.00 47.75 380 ASN A C 1
ATOM 3062 O O . ASN A 1 380 ? -1.399 -7.723 15.566 1.00 47.75 380 ASN A O 1
ATOM 3066 N N . VAL A 1 381 ? -3.003 -9.190 16.142 1.00 40.75 381 VAL A N 1
ATOM 3067 C CA . VAL A 1 381 ? -4.116 -8.533 15.423 1.00 40.75 381 VAL A CA 1
ATOM 3068 C C . VAL A 1 381 ? -5.031 -7.710 16.339 1.00 40.75 381 VAL A C 1
ATOM 3070 O O . VAL A 1 381 ? -5.859 -6.956 15.855 1.00 40.75 381 VAL A O 1
ATOM 3073 N N . GLU A 1 382 ? -4.876 -7.804 17.660 1.00 49.75 382 GLU A N 1
ATOM 3074 C CA . GLU A 1 382 ? -5.780 -7.110 18.587 1.00 49.75 382 GLU A CA 1
ATOM 3075 C C . GLU A 1 382 ? -5.445 -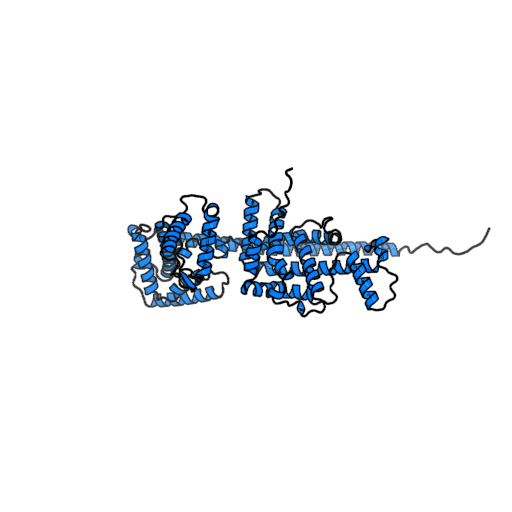5.626 18.774 1.00 49.75 382 GLU A C 1
ATOM 3077 O O . GLU A 1 382 ? -4.284 -5.279 19.044 1.00 49.75 382 GLU A O 1
ATOM 3082 N N . SER A 1 383 ? -6.475 -4.774 18.673 1.00 49.19 383 SER A N 1
ATOM 3083 C CA . SER A 1 383 ? -6.367 -3.323 18.852 1.00 49.19 383 SER A CA 1
ATOM 3084 C C . SER A 1 383 ? -5.772 -2.982 20.228 1.00 49.19 383 SER A C 1
ATOM 3086 O O . SER A 1 383 ? -6.021 -3.651 21.237 1.00 49.19 383 SER A O 1
ATOM 3088 N N . ALA A 1 384 ? -4.938 -1.937 20.293 1.00 49.16 384 ALA A N 1
ATOM 3089 C CA . ALA A 1 384 ? -4.315 -1.504 21.552 1.00 49.16 384 ALA A CA 1
ATOM 3090 C C . ALA A 1 384 ? -5.366 -1.164 22.624 1.00 49.16 384 ALA A C 1
ATOM 3092 O O . ALA A 1 384 ? -5.145 -1.396 23.813 1.00 49.16 384 ALA A O 1
ATOM 3093 N N . PHE A 1 385 ? -6.524 -0.686 22.170 1.00 47.44 385 PHE A N 1
ATOM 3094 C CA . PHE A 1 385 ? -7.657 -0.306 22.990 1.00 47.44 385 PHE A CA 1
ATOM 3095 C C . PHE A 1 385 ? -8.340 -1.512 23.653 1.00 47.44 385 PHE A C 1
ATOM 3097 O O . PHE A 1 385 ? -8.562 -1.525 24.867 1.00 47.44 385 PHE A O 1
ATOM 3104 N N . GLU A 1 386 ? -8.592 -2.580 22.891 1.00 53.50 386 GLU A N 1
ATOM 3105 C CA . GLU A 1 386 ? -9.234 -3.779 23.425 1.00 53.50 386 GLU A CA 1
ATOM 3106 C C . GLU A 1 386 ? -8.359 -4.454 24.494 1.00 53.50 386 GLU A C 1
ATOM 3108 O O . GLU A 1 386 ? -8.865 -4.853 25.553 1.00 53.50 386 GLU A O 1
ATOM 3113 N N . LYS A 1 387 ? -7.038 -4.490 24.259 1.00 60.06 387 LYS A N 1
ATOM 3114 C CA . LYS A 1 387 ? -6.034 -4.994 25.209 1.00 60.06 387 LYS A CA 1
ATOM 3115 C C . LYS A 1 387 ? -6.020 -4.204 26.511 1.00 60.06 387 LYS A C 1
ATOM 3117 O O . LYS A 1 387 ? -5.879 -4.795 27.580 1.00 60.06 387 LYS A O 1
ATOM 3122 N N . GLU A 1 388 ? -6.154 -2.886 26.442 1.00 60.78 388 GLU A N 1
ATOM 3123 C CA . GLU A 1 388 ? -6.116 -2.024 27.621 1.00 60.78 388 GLU A CA 1
ATOM 3124 C C . GLU A 1 388 ? -7.350 -2.213 28.503 1.00 60.78 388 GLU A C 1
ATOM 3126 O O . GLU A 1 388 ? -7.222 -2.456 29.704 1.00 60.78 388 GLU A O 1
ATOM 3131 N N . ALA A 1 389 ? -8.538 -2.252 27.906 1.00 59.44 389 ALA A N 1
ATOM 3132 C CA . ALA A 1 389 ? -9.759 -2.479 28.665 1.00 59.44 389 ALA A CA 1
ATOM 3133 C C . ALA A 1 389 ? -9.854 -3.933 29.210 1.00 59.44 389 ALA A C 1
ATOM 3135 O O . ALA A 1 389 ? -10.441 -4.160 30.267 1.00 59.44 389 ALA A O 1
ATOM 3136 N N . LEU A 1 390 ? -9.234 -4.933 28.556 1.00 67.12 390 LEU A N 1
ATOM 3137 C CA . LEU A 1 390 ? -9.072 -6.277 29.148 1.00 67.12 390 LEU A CA 1
ATOM 3138 C C . LEU A 1 390 ? -8.091 -6.262 30.318 1.00 67.12 390 LEU A C 1
ATOM 3140 O O . LEU A 1 390 ? -8.304 -6.939 31.325 1.00 67.12 390 LEU A O 1
ATOM 3144 N N . ASN A 1 391 ? -7.012 -5.487 30.205 1.00 70.62 391 ASN A N 1
ATOM 3145 C CA . ASN A 1 391 ? -6.055 -5.328 31.290 1.00 70.62 391 ASN A CA 1
ATOM 3146 C C . ASN A 1 391 ? -6.699 -4.679 32.517 1.00 70.62 391 ASN A C 1
ATOM 3148 O O . ASN A 1 391 ? -6.397 -5.108 33.628 1.00 70.62 391 ASN A O 1
ATOM 3152 N N . GLU A 1 392 ? -7.606 -3.717 32.342 1.00 72.38 392 GLU A N 1
ATOM 3153 C CA . GLU A 1 392 ? -8.368 -3.112 33.442 1.00 72.38 392 GLU A CA 1
ATOM 3154 C C . GLU A 1 392 ? -9.198 -4.161 34.206 1.00 72.38 392 GLU A C 1
ATOM 3156 O O . GLU A 1 392 ? -9.115 -4.254 35.436 1.00 72.38 392 GLU A O 1
ATOM 3161 N N . ILE A 1 393 ? -9.904 -5.039 33.484 1.00 75.38 393 ILE A N 1
ATOM 3162 C CA . ILE A 1 393 ? -10.671 -6.145 34.077 1.00 75.38 393 ILE A CA 1
ATOM 3163 C C . ILE A 1 393 ? -9.735 -7.123 34.799 1.00 75.38 393 ILE A C 1
ATOM 3165 O O . ILE A 1 393 ? -9.935 -7.423 35.974 1.00 75.38 393 ILE A O 1
ATOM 3169 N N . PHE A 1 394 ? -8.676 -7.593 34.136 1.00 77.81 394 PHE A N 1
ATOM 3170 C CA . PHE A 1 394 ? -7.774 -8.617 34.677 1.00 77.81 394 PHE A CA 1
ATOM 3171 C C . PHE A 1 394 ? -6.827 -8.122 35.780 1.00 77.81 394 PHE A C 1
ATOM 3173 O O . PHE A 1 394 ? -6.219 -8.943 36.468 1.00 77.81 394 PHE A O 1
ATOM 3180 N N . ASN A 1 395 ? -6.651 -6.808 35.935 1.00 80.44 395 ASN A N 1
ATOM 3181 C CA . ASN A 1 395 ? -5.902 -6.209 37.045 1.00 80.44 395 ASN A CA 1
ATOM 3182 C C . ASN A 1 395 ? -6.769 -5.976 38.293 1.00 80.44 395 ASN A C 1
ATOM 3184 O O . ASN A 1 395 ? -6.226 -5.701 39.363 1.00 80.44 395 ASN A O 1
ATOM 3188 N N . SER A 1 396 ? -8.089 -6.100 38.163 1.00 81.31 396 SER A N 1
ATOM 3189 C CA . SER A 1 396 ? -9.052 -5.950 39.254 1.00 81.31 396 SER A CA 1
ATOM 3190 C C . SER A 1 396 ? -9.291 -7.283 39.978 1.00 81.31 396 SER A C 1
ATOM 3192 O O . SER A 1 396 ? -9.008 -8.352 39.443 1.00 81.31 396 SER A O 1
ATOM 3194 N N . THR A 1 397 ? -9.815 -7.256 41.205 1.00 84.88 397 THR A N 1
ATOM 3195 C CA . THR A 1 397 ? -10.270 -8.476 41.906 1.00 84.88 397 THR A CA 1
ATOM 3196 C C . THR A 1 397 ? -11.681 -8.868 41.469 1.00 84.88 397 THR A C 1
ATOM 3198 O O . THR A 1 397 ? -12.454 -8.020 41.019 1.00 84.88 397 THR A O 1
ATOM 3201 N N . PHE A 1 398 ? -12.077 -10.133 41.637 1.00 84.62 398 PHE A N 1
ATOM 3202 C CA . PHE A 1 398 ? -13.419 -10.582 41.248 1.00 84.62 398 PHE A CA 1
ATOM 3203 C C . PHE A 1 398 ? -14.551 -9.793 41.949 1.00 84.62 398 PHE A C 1
ATOM 3205 O O . PHE A 1 398 ? -15.506 -9.403 41.273 1.00 84.62 398 PHE A O 1
ATOM 3212 N N . PRO A 1 399 ? -14.443 -9.421 43.246 1.00 84.94 399 PRO A N 1
ATOM 3213 C CA . PRO A 1 399 ? -15.380 -8.486 43.871 1.00 84.94 399 PRO A CA 1
ATOM 3214 C C . PRO A 1 399 ? -15.459 -7.110 43.208 1.00 84.94 399 PRO A C 1
ATOM 3216 O O . PRO A 1 399 ? -16.543 -6.536 43.133 1.00 84.94 399 PRO A O 1
ATOM 3219 N N . GLN A 1 400 ? -14.338 -6.570 42.725 1.00 83.69 400 GLN A N 1
ATOM 3220 C CA . GLN A 1 400 ? -14.317 -5.279 42.031 1.00 83.69 400 GLN A CA 1
ATOM 3221 C C . GLN A 1 400 ? -14.987 -5.379 40.658 1.00 83.69 400 GLN A C 1
ATOM 3223 O O . GLN A 1 400 ? -15.791 -4.517 40.316 1.00 83.69 400 GLN A O 1
ATOM 3228 N N . VAL A 1 401 ? -14.726 -6.463 39.921 1.00 84.62 401 VAL A N 1
ATOM 3229 C CA . VAL A 1 401 ? -15.377 -6.775 38.637 1.00 84.62 401 VAL A CA 1
ATOM 3230 C C . VAL A 1 401 ? -16.892 -6.898 38.823 1.00 84.62 401 VAL A C 1
ATOM 3232 O O . VAL A 1 401 ? -17.655 -6.265 38.096 1.00 84.62 401 VAL A O 1
ATOM 3235 N N . LYS A 1 402 ? -17.340 -7.640 39.846 1.00 85.50 402 LYS A N 1
ATOM 3236 C CA . LYS A 1 402 ? -18.767 -7.818 40.151 1.00 85.50 402 LYS A CA 1
ATOM 3237 C C . LYS A 1 402 ? -19.433 -6.512 40.589 1.00 85.50 402 LYS A C 1
ATOM 3239 O O . LYS A 1 402 ? -20.512 -6.184 40.106 1.00 85.50 402 LYS A O 1
ATOM 3244 N N . LYS A 1 403 ? -18.772 -5.720 41.441 1.00 86.31 403 LYS A N 1
ATOM 3245 C CA . LYS A 1 403 ? -19.252 -4.389 41.844 1.00 86.31 403 LYS A CA 1
ATOM 3246 C C . LYS A 1 403 ? -19.419 -3.461 40.636 1.00 86.3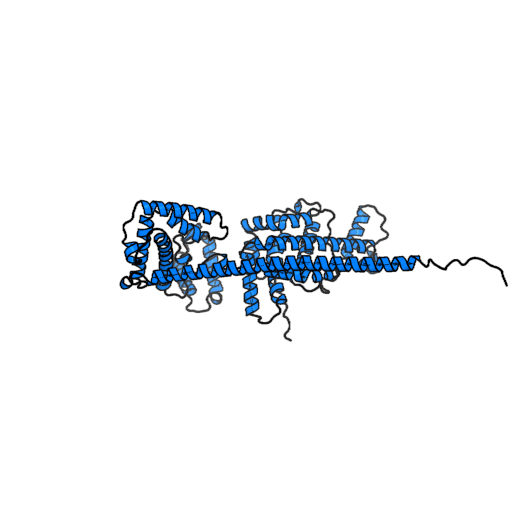1 403 LYS A C 1
ATOM 3248 O O . LYS A 1 403 ? -20.461 -2.826 40.508 1.00 86.31 403 LYS A O 1
ATOM 3253 N N . ARG A 1 404 ? -18.422 -3.409 39.748 1.00 83.69 404 ARG A N 1
ATOM 3254 C CA . ARG A 1 404 ? -18.455 -2.568 38.547 1.00 83.69 404 ARG A CA 1
ATOM 3255 C C . ARG A 1 404 ? -19.573 -2.988 37.591 1.00 83.69 404 ARG A C 1
ATOM 3257 O O . ARG A 1 404 ? -20.300 -2.131 37.106 1.00 83.69 404 ARG A O 1
ATOM 3264 N N . ALA A 1 405 ? -19.775 -4.293 37.398 1.00 85.25 405 ALA A N 1
ATOM 3265 C CA . ALA A 1 405 ? -20.890 -4.813 36.606 1.00 85.25 405 ALA A CA 1
ATOM 3266 C C . ALA A 1 405 ? -22.254 -4.366 37.160 1.00 85.25 405 ALA A C 1
ATOM 3268 O O . ALA A 1 405 ? -23.108 -3.914 36.403 1.00 85.25 405 ALA A O 1
ATOM 3269 N N . ILE A 1 406 ? -22.444 -4.430 38.484 1.00 86.31 406 ILE A N 1
ATOM 3270 C CA . ILE A 1 406 ? -23.680 -3.975 39.139 1.00 86.31 406 ILE A CA 1
ATOM 3271 C C . ILE A 1 406 ? -23.891 -2.467 38.932 1.00 86.31 406 ILE A C 1
ATOM 3273 O O . ILE A 1 406 ? -25.000 -2.046 38.614 1.00 86.31 406 ILE A O 1
ATOM 3277 N N . GLU A 1 407 ? -22.846 -1.648 39.083 1.00 85.81 407 GLU A N 1
ATOM 3278 C CA . GLU A 1 407 ? -22.922 -0.195 38.859 1.00 85.81 407 GLU A CA 1
ATOM 3279 C C . GLU A 1 407 ? -23.340 0.152 37.421 1.00 85.81 407 GLU A C 1
ATOM 3281 O O . GLU A 1 407 ? -24.184 1.031 37.219 1.00 85.81 407 GLU A O 1
ATOM 3286 N N . LEU A 1 408 ? -22.803 -0.566 36.431 1.00 83.00 408 LEU A N 1
ATOM 3287 C CA . LEU A 1 408 ? -23.144 -0.384 35.018 1.00 83.00 408 LEU A CA 1
ATOM 3288 C C . LEU A 1 408 ? -24.593 -0.795 34.723 1.00 83.00 408 LEU A C 1
ATOM 3290 O O . LEU A 1 408 ? -25.334 -0.028 34.112 1.00 83.00 408 LEU A O 1
ATOM 3294 N N . ILE A 1 409 ? -25.039 -1.952 35.225 1.00 86.00 409 ILE A N 1
ATOM 3295 C CA . ILE A 1 409 ? -26.416 -2.437 35.025 1.00 86.00 409 ILE A CA 1
ATOM 3296 C C . ILE A 1 409 ? -27.436 -1.505 35.689 1.00 86.00 409 ILE A C 1
ATOM 3298 O O . ILE A 1 409 ? -28.458 -1.188 35.088 1.00 86.00 409 ILE A O 1
ATOM 3302 N N . LEU A 1 410 ? -27.149 -1.005 36.895 1.00 85.88 410 LEU A N 1
ATOM 3303 C CA . LEU A 1 410 ? -28.004 -0.018 37.563 1.00 85.88 410 LEU A CA 1
ATOM 3304 C C . LEU A 1 410 ? -28.087 1.301 36.786 1.00 85.88 410 LEU A C 1
ATOM 3306 O O . LEU A 1 410 ? -29.118 1.971 36.824 1.00 85.88 410 LEU A O 1
ATOM 3310 N N . SER A 1 411 ? -27.007 1.693 36.110 1.00 82.88 411 SER A N 1
ATOM 3311 C CA . SER A 1 411 ? -26.983 2.903 35.284 1.00 82.88 411 SER A CA 1
ATOM 3312 C C . SER A 1 411 ? -27.823 2.711 34.018 1.00 82.88 411 SER A C 1
ATOM 3314 O O . SER A 1 411 ? -28.656 3.559 33.711 1.00 82.88 411 SER A O 1
ATOM 3316 N N . LEU A 1 412 ? -27.709 1.550 33.370 1.00 83.69 412 LEU A N 1
ATOM 3317 C CA . LEU A 1 412 ? -28.543 1.150 32.233 1.00 83.69 412 LEU A CA 1
ATOM 3318 C C . LEU A 1 412 ? -30.033 1.040 32.601 1.00 83.69 412 LEU A C 1
ATOM 3320 O O . LEU A 1 412 ? -30.890 1.493 31.846 1.00 83.69 412 LEU A O 1
ATOM 3324 N N . GLU A 1 413 ? -30.354 0.514 33.786 1.00 85.12 413 GLU A N 1
ATOM 3325 C CA . GLU A 1 413 ? -31.729 0.447 34.304 1.00 85.12 413 GLU A CA 1
ATOM 3326 C C . GLU A 1 413 ? -32.323 1.853 34.500 1.00 85.12 413 GLU A C 1
ATOM 3328 O O . GLU A 1 413 ? -33.463 2.111 34.117 1.00 85.12 413 GLU A O 1
ATOM 3333 N N . ARG A 1 414 ? -31.538 2.806 35.025 1.00 83.69 414 ARG A N 1
ATOM 3334 C CA . ARG A 1 414 ? -31.970 4.212 35.171 1.00 83.69 414 ARG A CA 1
ATOM 3335 C C . ARG A 1 414 ? -32.211 4.908 33.835 1.00 83.69 414 ARG A C 1
ATOM 3337 O O . ARG A 1 414 ? -33.053 5.799 33.775 1.00 83.69 414 ARG A O 1
ATOM 3344 N N . MET A 1 415 ? -31.481 4.515 32.795 1.00 79.06 415 MET A N 1
ATOM 3345 C CA . MET A 1 415 ? -31.643 5.029 31.432 1.00 79.06 415 MET A CA 1
ATOM 3346 C C . MET A 1 415 ? -32.796 4.348 30.676 1.00 79.06 415 MET A C 1
ATOM 3348 O O . MET A 1 415 ? -33.102 4.747 29.558 1.00 79.06 415 MET A O 1
ATOM 3352 N N . GLY A 1 416 ? -33.455 3.344 31.273 1.00 79.06 416 GLY A N 1
ATOM 3353 C CA . GLY A 1 416 ? -34.551 2.600 30.645 1.00 79.06 416 GLY A CA 1
ATOM 3354 C C . GLY A 1 416 ? -34.098 1.566 29.609 1.00 79.06 416 GLY A C 1
ATOM 3355 O O . GLY A 1 416 ? -34.933 1.030 28.889 1.00 79.06 416 GLY A O 1
ATOM 3356 N N . ALA A 1 417 ? -32.794 1.280 29.542 1.00 73.31 417 ALA A N 1
ATOM 3357 C CA . ALA A 1 417 ? -32.187 0.330 28.610 1.00 73.31 417 ALA A CA 1
ATOM 3358 C C . ALA A 1 417 ? -32.460 -1.132 28.974 1.00 73.31 417 ALA A C 1
ATOM 3360 O O . ALA A 1 417 ? -32.438 -2.004 28.114 1.00 73.31 417 ALA A O 1
ATOM 3361 N N . LEU A 1 418 ? -32.635 -1.391 30.270 1.00 81.19 418 LEU A N 1
ATOM 3362 C CA . LEU A 1 418 ? -32.796 -2.713 30.856 1.00 81.19 418 LEU A CA 1
ATOM 3363 C C . LEU A 1 418 ? -33.881 -2.651 31.921 1.00 81.19 418 LEU A C 1
ATOM 3365 O O . LEU A 1 418 ? -34.014 -1.653 32.632 1.00 81.19 418 LEU A O 1
ATOM 3369 N N . THR A 1 419 ? -34.619 -3.742 32.075 1.00 78.50 419 THR A N 1
ATOM 3370 C CA . THR A 1 419 ? -35.655 -3.860 33.102 1.00 78.50 419 THR A CA 1
ATOM 3371 C C . THR A 1 419 ? -35.191 -4.853 34.166 1.00 78.50 419 THR A C 1
ATOM 3373 O O . THR A 1 419 ? -34.540 -5.834 33.853 1.00 78.50 419 THR A O 1
ATOM 3376 N N . ARG A 1 420 ? -35.492 -4.621 35.450 1.00 80.81 420 ARG A N 1
ATOM 3377 C CA . ARG A 1 420 ? -35.198 -5.611 36.509 1.00 80.81 420 ARG A CA 1
ATOM 3378 C C . ARG A 1 420 ? -36.237 -6.739 36.574 1.00 80.81 420 ARG A C 1
ATOM 3380 O O . ARG A 1 420 ? -35.952 -7.824 37.070 1.00 80.81 420 ARG A O 1
ATOM 3387 N N . ASN A 1 421 ? -37.447 -6.480 36.083 1.00 77.44 421 ASN A N 1
ATOM 3388 C CA . ASN A 1 421 ? -38.594 -7.392 36.157 1.00 77.44 421 ASN A CA 1
ATOM 3389 C C . ASN A 1 421 ? -38.423 -8.681 35.339 1.00 77.44 421 ASN A C 1
ATOM 3391 O O . ASN A 1 421 ? -39.118 -9.652 35.623 1.00 77.44 421 ASN A O 1
ATOM 3395 N N . ASP A 1 422 ? -37.546 -8.693 34.335 1.00 79.62 422 ASP A N 1
ATOM 3396 C CA . ASP A 1 422 ? -37.237 -9.872 33.518 1.00 79.62 422 ASP A CA 1
ATOM 3397 C C . ASP A 1 422 ? -35.967 -10.604 33.995 1.00 79.62 422 ASP A C 1
ATOM 3399 O O . ASP A 1 422 ? -35.495 -11.505 33.311 1.00 79.62 422 ASP A O 1
ATOM 3403 N N . GLY A 1 423 ? -35.381 -10.207 35.133 1.00 77.94 423 GLY A N 1
ATOM 3404 C CA . GLY A 1 423 ? -34.107 -10.757 35.603 1.00 77.94 423 GLY A CA 1
ATOM 3405 C C . GLY A 1 423 ? -32.906 -10.362 34.733 1.00 77.94 423 GLY A C 1
ATOM 3406 O O . GLY A 1 423 ? -31.893 -11.060 34.760 1.00 77.94 423 GLY A O 1
ATOM 3407 N N . TYR A 1 424 ? -33.011 -9.266 33.966 1.00 84.50 424 TYR A N 1
ATOM 3408 C CA . TYR A 1 424 ? -32.040 -8.820 32.960 1.00 84.50 424 TYR A CA 1
ATOM 3409 C C . TYR A 1 424 ? -31.824 -9.846 31.826 1.00 84.50 424 TYR A C 1
ATOM 3411 O O . TYR A 1 424 ? -30.725 -9.972 31.273 1.00 84.50 424 TYR A O 1
ATOM 3419 N N . GLN A 1 425 ? -32.872 -10.595 31.470 1.00 78.88 425 GLN A N 1
ATOM 3420 C CA . GLN A 1 425 ? -32.828 -11.638 30.444 1.00 78.88 425 GLN A CA 1
ATOM 3421 C C . GLN A 1 425 ? -32.579 -11.072 29.039 1.00 78.88 425 GLN A C 1
ATOM 3423 O O . GLN A 1 425 ? -31.920 -11.731 28.234 1.00 78.88 425 GLN A O 1
ATOM 3428 N N . GLU A 1 426 ? -33.048 -9.857 28.736 1.00 80.00 426 GLU A N 1
ATOM 3429 C CA . GLU A 1 426 ? -32.732 -9.175 27.470 1.00 80.00 426 GLU A CA 1
ATOM 3430 C C . GLU A 1 426 ? -31.217 -9.019 27.260 1.00 80.00 426 GLU A C 1
ATOM 3432 O O . GLU A 1 426 ? -30.701 -9.366 26.198 1.00 80.00 426 GLU A O 1
ATOM 3437 N N . LEU A 1 427 ? -30.476 -8.630 28.302 1.00 82.50 427 LEU A N 1
ATOM 3438 C CA . LEU A 1 427 ? -29.017 -8.508 28.245 1.00 82.50 427 LEU A CA 1
ATOM 3439 C C . LEU A 1 427 ? -28.329 -9.860 28.019 1.00 82.50 427 LEU A C 1
ATOM 3441 O O . LEU A 1 427 ? -27.363 -9.948 27.262 1.00 82.50 427 LEU A O 1
ATOM 3445 N N . LEU A 1 428 ? -28.827 -10.929 28.648 1.00 82.88 428 LEU A N 1
ATOM 3446 C CA . LEU A 1 428 ? -28.327 -12.288 28.419 1.00 82.88 428 LEU A CA 1
ATOM 3447 C C . LEU A 1 428 ? -28.606 -12.775 26.995 1.00 82.88 428 LEU A C 1
ATOM 3449 O O . LEU A 1 428 ? -27.742 -13.413 26.395 1.00 82.88 428 LEU A O 1
ATOM 3453 N N . ASN A 1 429 ? -29.787 -12.479 26.450 1.00 82.38 429 ASN A N 1
ATOM 3454 C CA . ASN A 1 429 ? -30.149 -12.835 25.079 1.00 82.38 429 ASN A CA 1
ATOM 3455 C C . ASN A 1 429 ? -29.250 -12.116 24.071 1.00 82.38 429 ASN A C 1
ATOM 3457 O O . ASN A 1 429 ? -28.783 -12.744 23.122 1.00 82.38 429 ASN A O 1
ATOM 3461 N N . ASP A 1 430 ? -28.955 -10.843 24.317 1.00 77.38 430 ASP A N 1
ATOM 3462 C CA . ASP A 1 430 ? -28.020 -10.054 23.526 1.00 77.38 430 ASP A CA 1
ATOM 3463 C C . ASP A 1 430 ? -26.594 -10.617 23.588 1.00 77.38 430 ASP A C 1
ATOM 3465 O O . ASP A 1 430 ? -25.964 -10.819 22.553 1.00 77.38 430 ASP A O 1
ATOM 3469 N N . ILE A 1 431 ? -26.093 -10.949 24.784 1.00 78.31 431 ILE A N 1
ATOM 3470 C CA . ILE A 1 431 ? -24.780 -11.598 24.949 1.00 78.31 431 ILE A CA 1
ATOM 3471 C C . ILE A 1 431 ? -24.754 -12.950 24.222 1.00 78.31 431 ILE A C 1
ATOM 3473 O O . ILE A 1 431 ? -23.783 -13.281 23.541 1.00 78.31 431 ILE A O 1
ATOM 3477 N N . ALA A 1 432 ? -25.817 -13.747 24.341 1.00 77.69 432 ALA A N 1
ATOM 3478 C CA . ALA A 1 432 ? -25.925 -15.037 23.670 1.00 77.69 432 ALA A CA 1
ATOM 3479 C C . ALA A 1 432 ? -25.980 -14.885 22.143 1.00 77.69 432 ALA A C 1
ATOM 3481 O O . ALA A 1 432 ? -25.384 -15.698 21.428 1.00 77.69 432 ALA A O 1
ATOM 3482 N N . PHE A 1 433 ? -26.667 -13.853 21.645 1.00 71.50 433 PHE A N 1
ATOM 3483 C CA . PHE A 1 433 ? -26.688 -13.505 20.233 1.00 71.50 433 PHE A CA 1
ATOM 3484 C C . PHE A 1 433 ? -25.282 -13.142 19.756 1.00 71.50 433 PHE A C 1
ATOM 3486 O O . PHE A 1 433 ? -24.803 -13.805 18.841 1.00 71.50 433 PHE A O 1
ATOM 3493 N N . ASP A 1 434 ? -24.595 -12.220 20.436 1.00 68.62 434 ASP A N 1
ATOM 3494 C CA . ASP A 1 434 ? -23.239 -11.760 20.105 1.00 68.62 434 ASP A CA 1
ATOM 3495 C C . ASP A 1 434 ? -22.222 -12.920 20.090 1.00 68.62 434 ASP A C 1
ATOM 3497 O O . ASP A 1 434 ? -21.455 -13.092 19.138 1.00 68.62 434 ASP A O 1
ATOM 3501 N N . ILE A 1 435 ? -22.260 -13.801 21.098 1.00 70.19 435 ILE A N 1
ATOM 3502 C CA . ILE A 1 435 ? -21.407 -15.002 21.148 1.00 70.19 435 ILE A CA 1
ATOM 3503 C C . ILE A 1 435 ? -21.714 -15.936 19.971 1.00 70.19 435 ILE A C 1
ATOM 3505 O O . ILE A 1 435 ? -20.801 -16.523 19.378 1.00 70.19 435 ILE A O 1
ATOM 3509 N N . LYS A 1 436 ? -22.994 -16.103 19.624 1.00 71.00 436 LYS A N 1
ATOM 3510 C CA . LYS A 1 436 ? -23.422 -16.978 18.531 1.00 71.00 436 LYS A CA 1
ATOM 3511 C C . LYS A 1 436 ? -23.021 -16.421 17.169 1.00 71.00 436 LYS A C 1
ATOM 3513 O O . LYS A 1 436 ? -22.573 -17.210 16.340 1.00 71.00 436 LYS A O 1
ATOM 3518 N N . THR A 1 437 ? -23.145 -15.120 16.919 1.00 59.66 437 THR A N 1
ATOM 3519 C CA . THR A 1 437 ? -22.704 -14.491 15.662 1.00 59.66 437 THR A CA 1
ATOM 3520 C C . THR A 1 437 ? -21.195 -14.585 15.509 1.00 59.66 437 THR A C 1
ATOM 3522 O O . THR A 1 437 ? -20.741 -15.073 14.475 1.00 59.66 437 THR A O 1
ATOM 3525 N N . VAL A 1 438 ? -20.420 -14.253 16.547 1.00 62.69 438 VAL A N 1
ATOM 3526 C CA . VAL A 1 438 ? -18.949 -14.372 16.517 1.00 62.69 438 VAL A CA 1
ATOM 3527 C C . VAL A 1 438 ? -18.516 -15.821 16.281 1.00 62.69 438 VAL A C 1
ATOM 3529 O O . VAL A 1 438 ? -17.658 -16.099 15.439 1.00 62.69 438 VAL A O 1
ATOM 3532 N N . LYS A 1 439 ? -19.137 -16.783 16.975 1.00 57.47 439 LYS A N 1
ATOM 3533 C CA . LYS A 1 439 ? -18.848 -18.209 16.787 1.00 57.47 439 LYS A CA 1
ATOM 3534 C C . LYS A 1 439 ? -19.266 -18.705 15.403 1.00 57.47 439 LYS A C 1
ATOM 3536 O O . LYS A 1 439 ? -18.493 -19.417 14.778 1.00 57.47 439 LYS A O 1
ATOM 3541 N N . SER A 1 440 ? -20.434 -18.307 14.901 1.00 51.06 440 SER A N 1
ATOM 3542 C CA . SER A 1 440 ? -20.914 -18.673 13.563 1.00 51.06 440 SER A CA 1
ATOM 3543 C C . SER A 1 440 ? -20.007 -18.118 12.467 1.00 51.06 440 SER A C 1
ATOM 3545 O O . SER A 1 440 ? -19.712 -18.825 11.510 1.00 51.06 440 SER A O 1
ATOM 3547 N N . GLN A 1 441 ? -19.541 -16.875 12.604 1.00 52.81 441 GLN A N 1
ATOM 3548 C CA . GLN A 1 441 ? -18.583 -16.270 11.679 1.00 52.81 441 GLN A CA 1
ATOM 3549 C C . GLN A 1 441 ? -17.234 -16.991 11.736 1.00 52.81 441 GLN A C 1
ATOM 3551 O O . GLN A 1 441 ? -16.645 -17.287 10.700 1.00 52.81 441 GLN A O 1
ATOM 3556 N N . LYS A 1 442 ? -16.756 -17.344 12.935 1.00 62.44 442 LYS A N 1
ATOM 3557 C CA . LYS A 1 442 ? -15.537 -18.143 13.100 1.00 62.44 442 LYS A CA 1
ATOM 3558 C C . LYS A 1 442 ? -15.670 -19.543 12.495 1.00 62.44 442 LYS A C 1
ATOM 3560 O O . LYS A 1 442 ? -14.769 -19.977 11.791 1.00 62.44 442 LYS A O 1
ATOM 3565 N N . GLU A 1 443 ? -16.784 -20.230 12.725 1.00 60.44 443 GLU A N 1
ATOM 3566 C CA . GLU A 1 443 ? -17.050 -21.562 12.171 1.00 60.44 443 GLU A CA 1
ATOM 3567 C C . GLU A 1 443 ? -17.179 -21.536 10.646 1.00 60.44 443 GLU A C 1
ATOM 3569 O O . GLU A 1 443 ? -16.679 -22.445 9.979 1.00 60.44 443 GLU A O 1
ATOM 3574 N N . GLU A 1 444 ? -17.796 -20.491 10.088 1.00 56.53 444 GLU A N 1
ATOM 3575 C CA . GLU A 1 444 ? -17.853 -20.279 8.643 1.00 56.53 444 GLU A CA 1
ATOM 3576 C C . GLU A 1 444 ? -16.455 -19.998 8.076 1.00 56.53 444 GLU A C 1
ATOM 3578 O O . GLU A 1 444 ? -16.077 -20.630 7.092 1.00 56.53 444 GLU A O 1
ATOM 3583 N N . ARG A 1 445 ? -15.626 -19.177 8.741 1.00 59.59 445 ARG A N 1
ATOM 3584 C CA . ARG A 1 445 ? -14.212 -18.985 8.361 1.00 59.59 445 ARG A CA 1
ATOM 3585 C C . ARG A 1 445 ? -13.410 -20.286 8.433 1.00 59.59 445 ARG A C 1
ATOM 3587 O O . ARG A 1 445 ? -12.733 -20.627 7.469 1.00 59.59 445 ARG A O 1
ATOM 3594 N N . ASP A 1 446 ? -13.536 -21.072 9.502 1.00 63.00 446 ASP A N 1
ATOM 3595 C CA . ASP A 1 446 ? -12.853 -22.369 9.648 1.00 63.00 446 ASP A CA 1
ATOM 3596 C C . ASP A 1 446 ? -13.337 -23.394 8.609 1.00 63.00 446 ASP A C 1
ATOM 3598 O O . ASP A 1 446 ? -12.596 -24.276 8.159 1.00 63.00 446 ASP A O 1
ATOM 3602 N N . ARG A 1 447 ? -14.614 -23.329 8.222 1.00 65.25 447 ARG A N 1
ATOM 3603 C CA . ARG A 1 447 ? -15.175 -24.144 7.143 1.00 65.25 447 ARG A CA 1
ATOM 3604 C C . ARG A 1 447 ? -14.622 -23.709 5.790 1.00 65.25 447 ARG A C 1
ATOM 3606 O O . ARG A 1 447 ? -14.178 -24.575 5.039 1.00 65.25 447 ARG A O 1
ATOM 3613 N N . GLN A 1 448 ? -14.610 -22.414 5.491 1.00 62.25 448 GLN A N 1
ATOM 3614 C CA . GLN A 1 448 ? -14.050 -21.881 4.250 1.00 62.25 448 GLN A CA 1
ATOM 3615 C C . GLN A 1 448 ? -12.553 -22.179 4.147 1.00 62.25 448 GLN A C 1
ATOM 3617 O O . GLN A 1 448 ? -12.102 -22.680 3.121 1.00 62.25 448 GLN A O 1
ATOM 3622 N N . PHE A 1 449 ? -11.804 -22.028 5.238 1.00 60.12 449 PHE A N 1
ATOM 3623 C CA . PHE A 1 449 ? -10.391 -22.385 5.310 1.00 60.12 449 PHE A CA 1
ATOM 3624 C C . PHE A 1 449 ? -10.146 -23.876 5.030 1.00 60.12 449 PHE A C 1
ATOM 3626 O O . PHE A 1 449 ? -9.279 -24.229 4.230 1.00 60.12 449 PHE A O 1
ATOM 3633 N N . ARG A 1 450 ? -10.958 -24.774 5.609 1.00 72.50 450 ARG A N 1
ATOM 3634 C CA . ARG A 1 450 ? -10.900 -26.213 5.289 1.00 72.50 450 ARG A CA 1
ATOM 3635 C C . ARG A 1 450 ? -11.200 -26.492 3.821 1.00 72.50 450 ARG A C 1
ATOM 3637 O O . ARG A 1 450 ? -10.490 -27.281 3.204 1.00 72.50 450 ARG A O 1
ATOM 3644 N N . VAL A 1 451 ? -12.205 -25.830 3.247 1.00 68.88 451 VAL A N 1
ATOM 3645 C CA . VAL A 1 451 ? -12.516 -25.947 1.816 1.00 68.88 451 VAL A CA 1
ATOM 3646 C C . VAL A 1 451 ? -11.326 -25.491 0.971 1.00 68.88 451 VAL A C 1
ATOM 3648 O O . VAL A 1 451 ? -10.970 -26.185 0.021 1.00 68.88 451 VAL A O 1
ATOM 3651 N N . VAL A 1 452 ? -10.665 -24.388 1.326 1.00 69.12 452 VAL A N 1
ATOM 3652 C CA . VAL A 1 452 ? -9.463 -23.901 0.633 1.00 69.12 452 VAL A CA 1
ATOM 3653 C C . VAL A 1 452 ? -8.328 -24.924 0.719 1.00 69.12 452 VAL A C 1
ATOM 3655 O O . VAL A 1 452 ? -7.778 -25.289 -0.320 1.00 69.12 452 VAL A O 1
ATOM 3658 N N . ILE A 1 453 ? -8.026 -25.471 1.903 1.00 78.50 453 ILE A N 1
ATOM 3659 C CA . ILE A 1 453 ? -6.993 -26.510 2.076 1.00 78.50 453 ILE A CA 1
ATOM 3660 C C . ILE A 1 453 ? -7.305 -27.762 1.250 1.00 78.50 453 ILE A C 1
ATOM 3662 O O . ILE A 1 453 ? -6.429 -28.281 0.549 1.00 78.50 453 ILE A O 1
ATOM 3666 N N . ASP A 1 454 ? -8.546 -28.246 1.290 1.00 75.38 454 ASP A N 1
ATOM 3667 C CA . ASP A 1 454 ? -8.969 -29.412 0.514 1.00 75.38 454 ASP A CA 1
ATOM 3668 C C . ASP A 1 454 ? -8.858 -29.147 -0.991 1.00 75.38 454 ASP A C 1
ATOM 3670 O O . ASP A 1 454 ? -8.443 -30.020 -1.761 1.00 75.38 454 ASP A O 1
ATOM 3674 N N . THR A 1 455 ? -9.195 -27.932 -1.425 1.00 71.50 455 THR A N 1
ATOM 3675 C CA . THR A 1 455 ? -9.100 -27.515 -2.828 1.00 71.50 455 THR A CA 1
ATOM 3676 C C . THR A 1 455 ? -7.643 -27.428 -3.271 1.00 71.50 455 THR A C 1
ATOM 3678 O O . THR A 1 455 ? -7.295 -27.981 -4.313 1.00 71.50 455 THR A O 1
ATOM 3681 N N . LEU A 1 456 ? -6.766 -26.847 -2.453 1.00 76.88 456 LEU A N 1
ATOM 3682 C CA . LEU A 1 456 ? -5.326 -26.760 -2.702 1.00 76.88 456 LEU A CA 1
ATOM 3683 C C . LEU A 1 456 ? -4.697 -28.160 -2.774 1.00 76.88 456 LEU A C 1
ATOM 3685 O O . LEU A 1 456 ? -3.918 -28.462 -3.680 1.00 76.88 456 LEU A O 1
ATOM 3689 N N . THR A 1 457 ? -5.102 -29.066 -1.885 1.00 79.88 457 THR A N 1
ATOM 3690 C CA . THR A 1 457 ? -4.641 -30.462 -1.890 1.00 79.88 457 THR A CA 1
ATOM 3691 C C . THR A 1 457 ? -5.080 -31.191 -3.163 1.00 79.88 457 THR A C 1
ATOM 3693 O O . THR A 1 457 ? -4.264 -31.854 -3.812 1.00 79.88 457 THR A O 1
ATOM 3696 N N . LYS A 1 458 ? -6.341 -31.017 -3.587 1.00 78.56 458 LYS A N 1
ATOM 3697 C CA . LYS A 1 458 ? -6.856 -31.563 -4.855 1.00 78.56 458 LYS A CA 1
ATOM 3698 C C . LYS A 1 458 ? -6.141 -30.965 -6.067 1.00 78.56 458 LYS A C 1
ATOM 3700 O O . LYS A 1 458 ? -5.843 -31.701 -7.007 1.00 78.56 458 LYS A O 1
ATOM 3705 N N . LEU A 1 459 ? -5.840 -29.667 -6.054 1.00 79.44 459 LEU A N 1
ATOM 3706 C CA . LEU A 1 459 ? -5.096 -28.995 -7.121 1.00 79.44 459 LEU A CA 1
ATOM 3707 C C . LEU A 1 459 ? -3.664 -29.527 -7.222 1.00 79.44 459 LEU A C 1
ATOM 3709 O O . LEU A 1 459 ? -3.265 -29.930 -8.310 1.00 79.44 459 LEU A O 1
ATOM 3713 N N . LYS A 1 460 ? -2.942 -29.679 -6.104 1.00 80.44 460 LYS A N 1
ATOM 3714 C CA . LYS A 1 460 ? -1.616 -30.329 -6.083 1.00 80.44 460 LYS A CA 1
ATOM 3715 C C . LYS A 1 460 ? -1.658 -31.773 -6.580 1.00 80.44 460 LYS A C 1
ATOM 3717 O O . LYS A 1 460 ? -0.738 -32.241 -7.250 1.00 80.44 460 LYS A O 1
ATOM 3722 N N . GLN A 1 461 ? -2.716 -32.520 -6.268 1.00 80.88 461 GLN A N 1
ATOM 3723 C CA . GLN A 1 461 ? -2.880 -33.879 -6.787 1.00 80.88 461 GLN A CA 1
ATOM 3724 C C . GLN A 1 461 ? -3.132 -33.882 -8.303 1.00 80.88 461 GLN A C 1
ATOM 3726 O O . GLN A 1 461 ? -2.562 -34.714 -9.017 1.00 80.88 461 GLN A O 1
ATOM 3731 N N . LYS A 1 462 ? -3.940 -32.942 -8.809 1.00 84.75 462 LYS A N 1
ATOM 3732 C CA . LYS A 1 462 ? -4.163 -32.753 -10.249 1.00 84.75 462 LYS A CA 1
ATOM 3733 C C . LYS A 1 462 ? -2.889 -32.331 -10.969 1.00 84.75 462 LYS A C 1
ATOM 3735 O O . LYS A 1 462 ? -2.587 -32.914 -12.002 1.00 84.75 462 LYS A O 1
ATOM 3740 N N . GLU A 1 463 ? -2.116 -31.413 -10.402 1.00 83.69 463 GLU A N 1
ATOM 3741 C CA . GLU A 1 463 ? -0.809 -30.992 -10.911 1.00 83.69 463 GLU A CA 1
ATOM 3742 C C . GLU A 1 463 ? 0.136 -32.192 -11.048 1.00 83.69 463 GLU A C 1
ATOM 3744 O O . GLU A 1 463 ? 0.645 -32.460 -12.132 1.00 83.69 463 GLU A O 1
ATOM 3749 N N . ARG A 1 464 ? 0.278 -33.005 -9.991 1.00 86.75 464 ARG A N 1
ATOM 3750 C CA . ARG A 1 464 ? 1.087 -34.238 -10.029 1.00 86.75 464 ARG A CA 1
ATOM 3751 C C . ARG A 1 464 ? 0.603 -35.232 -11.079 1.00 86.75 464 ARG A C 1
ATOM 3753 O O . ARG A 1 464 ? 1.413 -35.932 -11.681 1.00 86.75 464 ARG A O 1
ATOM 3760 N N . THR A 1 465 ? -0.706 -35.333 -11.280 1.00 84.62 465 THR A N 1
ATOM 3761 C CA . THR A 1 465 ? -1.286 -36.233 -12.286 1.00 84.62 465 THR A CA 1
ATOM 3762 C C . THR A 1 465 ? -1.029 -35.704 -13.696 1.00 84.62 465 THR A C 1
ATOM 3764 O O . THR A 1 465 ? -0.618 -36.470 -14.560 1.00 84.62 465 THR A O 1
ATOM 3767 N N . CYS A 1 466 ? -1.179 -34.395 -13.907 1.00 82.44 466 CYS A N 1
ATOM 3768 C CA . CYS A 1 466 ? -0.875 -33.727 -15.168 1.00 82.44 466 CYS A CA 1
ATOM 3769 C C . CYS A 1 466 ? 0.612 -33.858 -15.518 1.00 82.44 466 CYS A C 1
ATOM 3771 O O . CYS A 1 466 ? 0.939 -34.261 -16.626 1.00 82.44 466 CYS A O 1
ATOM 3773 N N . ALA A 1 467 ? 1.509 -33.659 -14.547 1.00 84.31 467 ALA A N 1
ATOM 3774 C CA . ALA A 1 467 ? 2.946 -33.860 -14.720 1.00 84.31 467 ALA A CA 1
ATOM 3775 C C . ALA A 1 467 ? 3.292 -35.312 -15.097 1.00 84.31 467 ALA A C 1
ATOM 3777 O O . ALA A 1 467 ? 4.116 -35.548 -15.977 1.00 84.31 467 ALA A O 1
ATOM 3778 N N . LYS A 1 468 ? 2.634 -36.307 -14.483 1.00 88.44 468 LYS A N 1
ATOM 3779 C CA . LYS A 1 468 ? 2.801 -37.720 -14.866 1.00 88.44 468 LYS A CA 1
ATOM 3780 C C . LYS A 1 468 ? 2.327 -37.995 -16.292 1.00 88.44 468 LYS A C 1
ATOM 3782 O O . LYS A 1 468 ? 3.018 -38.692 -17.025 1.00 88.44 468 LYS A O 1
ATOM 3787 N N . VAL A 1 469 ? 1.171 -37.455 -16.678 1.00 86.62 469 VAL A N 1
ATOM 3788 C CA . VAL A 1 469 ? 0.620 -37.601 -18.034 1.00 86.62 469 VAL A CA 1
ATOM 3789 C C . VAL A 1 469 ? 1.524 -36.915 -19.061 1.00 86.62 469 VAL A C 1
ATOM 3791 O O . VAL A 1 469 ? 1.838 -37.508 -20.085 1.00 86.62 469 VAL A O 1
ATOM 3794 N N . TYR A 1 470 ? 2.014 -35.715 -18.756 1.00 85.50 470 TYR A N 1
ATOM 3795 C CA . TYR A 1 470 ? 2.966 -34.983 -19.587 1.00 85.50 470 TYR A CA 1
ATOM 3796 C C . TYR A 1 470 ? 4.266 -35.768 -19.795 1.00 85.50 470 TYR A C 1
ATOM 3798 O O . TYR A 1 470 ? 4.686 -35.977 -20.930 1.00 85.50 470 TYR A O 1
ATOM 3806 N N . ASN A 1 471 ? 4.850 -36.303 -18.719 1.00 85.81 471 ASN A N 1
ATOM 3807 C CA . ASN A 1 471 ? 6.042 -37.147 -18.811 1.00 85.81 471 ASN A CA 1
ATOM 3808 C C . ASN A 1 471 ? 5.778 -38.452 -19.580 1.00 85.81 471 ASN A C 1
ATOM 3810 O O . ASN A 1 471 ? 6.661 -38.937 -20.281 1.00 85.81 471 ASN A O 1
ATOM 3814 N N . SER A 1 472 ? 4.569 -39.017 -19.483 1.00 84.56 472 SER A N 1
ATOM 3815 C CA . SER A 1 472 ? 4.169 -40.166 -20.303 1.00 84.56 472 SER A CA 1
ATOM 3816 C C . SER A 1 472 ? 4.149 -39.807 -21.787 1.00 84.56 472 SER A C 1
ATOM 3818 O O . SER A 1 472 ? 4.707 -40.550 -22.585 1.00 84.56 472 SER A O 1
ATOM 3820 N N . TYR A 1 473 ? 3.577 -38.656 -22.156 1.00 86.56 473 TYR A N 1
ATOM 3821 C CA . TYR A 1 473 ? 3.567 -38.203 -23.546 1.00 86.56 473 TYR A CA 1
ATOM 3822 C C . TYR A 1 473 ? 4.969 -37.921 -24.080 1.00 86.56 473 TYR A C 1
ATOM 3824 O O . TYR A 1 473 ? 5.255 -38.292 -25.214 1.00 86.56 473 TYR A O 1
ATOM 3832 N N . ILE A 1 474 ? 5.852 -37.323 -23.274 1.00 85.94 474 ILE A N 1
ATOM 3833 C CA . ILE A 1 474 ? 7.263 -37.150 -23.649 1.00 85.94 474 ILE A CA 1
ATOM 3834 C C . ILE A 1 474 ? 7.904 -38.509 -23.923 1.00 85.94 474 ILE A C 1
ATOM 3836 O O . ILE A 1 474 ? 8.462 -38.709 -24.996 1.00 85.94 474 ILE A O 1
ATOM 3840 N N . ASN A 1 475 ? 7.752 -39.470 -23.009 1.00 86.00 475 ASN A N 1
ATOM 3841 C CA . ASN A 1 475 ? 8.304 -40.809 -23.201 1.00 86.00 475 ASN A CA 1
ATOM 3842 C C . ASN A 1 475 ? 7.730 -41.502 -24.448 1.00 86.00 475 ASN A C 1
ATOM 3844 O O . ASN A 1 475 ? 8.454 -42.205 -25.152 1.00 86.00 475 ASN A O 1
ATOM 3848 N N . ASP A 1 476 ? 6.445 -41.317 -24.750 1.00 85.38 476 ASP A N 1
ATOM 3849 C CA . ASP A 1 476 ? 5.816 -41.874 -25.949 1.00 85.38 476 ASP A CA 1
ATOM 3850 C C . ASP A 1 476 ? 6.348 -41.221 -27.234 1.00 85.38 476 ASP A C 1
ATOM 3852 O O . ASP A 1 476 ? 6.605 -41.923 -28.219 1.00 85.38 476 ASP A O 1
ATOM 3856 N N . ILE A 1 477 ? 6.573 -39.902 -27.218 1.00 82.25 477 ILE A N 1
ATOM 3857 C CA . ILE A 1 477 ? 7.198 -39.154 -28.317 1.00 82.25 477 ILE A CA 1
ATOM 3858 C C . ILE A 1 477 ? 8.642 -39.613 -28.513 1.00 82.25 477 ILE A C 1
ATOM 3860 O O . ILE A 1 477 ? 9.018 -39.932 -29.639 1.00 82.25 477 ILE A O 1
ATOM 3864 N N . ASP A 1 478 ? 9.431 -39.725 -27.448 1.00 83.06 478 ASP A N 1
ATOM 3865 C CA . ASP A 1 478 ? 10.820 -40.182 -27.515 1.00 83.06 478 ASP A CA 1
ATOM 3866 C C . ASP A 1 478 ? 10.905 -41.616 -28.043 1.00 83.06 478 ASP A C 1
ATOM 3868 O O . ASP A 1 478 ? 11.706 -41.917 -28.929 1.00 83.06 478 ASP A O 1
ATOM 3872 N N . ASN A 1 479 ? 10.012 -42.500 -27.596 1.00 82.62 479 ASN A N 1
ATOM 3873 C CA . ASN A 1 479 ? 9.910 -43.860 -28.121 1.00 82.62 479 ASN A CA 1
ATOM 3874 C C . ASN A 1 479 ? 9.509 -43.886 -29.606 1.00 82.62 479 ASN A C 1
ATOM 3876 O O . ASN A 1 479 ? 9.995 -44.733 -30.366 1.00 82.62 479 ASN A O 1
ATOM 3880 N N . ALA A 1 480 ? 8.626 -42.986 -30.044 1.00 79.31 480 ALA A N 1
ATOM 3881 C CA . ALA A 1 480 ? 8.262 -42.842 -31.451 1.00 79.31 480 ALA A CA 1
ATOM 3882 C C . ALA A 1 480 ? 9.429 -42.285 -32.286 1.00 79.31 480 ALA A C 1
ATOM 3884 O O . ALA A 1 480 ? 9.717 -42.821 -33.360 1.00 79.31 480 ALA A O 1
ATOM 3885 N N . MET A 1 481 ? 10.152 -41.283 -31.779 1.00 76.88 481 MET A N 1
ATOM 3886 C CA . MET A 1 481 ? 11.347 -40.722 -32.412 1.00 76.88 481 MET A CA 1
ATOM 3887 C C . MET A 1 481 ? 12.473 -41.750 -32.515 1.00 76.88 481 MET A C 1
ATOM 3889 O O . MET A 1 481 ? 13.068 -41.888 -33.580 1.00 76.88 481 MET A O 1
ATOM 3893 N N . PHE A 1 482 ? 12.706 -42.550 -31.474 1.00 77.62 482 PHE A N 1
ATOM 3894 C CA . PHE A 1 482 ? 13.705 -43.619 -31.488 1.00 77.62 482 PHE A CA 1
ATOM 3895 C C . PHE A 1 482 ? 13.369 -44.697 -32.532 1.00 77.62 482 PHE A C 1
ATOM 3897 O O . PHE A 1 482 ? 14.242 -45.189 -33.252 1.00 77.62 482 PHE A O 1
ATOM 3904 N N . LYS A 1 483 ? 12.082 -45.042 -32.682 1.00 76.88 483 LYS A N 1
ATOM 3905 C CA . LYS A 1 483 ? 11.606 -45.947 -33.745 1.00 76.88 483 LYS A CA 1
ATOM 3906 C C . LYS A 1 483 ? 11.772 -45.347 -35.146 1.00 76.88 483 LYS A C 1
ATOM 3908 O O . LYS A 1 483 ? 12.035 -46.095 -36.088 1.00 76.88 483 LYS A O 1
ATOM 3913 N N . LEU A 1 484 ? 11.627 -44.029 -35.295 1.00 68.31 484 LEU A N 1
ATOM 3914 C CA . LEU A 1 484 ? 11.838 -43.316 -36.559 1.00 68.31 484 LEU A CA 1
ATOM 3915 C C . LEU A 1 484 ? 13.328 -43.189 -36.913 1.00 68.31 484 LEU A C 1
ATOM 3917 O O . LEU A 1 484 ? 13.689 -43.423 -38.064 1.00 68.31 484 LEU A O 1
ATOM 3921 N N . GLN A 1 485 ? 14.200 -42.900 -35.944 1.00 67.00 485 GLN A N 1
ATOM 3922 C CA . GLN A 1 485 ? 15.656 -42.868 -36.134 1.00 67.00 485 GLN A CA 1
ATOM 3923 C C . GLN A 1 485 ? 16.199 -44.240 -36.536 1.00 67.00 485 GLN A C 1
ATOM 3925 O O . GLN A 1 485 ? 16.884 -44.343 -37.550 1.00 67.00 485 GLN A O 1
ATOM 3930 N N . ARG A 1 486 ? 15.754 -45.318 -35.876 1.00 60.12 486 ARG A N 1
ATOM 3931 C CA . ARG A 1 486 ? 16.090 -46.692 -36.291 1.00 60.12 486 ARG A CA 1
ATOM 3932 C C . ARG A 1 486 ? 15.651 -47.046 -37.714 1.00 60.12 486 ARG A C 1
ATOM 3934 O O . ARG A 1 486 ? 16.243 -47.935 -38.315 1.00 60.12 486 ARG A O 1
ATOM 3941 N N . ARG A 1 487 ? 14.615 -46.398 -38.262 1.00 54.84 487 ARG A N 1
ATOM 3942 C CA . ARG A 1 487 ? 14.240 -46.562 -39.680 1.00 54.84 487 ARG A CA 1
ATOM 3943 C C . ARG A 1 487 ? 15.120 -45.745 -40.625 1.00 54.84 487 ARG A C 1
ATOM 3945 O O . ARG A 1 487 ? 15.273 -46.147 -41.773 1.00 54.84 487 ARG A O 1
ATOM 3952 N N . LYS A 1 488 ? 15.680 -44.625 -40.164 1.00 51.75 488 LYS A N 1
ATOM 3953 C CA . LYS A 1 488 ? 16.588 -43.769 -40.941 1.00 51.75 488 LYS A CA 1
ATOM 3954 C C . LYS A 1 488 ? 17.979 -44.398 -41.088 1.00 51.75 488 LYS A C 1
ATOM 3956 O O . LYS A 1 488 ? 18.554 -44.320 -42.166 1.00 51.75 488 LYS A O 1
ATOM 3961 N N . ASP A 1 489 ? 18.444 -45.128 -40.075 1.00 51.38 489 ASP A N 1
ATOM 3962 C CA . ASP A 1 489 ? 19.733 -45.844 -40.105 1.00 51.38 489 ASP A CA 1
ATOM 3963 C C . ASP A 1 489 ? 19.769 -47.038 -41.083 1.00 51.38 489 ASP A C 1
ATOM 3965 O O . ASP A 1 489 ? 20.830 -47.603 -41.337 1.00 51.38 489 ASP A O 1
ATOM 3969 N N . ILE A 1 490 ? 18.626 -47.428 -41.663 1.00 51.50 490 ILE A N 1
ATOM 3970 C CA . ILE A 1 490 ? 18.539 -48.512 -42.659 1.00 51.50 490 ILE A CA 1
ATOM 3971 C C . ILE A 1 490 ? 18.818 -47.998 -44.091 1.00 51.50 490 ILE A C 1
ATOM 3973 O O . ILE A 1 490 ? 19.010 -48.807 -44.994 1.00 51.50 490 ILE A O 1
ATOM 3977 N N . TYR A 1 491 ? 18.935 -46.680 -44.313 1.00 52.62 491 TYR A N 1
ATOM 3978 C CA . TYR A 1 491 ? 19.335 -46.117 -45.612 1.00 52.62 491 TYR A CA 1
ATOM 3979 C C . TYR A 1 491 ? 20.248 -44.884 -45.460 1.00 52.62 491 TYR A C 1
ATOM 3981 O O . TYR A 1 491 ? 19.746 -43.760 -45.372 1.00 52.62 491 TYR A O 1
ATOM 3989 N N . PRO A 1 492 ? 21.585 -45.049 -45.469 1.00 41.78 492 PRO A N 1
ATOM 3990 C CA . PRO A 1 492 ? 22.511 -43.928 -45.549 1.00 41.78 492 PRO A CA 1
ATOM 3991 C C . PRO A 1 492 ? 22.730 -43.492 -47.013 1.00 41.78 492 PRO A C 1
ATOM 3993 O O . PRO A 1 492 ? 23.092 -44.300 -47.862 1.00 41.78 492 PRO A O 1
ATOM 3996 N N . SER A 1 493 ? 22.463 -42.207 -47.273 1.00 41.31 493 SER A N 1
ATOM 3997 C CA . SER A 1 493 ? 22.977 -41.324 -48.346 1.00 41.31 493 SER A CA 1
ATOM 3998 C C . SER A 1 493 ? 23.534 -41.949 -49.644 1.00 41.31 493 SER A C 1
ATOM 4000 O O . SER A 1 493 ? 24.660 -42.446 -49.666 1.00 41.31 493 SER A O 1
ATOM 4002 N N . LEU A 1 494 ? 22.817 -41.758 -50.760 1.00 43.03 494 LEU A N 1
ATOM 4003 C CA . LEU A 1 494 ? 23.419 -41.636 -52.094 1.00 43.03 494 LEU A CA 1
ATOM 4004 C C . LEU A 1 494 ? 23.810 -40.170 -52.302 1.00 43.03 494 LEU A C 1
ATOM 4006 O O . LEU A 1 494 ? 22.926 -39.353 -52.518 1.00 43.03 494 LEU A O 1
ATOM 4010 N N . ASP A 1 495 ? 25.102 -39.866 -52.206 1.00 40.47 495 ASP A N 1
ATOM 4011 C CA . ASP A 1 495 ? 25.747 -38.784 -52.959 1.00 40.47 495 ASP A CA 1
ATOM 4012 C C . ASP A 1 495 ? 27.271 -38.968 -52.892 1.00 40.47 495 ASP A C 1
ATOM 4014 O O . ASP A 1 495 ? 27.949 -38.533 -51.962 1.00 40.47 495 ASP A O 1
ATOM 4018 N N . THR A 1 496 ? 27.809 -39.644 -53.906 1.00 37.84 496 THR A N 1
ATOM 4019 C CA . THR A 1 496 ? 29.195 -39.499 -54.355 1.00 37.84 496 THR A CA 1
ATOM 4020 C C . THR A 1 496 ? 29.171 -39.420 -55.877 1.00 37.84 496 THR A C 1
ATOM 4022 O O . THR A 1 496 ? 28.947 -40.408 -56.573 1.00 37.84 496 THR A O 1
ATOM 4025 N N . VAL A 1 497 ? 29.383 -38.218 -56.406 1.00 43.84 497 VAL A N 1
ATOM 4026 C CA . VAL A 1 497 ? 29.808 -38.021 -57.791 1.00 43.84 497 VAL A CA 1
ATOM 4027 C C . VAL A 1 497 ? 31.295 -37.731 -57.731 1.00 43.84 497 VAL A C 1
ATOM 4029 O O . VAL A 1 497 ? 31.678 -36.758 -57.094 1.00 43.84 497 VAL A O 1
ATOM 4032 N N . ASP A 1 498 ? 32.109 -38.545 -58.406 1.00 38.06 498 ASP A N 1
ATOM 4033 C CA . ASP A 1 498 ? 33.298 -38.001 -59.051 1.00 38.06 498 ASP A CA 1
ATOM 4034 C C . ASP A 1 498 ? 33.818 -38.846 -60.226 1.00 38.06 498 ASP A C 1
ATOM 4036 O O . ASP A 1 498 ? 34.033 -40.054 -60.133 1.00 38.06 498 ASP A O 1
ATOM 4040 N N . THR A 1 499 ? 34.115 -38.116 -61.304 1.00 39.56 499 THR A N 1
ATOM 4041 C CA . THR A 1 499 ? 35.096 -38.371 -62.377 1.00 39.56 499 THR A CA 1
ATOM 4042 C C . THR A 1 499 ? 34.800 -39.337 -63.547 1.00 39.56 499 THR A C 1
ATOM 4044 O O . THR A 1 499 ? 34.998 -40.543 -63.498 1.00 39.56 499 THR A O 1
ATOM 4047 N N . HIS A 1 500 ? 34.440 -38.696 -64.669 1.00 39.41 500 HIS A N 1
ATOM 4048 C CA . HIS A 1 500 ? 35.093 -38.721 -65.993 1.00 39.41 500 HIS A CA 1
ATOM 4049 C C . HIS A 1 500 ? 35.414 -40.042 -66.724 1.00 39.41 500 HIS A C 1
ATOM 4051 O O . HIS A 1 500 ? 36.420 -40.694 -66.464 1.00 39.41 500 HIS A O 1
ATOM 4057 N N . LEU A 1 501 ? 34.707 -40.240 -67.847 1.00 36.41 501 LEU A N 1
ATOM 4058 C CA . LEU A 1 501 ? 35.286 -40.592 -69.154 1.00 36.41 501 LEU A CA 1
ATOM 4059 C C . LEU A 1 501 ? 34.482 -39.868 -70.258 1.00 36.41 501 LEU A C 1
ATOM 4061 O O . LEU A 1 501 ? 33.263 -39.994 -70.331 1.00 36.41 501 LEU A O 1
ATOM 4065 N N . ASN A 1 502 ? 35.188 -39.040 -71.034 1.00 42.34 502 ASN A N 1
ATOM 4066 C CA . ASN A 1 502 ? 34.689 -37.984 -71.927 1.00 42.34 502 ASN A CA 1
ATOM 4067 C C . ASN A 1 502 ? 34.159 -38.476 -73.287 1.00 42.34 502 ASN A C 1
ATOM 4069 O O . ASN A 1 502 ? 34.846 -39.251 -73.951 1.00 42.34 502 ASN A O 1
ATOM 4073 N N . THR A 1 503 ? 33.067 -37.854 -73.748 1.00 34.12 503 THR A N 1
ATOM 4074 C CA . THR A 1 503 ? 32.851 -37.324 -75.117 1.00 34.12 503 THR A CA 1
ATOM 4075 C C . THR A 1 503 ? 31.843 -36.193 -75.065 1.00 34.12 503 THR A C 1
ATOM 4077 O O . THR A 1 503 ? 30.859 -36.357 -74.309 1.00 34.12 503 THR A O 1
#

Mean predicted aligned error: 16.85 Å

Secondary structure (DSSP, 8-state):
---------SS-HHHHHHHHHHTSHHHHHHHHHHHHHHHHHHHS-TT------HHHHHHHHHHHHHHTT---S--GGGGGTS-GGGSHHHHHHHHHHHHHHHHHHHHHHHHHHHHGGGS-HHHHHHHHHHHHHHHHHSTT--HHHHHHHHHHHHIIIIIHHHHH-GGGGT--GGGSS-HHHHHHHHHHHHHHHHHHHH-S---GGGGGGGGGHHHHHHHHHHHHHHHHHHH-S--HHHHHT--TTHHHH-SS--EEEEEHHHHHHHHHHHHHTHHHH--STT-HHHHHHHHHHHHHHHHTT---SSEEEEEPPP--SSS-HHHHHHHHHHHHHHHHHHHHHTT---SSHHHHHHSPPPHHHHHHHHHHHHHHHHHHTT-S-S-HHHHHHHHHHHHS-HHHHHHHHHHHHHHHHHTTSS-TTTTTHHHHHHHHHHHHHHHHHHHHHHHHHHHHHHHHHHHHHHHHHHHHHHHHHHHHHHHHHHHHHHHHTTS------------

Nearest PDB structures (foldseek):
  3fay-assembly1_A  TM=8.270E-01  e=7.513E-10  Homo sapiens
  5cjp-assembly1_F  TM=7.475E-01  e=5.510E-09  Homo sapiens
  4m8m-assembly1_A  TM=5.861E-01  e=3.253E+00  Danio rerio
  4m8n-assembly1_A  TM=5.836E-01  e=5.354E+00  Danio rerio

Sequence (503 aa):
MKNRQSLDCAMKHFEMLLSAYINLPQQRLFAKNFLGDCVLRVTGDDEAWYEPDPTAIFKALLTKAEINGEISLKSMDDLKTQDPIDDPETRNQFVQNLTGLREAVFDITKRIERSIEGLPLFIRCVCKEIYLQLKKEYPGEPERFYLSSIGTIFIKSYITPMFITPENYGVHLSSLNDPELARNNLLEVAKVLNQLVLMRPFGSSNAFLQPLNPFLEEFIEGIREILKDLIDIEMIDECYQMSVYDDVSSNVKPMLRLSTDEILEVLELIKNEIDITAPEKNNLLRYIMLEINELVGSTHNKLGKGMIDLKLEPVAESSDSHDVEMKALLLEAKRYIIYILQIQNGEDLLDLLLSEITPTDEFKFRELAKAERKRLSSSNVESAFEKEALNEIFNSTFPQVKKRAIELILSLERMGALTRNDGYQELLNDIAFDIKTVKSQKEERDRQFRVVIDTLTKLKQKERTCAKVYNSYINDIDNAMFKLQRRKDIYPSLDTVDTHLNT

Radius of gyration: 34.74 Å; Cα contacts (8 Å, |Δi|>4): 372; chains: 1; bounding box: 81×88×123 Å